Protein 8K41 (pdb70)

Radius of gyration: 23.32 Å; Cα contacts (8 Å, |Δi|>4): 1020; chains: 1; bounding box: 62×61×57 Å

Sequence (447 aa):
KEYDVFIIGSGMAGMTIANKCASKGLTVGITDELPYGGTCALRGCDPKKVIIGATEVRDFAKRLKGSGIDTIPKVNWKDIMAFKQSFVDEMPPKVEKGYKRNGIDTFHSSAKFLSQNTLEIGNEKIKAKKIVIASGSKPRVLEFEGGHFAKTSADFLNLDELPKSLLFIGGGYIAFEFAHIAARCGAEVTIVHRGNNPLENFEQDIVKHLVSATKKLGVKLILNTDVTAIEKADKKFRVKGKSAEKTEYFEAEAVFNSAGRPPAIFDLELEKAGISFTKKGVSVNEHLQNTSNPIVYAAGDAADSEGLPLTPVAVLEGHTVASNIIKGNHKKISYPPMPTVVFTLPTMASVGYTESRARELNYNIQVNYKEVGDWFNAKRLNVAEYAFKTIIDEETQTILGAHLIGPHTEETINLFAMAIKTKMKVNDIRTMIFSYPTLASDIPHML

B-factor: mean 57.6, std 13.14, range [29.52, 125.52]

Nearest PDB structures (foldseek):
  8k40-assembly1_A  TM=9.998E-01  e=9.189E-88  Gelidibacter salicanalis
  8k40-assembly1_B  TM=9.997E-01  e=2.495E-80  Gelidibacter salicanalis
  2eq6-assembly1_A  TM=9.226E-01  e=1.359E-43  Thermus thermophilus HB8
  5x1y-assembly3_F  TM=9.373E-01  e=1.382E-40  Lysinibacillus sphaericus
  5u1o-assembly2_D  TM=9.143E-01  e=1.415E-39  Vibrio parahaemolyticus RIMD 2210633

Secondary structure (DSSP, 8-state):
-EEEEEEE--SHHHHHHHHHHHTTT--EEEE-SSSTTHHHHHHSHHHHHHHHHHHHHHHHHHHTBTTTB---PPP-HHHHHHHHHHHHHTHHHHHHHHHHHHTEEEE-S-EEEEETTEEEETTEEEEEEEEEE---B------SBTGGG-B-HHHHHH-SS--SEEEEES-SHHHHHHHHHHHHTT-EEEEE-SSSSSSTTS-HHHHHHHHHHHHHTT-EEE-S-EEEEEEEETTEEEEEEE-SS-EEEEEESEEEE-S---BS-TTS-GGGGT--EETTEEEB-TTSBBSS-TTEEE-STTEE-SS-SSHHHHHHHHHHHHHHHHH-S----------EEE-SSS-EEEEE--HHHHHHTT--EEEEEEE-TTSHHHHHHT-S--EEEEEEETTTTEEEEEEEESTTHHHHHHHHHHHHHTT-BHHHHHHS---SSSGGGGGGGG-

Structure (mmCIF, N/CA/C/O backbone):
data_8K41
#
_entry.id   8K41
#
_cell.length_a   102.330
_cell.length_b   102.330
_cell.length_c   108.700
_cell.angle_alpha   90.000
_cell.angle_beta   90.000
_cell.angle_gamma   120.000
#
_symmetry.space_group_name_H-M   'P 31 2 1'
#
loop_
_entity.id
_entity.type
_entity.pdbx_description
1 polymer 'NAD(P)/FAD-dependent oxidoreductase'
2 non-polymer 'NADPH DIHYDRO-NICOTINAMIDE-ADENINE-DINUCLEOTIDE PHOSPHATE'
3 non-polymer 'FLAVIN-ADENINE DINUCLEOTIDE'
4 water water
#
loop_
_atom_site.group_PDB
_atom_site.id
_atom_site.type_symbol
_atom_site.label_atom_id
_atom_site.label_alt_id
_atom_site.label_comp_id
_atom_site.label_asym_id
_atom_site.label_entity_id
_atom_site.label_seq_id
_atom_site.pdbx_PDB_ins_code
_atom_site.Cartn_x
_atom_site.Cartn_y
_atom_site.Cartn_z
_atom_site.occupancy
_atom_site.B_iso_or_equiv
_atom_site.auth_seq_id
_atom_site.auth_comp_id
_atom_site.auth_asym_id
_atom_site.auth_atom_id
_atom_site.pdbx_PDB_model_num
ATOM 1 N N . LYS A 1 10 ? -9.514 55.627 33.248 1.000 83.092 2 LYS A N 1
ATOM 2 C CA . LYS A 1 10 ? -8.099 55.133 33.071 1.000 83.968 2 LYS A CA 1
ATOM 3 C C . LYS A 1 10 ? -7.383 55.988 32.023 1.000 74.381 2 LYS A C 1
ATOM 4 O O . LYS A 1 10 ? -7.990 56.257 30.978 1.000 81.995 2 LYS A O 1
ATOM 10 N N . GLU A 1 11 ? -6.133 56.370 32.303 1.000 77.802 3 GLU A N 1
ATOM 11 C CA . GLU A 1 11 ? -5.300 57.304 31.493 1.000 78.562 3 GLU A CA 1
ATOM 12 C C . GLU A 1 11 ? -3.939 56.639 31.248 1.000 76.626 3 GLU A C 1
ATOM 13 O O . GLU A 1 11 ? -3.257 56.342 32.245 1.000 72.301 3 GLU A O 1
ATOM 19 N N . TYR A 1 12 ? -3.559 56.409 29.982 1.000 76.464 4 TYR A N 1
ATOM 20 C CA . TYR A 1 12 ? -2.266 55.777 29.597 1.000 69.859 4 TYR A CA 1
ATOM 21 C C . TYR A 1 12 ? -1.408 56.760 28.812 1.000 62.733 4 TYR A C 1
ATOM 22 O O . TYR A 1 12 ? -1.957 57.694 28.237 1.000 76.063 4 TYR A O 1
ATOM 31 N N . ASP A 1 13 ? -0.100 56.513 28.768 1.000 60.611 5 ASP A N 1
ATOM 32 C CA . ASP A 1 13 ? 0.818 57.187 27.820 1.000 65.107 5 ASP A CA 1
ATOM 33 C C . ASP A 1 13 ? 0.481 56.735 26.394 1.000 65.969 5 ASP A C 1
ATOM 34 O O . ASP A 1 13 ? 0.442 57.600 25.501 1.000 66.427 5 ASP A O 1
ATOM 39 N N . VAL A 1 14 ? 0.204 55.438 26.219 1.000 60.347 6 VAL A N 1
ATOM 40 C CA . VAL A 1 14 ? -0.044 54.768 24.911 1.000 59.763 6 VAL A CA 1
ATOM 41 C C . VAL A 1 14 ? -1.185 53.758 25.055 1.000 55.259 6 VAL A C 1
ATOM 42 O O . VAL A 1 14 ? -1.051 52.829 25.858 1.000 50.614 6 VAL A O 1
ATOM 46 N N . PHE A 1 15 ? -2.240 53.906 24.254 1.000 54.268 7 PHE A N 1
ATOM 47 C CA . PHE A 1 15 ? -3.258 52.855 24.023 1.000 54.306 7 PHE A CA 1
ATOM 48 C C . PHE A 1 15 ? -3.133 52.382 22.571 1.000 62.224 7 PHE A C 1
ATOM 49 O O . PHE A 1 15 ? -3.063 53.220 21.644 1.000 59.009 7 PHE A O 1
ATOM 57 N N . ILE A 1 16 ? -3.101 51.062 22.375 1.000 62.444 8 ILE A N 1
ATOM 58 C CA . ILE A 1 16 ? -2.914 50.414 21.044 1.000 54.740 8 ILE A CA 1
ATOM 59 C C . ILE A 1 16 ? -4.191 49.639 20.681 1.000 58.995 8 ILE A C 1
ATOM 60 O O . ILE A 1 16 ? -4.690 48.869 21.536 1.000 60.868 8 ILE A O 1
ATOM 65 N N . ILE A 1 17 ? -4.708 49.824 19.458 1.000 56.959 9 ILE A N 1
ATOM 66 C CA . ILE A 1 17 ? -5.828 48.997 18.913 1.000 52.789 9 ILE A CA 1
ATOM 67 C C . ILE A 1 17 ? -5.240 47.891 18.031 1.000 48.717 9 ILE A C 1
ATOM 68 O O . ILE A 1 17 ? -4.729 48.235 16.968 1.000 47.016 9 ILE A O 1
ATOM 73 N N . GLY A 1 18 ? -5.372 46.625 18.448 1.000 49.259 10 GLY A N 1
ATOM 74 C CA . GLY A 1 18 ? -4.902 45.428 17.719 1.000 49.547 10 GLY A CA 1
ATOM 75 C C . GLY A 1 18 ? -3.557 44.926 18.231 1.000 52.261 10 GLY A C 1
ATOM 76 O O . GLY A 1 18 ? -2.585 45.724 18.303 1.000 43.074 10 GLY A O 1
ATOM 77 N N . SER A 1 19 ? -3.500 43.645 18.591 1.000 52.136 11 SER A N 1
ATOM 78 C CA . SER A 1 19 ? -2.240 42.934 18.902 1.000 56.694 11 SER A CA 1
ATOM 79 C C . SER A 1 19 ? -1.994 41.905 17.805 1.000 53.959 11 SER A C 1
ATOM 80 O O . SER A 1 19 ? -1.920 40.709 18.115 1.000 53.768 11 SER A O 1
ATOM 83 N N . GLY A 1 20 ? -1.899 42.375 16.563 1.000 53.579 12 GLY A N 1
ATOM 84 C CA . GLY A 1 20 ? -1.102 41.706 15.520 1.000 53.207 12 GLY A CA 1
ATOM 85 C C . GLY A 1 20 ? 0.340 42.177 15.548 1.000 45.342 12 GLY A C 1
ATOM 86 O O . GLY A 1 20 ? 0.770 42.727 16.566 1.000 44.127 12 GLY A O 1
ATOM 87 N N . MET A 1 21 ? 1.059 41.986 14.450 1.000 47.357 13 MET A N 1
ATOM 88 C CA . MET A 1 21 ? 2.517 42.255 14.368 1.000 51.640 13 MET A CA 1
ATOM 89 C C . MET A 1 21 ? 2.835 43.705 14.769 1.000 51.892 13 MET A C 1
ATOM 90 O O . MET A 1 21 ? 3.809 43.897 15.500 1.000 49.203 13 MET A O 1
ATOM 95 N N . ALA A 1 22 ? 2.055 44.678 14.276 1.000 48.784 14 ALA A N 1
ATOM 96 C CA . ALA A 1 22 ? 2.246 46.138 14.462 1.000 49.243 14 ALA A CA 1
ATOM 97 C C . ALA A 1 22 ? 2.033 46.527 15.931 1.000 51.131 14 ALA A C 1
ATOM 98 O O . ALA A 1 22 ? 2.956 47.157 16.550 1.000 41.671 14 ALA A O 1
ATOM 100 N N . GLY A 1 23 ? 0.853 46.173 16.453 1.000 47.825 15 GLY A N 1
ATOM 101 C CA . GLY A 1 23 ? 0.421 46.449 17.834 1.000 50.438 15 GLY A CA 1
ATOM 102 C C . GLY A 1 23 ? 1.344 45.840 18.865 1.000 52.175 15 GLY A C 1
ATOM 103 O O . GLY A 1 23 ? 1.808 46.588 19.730 1.000 64.432 15 GLY A O 1
ATOM 104 N N . MET A 1 24 ? 1.606 44.535 18.777 1.000 53.380 16 MET A N 1
ATOM 105 C CA . MET A 1 24 ? 2.625 43.845 19.610 1.000 51.134 16 MET A CA 1
ATOM 106 C C . MET A 1 24 ? 3.942 44.625 19.595 1.000 44.464 16 MET A C 1
ATOM 107 O O . MET A 1 24 ? 4.434 44.985 20.667 1.000 49.269 16 MET A O 1
ATOM 112 N N . THR A 1 25 ? 4.541 44.785 18.424 1.000 41.117 17 THR A N 1
ATOM 113 C CA . THR A 1 25 ? 5.869 45.421 18.252 1.000 43.043 17 THR A CA 1
ATOM 114 C C . THR A 1 25 ? 5.930 46.704 19.083 1.000 51.264 17 THR A C 1
ATOM 115 O O . THR A 1 25 ? 6.985 46.956 19.711 1.000 53.183 17 THR A O 1
ATOM 119 N N . ILE A 1 26 ? 4.838 47.486 19.081 1.000 58.427 18 ILE A N 1
ATOM 120 C CA . ILE A 1 26 ? 4.804 48.850 19.684 1.000 56.951 18 ILE A CA 1
ATOM 121 C C . ILE A 1 26 ? 4.530 48.711 21.184 1.000 55.547 18 ILE A C 1
ATOM 122 O O . ILE A 1 26 ? 5.181 49.420 21.967 1.000 60.723 18 ILE A O 1
ATOM 127 N N . ALA A 1 27 ? 3.578 47.870 21.5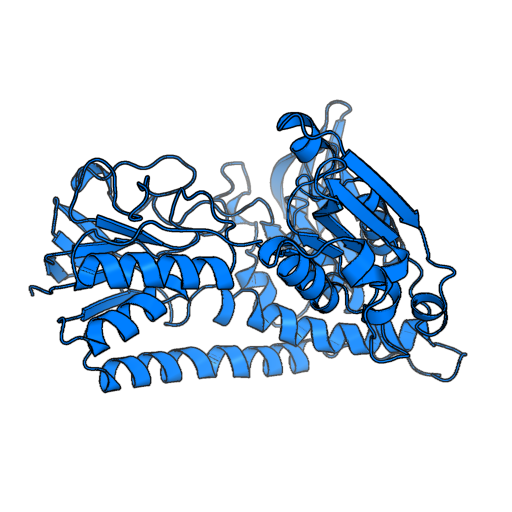82 1.000 48.002 19 ALA A N 1
ATOM 128 C CA . ALA A 1 27 ? 3.353 47.557 23.009 1.000 50.142 19 ALA A CA 1
ATOM 129 C C . ALA A 1 27 ? 4.722 47.251 23.636 1.000 54.444 19 ALA A C 1
ATOM 130 O O . ALA A 1 27 ? 5.221 48.106 24.384 1.000 55.618 19 ALA A O 1
ATOM 132 N N . ASN A 1 28 ? 5.346 46.129 23.255 1.000 50.154 20 ASN A N 1
ATOM 133 C CA . ASN A 1 28 ? 6.601 45.612 23.863 1.000 52.987 20 ASN A CA 1
ATOM 134 C C . ASN A 1 28 ? 7.676 46.696 23.894 1.000 54.701 20 ASN A C 1
ATOM 135 O O . ASN A 1 28 ? 8.287 46.889 24.949 1.000 68.361 20 ASN A O 1
ATOM 140 N N . LYS A 1 29 ? 7.886 47.412 22.807 1.000 60.147 21 LYS A N 1
ATOM 141 C CA . LYS A 1 29 ? 8.965 48.432 22.753 1.000 65.312 21 LYS A CA 1
ATOM 142 C C . LYS A 1 29 ? 8.636 49.569 23.742 1.000 62.557 21 LYS A C 1
ATOM 143 O O . LYS A 1 29 ? 9.511 49.893 24.566 1.000 65.403 21 LYS A O 1
ATOM 149 N N . CYS A 1 30 ? 7.428 50.137 23.690 1.000 58.596 22 CYS A N 1
ATOM 150 C CA . CYS A 1 30 ? 6.991 51.295 24.525 1.000 60.839 22 CYS A CA 1
ATOM 151 C C . CYS A 1 30 ? 7.035 50.955 26.019 1.000 64.951 22 CYS A C 1
ATOM 152 O O . CYS A 1 30 ? 7.533 51.809 26.821 1.000 57.170 22 CYS A O 1
ATOM 155 N N . ALA A 1 31 ? 6.479 49.790 26.375 1.000 62.278 23 ALA A N 1
ATOM 156 C CA . ALA A 1 31 ? 6.504 49.218 27.739 1.000 62.958 23 ALA A CA 1
ATOM 157 C C . ALA A 1 31 ? 7.961 49.202 28.215 1.000 60.118 23 ALA A C 1
ATOM 158 O O . ALA A 1 31 ? 8.222 49.725 29.314 1.000 65.349 23 ALA A O 1
ATOM 160 N N . SER A 1 32 ? 8.871 48.715 27.370 1.000 60.725 24 SER A N 1
ATOM 161 C CA . SER A 1 32 ? 10.318 48.544 27.670 1.000 69.503 24 SER A CA 1
ATOM 162 C C . SER A 1 32 ? 10.992 49.880 28.021 1.000 70.266 24 SER A C 1
ATOM 163 O O . SER A 1 32 ? 12.090 49.807 28.591 1.000 65.967 24 SER A O 1
ATOM 166 N N . LYS A 1 33 ? 10.414 51.037 27.661 1.000 67.801 25 LYS A N 1
ATOM 167 C CA . LYS A 1 33 ? 11.023 52.371 27.937 1.000 71.430 25 LYS A CA 1
ATOM 168 C C . LYS A 1 33 ? 10.212 53.122 28.999 1.000 69.091 25 LYS A C 1
ATOM 169 O O . LYS A 1 33 ? 10.353 54.360 29.092 1.000 69.251 25 LYS A O 1
ATOM 175 N N . GLY A 1 34 ? 9.418 52.398 29.785 1.000 63.911 26 GLY A N 1
ATOM 176 C CA . GLY A 1 34 ? 8.790 52.920 31.010 1.000 66.675 26 GLY A CA 1
ATOM 177 C C . GLY A 1 34 ? 7.528 53.726 30.746 1.000 69.381 26 GLY A C 1
ATOM 178 O O . GLY A 1 34 ? 7.077 54.405 31.689 1.000 66.119 26 GLY A O 1
ATOM 179 N N . LEU A 1 35 ? 6.964 53.672 29.534 1.000 70.940 27 LEU A N 1
ATOM 180 C CA . LEU A 1 35 ? 5.595 54.196 29.268 1.000 64.597 27 LEU A CA 1
ATOM 181 C C . LEU A 1 35 ? 4.571 53.209 29.817 1.000 57.479 27 LEU A C 1
ATOM 182 O O . LEU A 1 35 ? 4.857 51.986 29.834 1.000 54.154 27 LEU A O 1
ATOM 187 N N . THR A 1 36 ? 3.423 53.747 30.215 1.000 56.141 28 THR A N 1
ATOM 188 C CA . THR A 1 36 ? 2.203 52.998 30.602 1.000 66.199 28 THR A CA 1
ATOM 189 C C . THR A 1 36 ? 1.472 52.567 29.328 1.000 62.781 28 THR A C 1
ATOM 190 O O . THR A 1 36 ? 1.090 53.452 28.549 1.000 60.936 28 THR A O 1
ATOM 194 N N . VAL A 1 37 ? 1.300 51.266 29.122 1.000 64.498 29 VAL A N 1
ATOM 195 C CA . VAL A 1 37 ? 0.749 50.699 27.856 1.000 69.711 29 VAL A CA 1
ATOM 196 C C . VAL A 1 37 ? -0.582 49.995 28.139 1.000 66.430 29 VAL A C 1
ATOM 197 O O . VAL A 1 37 ? -0.667 49.213 29.107 1.000 59.482 29 VAL A O 1
ATOM 201 N N . GLY A 1 38 ? -1.567 50.277 27.287 1.000 65.165 30 GLY A N 1
ATOM 202 C CA . GLY A 1 38 ? -2.842 49.547 27.169 1.000 63.382 30 GLY A CA 1
ATOM 203 C C . GLY A 1 38 ? -3.062 49.094 25.735 1.000 65.058 30 GLY A C 1
ATOM 204 O O . GLY A 1 38 ? -2.594 49.800 24.826 1.000 61.293 30 GLY A O 1
ATOM 205 N N . ILE A 1 39 ? -3.751 47.964 25.541 1.000 63.552 31 ILE A N 1
ATOM 206 C CA . ILE A 1 39 ? -3.921 47.299 24.220 1.000 64.055 31 ILE A CA 1
ATOM 207 C C . ILE A 1 39 ? -5.161 46.401 24.254 1.000 60.722 31 ILE A C 1
ATOM 208 O O . ILE A 1 39 ? -5.273 45.587 25.168 1.000 72.157 31 ILE A O 1
ATOM 213 N N . THR A 1 40 ? -6.045 46.547 23.270 1.000 56.627 32 THR A N 1
ATOM 214 C CA . THR A 1 40 ? -7.217 45.662 23.053 1.000 59.021 32 THR A CA 1
ATOM 215 C C . THR A 1 40 ? -7.059 44.972 21.699 1.000 55.708 32 THR A C 1
ATOM 216 O O . THR A 1 40 ? -6.512 45.599 20.777 1.000 53.609 32 THR A O 1
ATOM 220 N N . ASP A 1 41 ? -7.507 43.725 21.622 1.000 52.492 33 ASP A N 1
ATOM 221 C CA . ASP A 1 41 ? -7.800 42.996 20.365 1.000 58.385 33 ASP A CA 1
ATOM 222 C C . ASP A 1 41 ? -9.195 42.406 20.534 1.000 58.266 33 ASP A C 1
ATOM 223 O O . ASP A 1 41 ? -9.445 41.887 21.628 1.000 61.200 33 ASP A O 1
ATOM 228 N N . GLU A 1 42 ? -10.057 42.505 19.518 1.000 56.157 34 GLU A N 1
ATOM 229 C CA . GLU A 1 42 ? -11.454 41.997 19.563 1.000 56.158 34 GLU A CA 1
ATOM 230 C C . GLU A 1 42 ? -11.443 40.478 19.327 1.000 56.787 34 GLU A C 1
ATOM 231 O O . GLU A 1 42 ? -12.523 39.867 19.377 1.000 62.267 34 GLU A O 1
ATOM 237 N N . LEU A 1 43 ? -10.261 39.912 19.064 1.000 55.169 35 LEU A N 1
ATOM 238 C CA . LEU A 1 43 ? -10.000 38.479 18.772 1.000 54.786 35 LEU A CA 1
ATOM 239 C C . LEU A 1 43 ? -8.798 38.072 19.615 1.000 56.101 35 LEU A C 1
ATOM 240 O O . LEU A 1 43 ? -8.110 38.945 20.142 1.000 56.715 35 LEU A O 1
ATOM 245 N N . PRO A 1 44 ? -8.481 36.760 19.749 1.000 55.609 36 PRO A N 1
ATOM 246 C CA . PRO A 1 44 ? -7.263 36.332 20.444 1.000 56.687 36 PRO A CA 1
ATOM 247 C C . PRO A 1 44 ? -5.999 37.069 19.971 1.000 55.246 36 PRO A C 1
ATOM 248 O O . PRO A 1 44 ? -5.869 37.349 18.806 1.000 70.903 36 PRO A O 1
ATOM 252 N N . TYR A 1 45 ? -5.119 37.393 20.910 1.000 58.671 37 TYR A N 1
ATOM 253 C CA . TYR A 1 45 ? -3.871 38.163 20.680 1.000 62.099 37 TYR A CA 1
ATOM 254 C C . TYR A 1 45 ? -2.982 37.380 19.706 1.000 64.095 37 TYR A C 1
ATOM 255 O O . TYR A 1 45 ? -2.893 36.128 19.851 1.000 58.060 37 TYR A O 1
ATOM 264 N N . GLY A 1 46 ? -2.364 38.081 18.747 1.000 58.422 38 GLY A N 1
ATOM 265 C CA . GLY A 1 46 ? -1.359 37.508 17.826 1.000 62.005 38 GLY A CA 1
ATOM 266 C C . GLY A 1 46 ? -1.460 38.056 16.413 1.000 60.326 38 GLY A C 1
ATOM 267 O O . GLY A 1 46 ? -0.432 38.053 15.703 1.000 54.813 38 GLY A O 1
ATOM 268 N N . GLY A 1 47 ? -2.656 38.486 16.002 1.000 61.902 39 GLY A N 1
ATOM 269 C CA . GLY A 1 47 ? -2.878 39.112 14.687 1.000 57.885 39 GLY A CA 1
ATOM 270 C C . GLY A 1 47 ? -3.187 38.089 13.617 1.000 57.464 39 GLY A C 1
ATOM 271 O O . GLY A 1 47 ? -3.296 36.895 13.931 1.000 51.557 39 GLY A O 1
ATOM 272 N N . THR A 1 48 ? -3.326 38.564 12.385 1.000 54.205 40 THR A N 1
ATOM 273 C CA . THR A 1 48 ? -3.784 37.780 11.213 1.000 54.714 40 THR A CA 1
ATOM 274 C C . THR A 1 48 ? -2.707 36.785 10.770 1.000 48.199 40 THR A C 1
ATOM 275 O O . THR A 1 48 ? -3.071 35.650 10.408 1.000 42.600 40 THR A O 1
ATOM 279 N N . CYS A 1 49 ? -1.441 37.207 10.756 1.000 45.712 41 CYS A N 1
ATOM 280 C CA . CYS A 1 49 ? -0.349 36.384 10.194 1.000 48.196 41 CYS A CA 1
ATOM 281 C C . CYS A 1 49 ? -0.286 35.085 11.000 1.000 48.998 41 CYS A C 1
ATOM 282 O O . CYS A 1 49 ? -0.391 34.004 10.373 1.000 43.657 41 CYS A O 1
ATOM 285 N N . ALA A 1 50 ? -0.162 35.221 12.326 1.000 47.591 42 ALA A N 1
ATOM 286 C CA . ALA A 1 50 ? 0.044 34.130 13.302 1.000 46.647 42 ALA A CA 1
ATOM 287 C C . ALA A 1 50 ? -1.202 33.252 13.434 1.000 49.762 42 ALA A C 1
ATOM 288 O O . ALA A 1 50 ? -1.026 32.025 13.554 1.000 46.025 42 ALA A O 1
ATOM 290 N N . LEU A 1 51 ? -2.410 33.828 13.393 1.000 49.228 43 LEU A N 1
ATOM 291 C CA . LEU A 1 51 ? -3.643 33.095 13.797 1.000 54.094 43 LEU A CA 1
ATOM 292 C C . LEU A 1 51 ? -4.459 32.608 12.592 1.000 57.629 43 LEU A C 1
ATOM 293 O O . LEU A 1 51 ? -5.118 31.553 12.738 1.000 61.108 43 LEU A O 1
ATOM 298 N N . ARG A 1 52 ? -4.396 33.302 11.447 1.000 60.794 44 ARG A N 1
ATOM 299 C CA . ARG A 1 52 ? -5.337 33.097 10.316 1.000 55.084 44 ARG A CA 1
ATOM 300 C C . ARG A 1 52 ? -4.726 33.556 8.985 1.000 60.090 44 ARG A C 1
ATOM 301 O O . ARG A 1 52 ? -5.511 33.952 8.101 1.000 57.989 44 ARG A O 1
ATOM 309 N N . GLY A 1 53 ? -3.396 33.454 8.830 1.000 54.687 45 GLY A N 1
ATOM 310 C CA . GLY A 1 53 ? -2.649 33.935 7.651 1.000 47.200 45 GLY A CA 1
ATOM 311 C C . GLY A 1 53 ? -1.353 33.168 7.411 1.000 47.295 45 GLY A C 1
ATOM 312 O O . GLY A 1 53 ? -1.432 31.913 7.235 1.000 40.103 45 GLY A O 1
ATOM 313 N N . CYS A 1 54 ? -0.209 33.873 7.349 1.000 39.512 46 CYS A N 1
ATOM 314 C CA . CYS A 1 54 ? 1.077 33.334 6.790 1.000 41.750 46 CYS A CA 1
ATOM 315 C C . CYS A 1 54 ? 1.444 31.988 7.431 1.000 37.435 46 CYS A C 1
ATOM 316 O O . CYS A 1 54 ? 1.738 31.052 6.683 1.000 39.999 46 CYS A O 1
ATOM 319 N N . ASP A 1 55 ? 1.419 31.934 8.769 1.000 38.664 47 ASP A N 1
ATOM 320 C CA . ASP A 1 55 ? 1.910 30.821 9.621 1.000 42.609 47 ASP A CA 1
ATOM 321 C C . ASP A 1 55 ? 0.991 29.599 9.464 1.000 42.317 47 ASP A C 1
ATOM 322 O O . ASP A 1 55 ? 1.461 28.549 9.042 1.000 40.060 47 ASP A O 1
ATOM 327 N N . PRO A 1 56 ? -0.330 29.664 9.729 1.000 43.364 48 PRO A N 1
ATOM 328 C CA . PRO A 1 56 ? -1.189 28.483 9.572 1.000 42.102 48 PRO A CA 1
ATOM 329 C C . PRO A 1 56 ? -1.168 27.940 8.128 1.000 46.773 48 PRO A C 1
ATOM 330 O O . PRO A 1 56 ? -1.118 26.725 7.929 1.000 52.757 48 PRO A O 1
ATOM 334 N N . LYS A 1 57 ? -1.163 28.840 7.144 1.000 47.879 49 LYS A N 1
ATOM 335 C CA . LYS A 1 57 ? -1.029 28.536 5.693 1.000 47.130 49 LYS A CA 1
ATOM 336 C C . LYS A 1 57 ? 0.263 27.732 5.430 1.000 51.297 49 LYS A C 1
ATOM 337 O O . LYS A 1 57 ? 0.155 26.597 4.921 1.000 49.172 49 LYS A O 1
ATOM 343 N N . LYS A 1 58 ? 1.437 28.279 5.789 1.000 48.662 50 LYS A N 1
ATOM 344 C CA . LYS A 1 58 ? 2.769 27.685 5.483 1.000 48.499 50 LYS A CA 1
ATOM 345 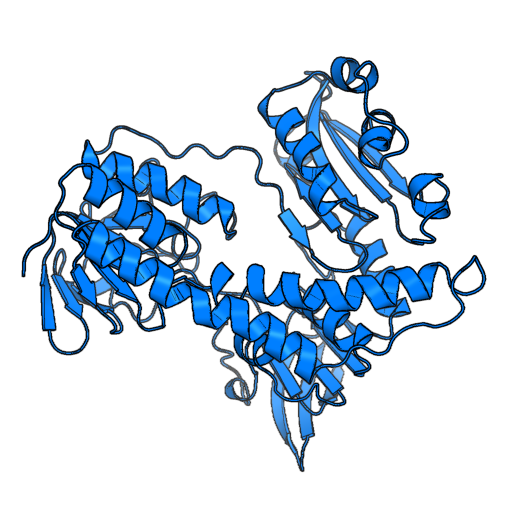C C . LYS A 1 58 ? 2.902 26.271 6.084 1.000 46.856 50 LYS A C 1
ATOM 346 O O . LYS A 1 58 ? 3.520 25.408 5.455 1.000 46.658 50 LYS A O 1
ATOM 352 N N . VAL A 1 59 ? 2.364 26.056 7.282 1.000 49.470 51 VAL A N 1
ATOM 353 C CA . VAL A 1 59 ? 2.349 24.745 7.981 1.000 49.285 51 VAL A CA 1
ATOM 354 C C . VAL A 1 59 ? 1.672 23.733 7.062 1.000 51.189 51 VAL A C 1
ATOM 355 O O . VAL A 1 59 ? 2.277 22.694 6.771 1.000 56.185 51 VAL A O 1
ATOM 359 N N . ILE A 1 60 ? 0.458 24.076 6.631 1.000 50.530 52 ILE A N 1
ATOM 360 C CA . ILE A 1 60 ? -0.402 23.263 5.728 1.000 50.010 52 ILE A CA 1
ATOM 361 C C . ILE A 1 60 ? 0.319 23.042 4.396 1.000 47.113 52 ILE A C 1
ATOM 362 O O . ILE A 1 60 ? 0.306 21.898 3.886 1.000 44.943 52 ILE A O 1
ATOM 367 N N . ILE A 1 61 ? 0.870 24.106 3.811 1.000 44.385 53 ILE A N 1
ATOM 368 C CA . ILE A 1 61 ? 1.569 24.020 2.490 1.000 47.850 53 ILE A CA 1
ATOM 369 C C . ILE A 1 61 ? 2.648 22.934 2.604 1.000 42.845 53 ILE A C 1
ATOM 370 O O . ILE A 1 61 ? 2.912 22.234 1.601 1.000 42.891 53 ILE A O 1
ATOM 375 N N . GLY A 1 62 ? 3.264 22.830 3.779 1.000 41.013 54 GLY A N 1
ATOM 376 C CA . GLY A 1 62 ? 4.332 21.851 4.053 1.000 47.280 54 GLY A CA 1
ATOM 377 C C . GLY A 1 62 ? 3.935 20.460 3.606 1.000 45.825 54 GLY A C 1
ATOM 378 O O . GLY A 1 62 ? 4.745 19.833 2.956 1.000 50.381 54 GLY A O 1
ATOM 379 N N . ALA A 1 63 ? 2.733 19.984 3.958 1.000 53.818 55 ALA A N 1
ATOM 380 C CA . ALA A 1 63 ? 2.295 18.592 3.671 1.000 54.729 55 ALA A CA 1
ATOM 381 C C . ALA A 1 63 ? 2.068 18.428 2.173 1.000 50.932 55 ALA A C 1
ATOM 382 O O . ALA A 1 63 ? 2.183 17.301 1.681 1.000 46.375 55 ALA A O 1
ATOM 384 N N . THR A 1 64 ? 1.727 19.520 1.489 1.000 51.884 56 THR A N 1
ATOM 385 C CA . THR A 1 64 ? 1.528 19.536 0.019 1.000 46.700 56 THR A CA 1
ATOM 386 C C . THR A 1 64 ? 2.910 19.420 -0.622 1.000 46.202 56 THR A C 1
ATOM 387 O O . THR A 1 64 ? 3.045 18.635 -1.585 1.000 43.507 56 THR A O 1
ATOM 391 N N . GLU A 1 65 ? 3.903 20.163 -0.107 1.000 50.245 57 GLU A N 1
ATOM 392 C CA . GLU A 1 65 ? 5.306 20.102 -0.614 1.000 50.761 57 GLU A CA 1
ATOM 393 C C . GLU A 1 65 ? 5.722 18.626 -0.706 1.000 46.914 57 GLU A C 1
ATOM 394 O O . GLU A 1 65 ? 6.355 18.244 -1.684 1.000 49.062 57 GLU A O 1
ATOM 400 N N . VAL A 1 66 ? 5.275 17.801 0.228 1.000 50.439 58 VAL A N 1
ATOM 401 C CA . VAL A 1 66 ? 5.640 16.355 0.297 1.000 53.174 58 VAL A CA 1
ATOM 402 C C . VAL A 1 66 ? 5.050 15.615 -0.906 1.000 52.113 58 VAL A C 1
ATOM 403 O O . VAL A 1 66 ? 5.812 14.886 -1.569 1.000 50.045 58 VAL A O 1
ATOM 407 N N . ARG A 1 67 ? 3.754 15.814 -1.182 1.000 53.329 59 ARG A N 1
ATOM 408 C CA . ARG A 1 67 ? 3.031 15.169 -2.308 1.000 52.225 59 ARG A CA 1
ATOM 409 C C . ARG A 1 67 ? 3.679 15.627 -3.627 1.000 52.376 59 ARG A C 1
ATOM 410 O O . ARG A 1 67 ? 4.167 14.766 -4.389 1.000 47.912 59 ARG A O 1
ATOM 418 N N . ASP A 1 68 ? 3.722 16.942 -3.856 1.000 55.577 60 ASP A N 1
ATOM 419 C CA . ASP A 1 68 ? 4.289 17.585 -5.073 1.000 57.343 60 ASP A CA 1
ATOM 420 C C . ASP A 1 68 ? 5.702 17.058 -5.366 1.000 53.648 60 ASP A C 1
ATOM 421 O O . ASP A 1 68 ? 5.980 16.748 -6.538 1.000 56.582 60 ASP A O 1
ATOM 426 N N . PHE A 1 69 ? 6.580 16.979 -4.361 1.000 53.547 61 PHE A N 1
ATOM 427 C CA . PHE A 1 69 ? 8.012 16.589 -4.545 1.000 51.674 61 PHE A CA 1
ATOM 428 C C . PHE A 1 69 ? 8.047 15.108 -4.955 1.000 48.366 61 PHE A C 1
ATOM 429 O O . PHE A 1 69 ? 8.727 14.804 -5.922 1.000 53.560 61 PHE A O 1
ATOM 437 N N . ALA A 1 70 ? 7.254 14.244 -4.312 1.000 52.878 62 ALA A N 1
ATOM 438 C CA . ALA A 1 70 ? 7.071 12.813 -4.673 1.000 54.825 62 ALA A CA 1
ATOM 439 C C . ALA A 1 70 ? 6.473 12.668 -6.075 1.000 57.293 62 ALA A C 1
ATOM 440 O O . ALA A 1 70 ? 6.995 11.836 -6.837 1.000 65.152 62 ALA A O 1
ATOM 442 N N . LYS A 1 71 ? 5.407 13.416 -6.385 1.000 61.146 63 LYS A N 1
ATOM 443 C CA . LYS A 1 71 ? 4.723 13.415 -7.712 1.000 59.798 63 LYS A CA 1
ATOM 444 C C . LYS A 1 71 ? 5.769 13.710 -8.786 1.000 57.870 63 LYS A C 1
ATOM 445 O O . LYS A 1 71 ? 5.791 13.004 -9.817 1.000 60.884 63 LYS A O 1
ATOM 451 N N . ARG A 1 72 ? 6.654 14.665 -8.495 1.000 56.468 64 ARG A N 1
ATOM 452 C CA . ARG A 1 72 ? 7.701 15.172 -9.418 1.000 54.330 64 ARG A CA 1
ATOM 453 C C . ARG A 1 72 ? 8.787 14.127 -9.698 1.000 47.968 64 ARG A C 1
ATOM 454 O O . ARG A 1 72 ? 9.295 14.119 -10.815 1.000 56.772 64 ARG A O 1
ATOM 462 N N . LEU A 1 73 ? 9.182 13.302 -8.747 1.000 51.407 65 LEU A N 1
ATOM 463 C CA . LEU A 1 73 ? 10.245 12.288 -8.989 1.000 51.799 65 LEU A CA 1
ATOM 464 C C . LEU A 1 73 ? 9.617 10.895 -9.154 1.000 59.025 65 LEU A C 1
ATOM 465 O O . LEU A 1 73 ? 10.353 9.915 -8.977 1.000 63.415 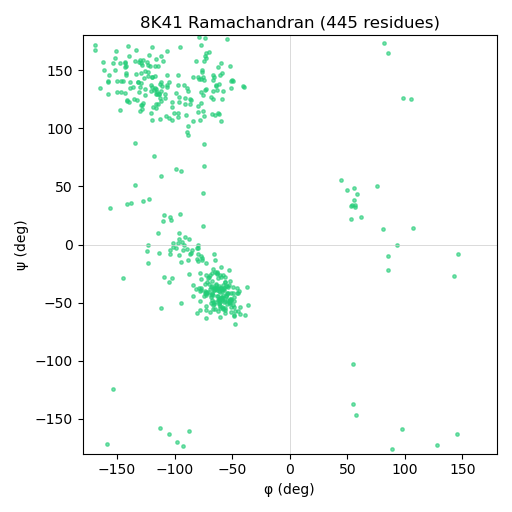65 LEU A O 1
ATOM 470 N N . LYS A 1 74 ? 8.323 10.802 -9.488 1.000 58.788 66 LYS A N 1
ATOM 471 C CA . LYS A 1 74 ? 7.633 9.495 -9.633 1.000 61.706 66 LYS A CA 1
ATOM 472 C C . LYS A 1 74 ? 8.358 8.683 -10.710 1.000 55.720 66 LYS A C 1
ATOM 473 O O . LYS A 1 74 ? 8.512 9.203 -11.814 1.000 58.649 66 LYS A O 1
ATOM 479 N N . GLY A 1 75 ? 8.797 7.463 -10.396 1.000 59.650 67 GLY A N 1
ATOM 480 C CA . GLY A 1 75 ? 9.461 6.571 -11.369 1.000 64.343 67 GLY A CA 1
ATOM 481 C C . GLY A 1 75 ? 10.956 6.845 -11.481 1.000 65.820 67 GLY A C 1
ATOM 482 O O . GLY A 1 75 ? 11.682 5.932 -11.920 1.000 77.897 67 GLY A O 1
ATOM 483 N N . SER A 1 76 ? 11.405 8.047 -11.098 1.000 61.406 68 SER A N 1
ATOM 484 C CA . SER A 1 76 ? 12.835 8.464 -11.054 1.000 64.476 68 SER A CA 1
ATOM 485 C C . SER A 1 76 ? 13.483 8.096 -9.716 1.000 65.762 68 SER A C 1
ATOM 486 O O . SER A 1 76 ? 14.629 8.501 -9.512 1.000 79.345 68 SER A O 1
ATOM 489 N N . GLY A 1 77 ? 12.781 7.394 -8.825 1.000 63.241 69 GLY A N 1
ATOM 490 C CA . GLY A 1 77 ? 13.351 6.999 -7.524 1.000 61.605 69 GLY A CA 1
ATOM 491 C C . GLY A 1 77 ? 12.322 6.968 -6.417 1.000 57.441 69 GLY A C 1
ATOM 492 O O . GLY A 1 77 ? 12.679 6.531 -5.307 1.000 61.419 69 GLY A O 1
ATOM 493 N N . ILE A 1 78 ? 11.111 7.452 -6.695 1.000 56.937 70 ILE A N 1
ATOM 494 C CA . ILE A 1 78 ? 9.938 7.432 -5.771 1.000 59.461 70 ILE A CA 1
ATOM 495 C C . ILE A 1 78 ? 8.849 6.631 -6.482 1.000 60.337 70 ILE A C 1
ATOM 496 O O . ILE A 1 78 ? 8.708 6.794 -7.722 1.000 64.317 70 ILE A O 1
ATOM 501 N N . ASP A 1 79 ? 8.158 5.760 -5.747 1.000 62.478 71 ASP A N 1
ATOM 502 C CA . ASP A 1 79 ? 7.201 4.775 -6.318 1.000 66.993 71 ASP A CA 1
ATOM 503 C C . ASP A 1 79 ? 5.805 4.952 -5.687 1.000 69.752 71 ASP A C 1
ATOM 504 O O . ASP A 1 79 ? 4.871 4.224 -6.103 1.000 69.476 71 ASP A O 1
ATOM 509 N N . THR A 1 80 ? 5.637 5.907 -4.763 1.000 64.680 72 THR A N 1
ATOM 510 C CA . THR A 1 80 ? 4.356 6.190 -4.059 1.000 64.895 72 THR A CA 1
ATOM 511 C C . THR A 1 80 ? 4.219 7.710 -3.840 1.000 69.297 72 THR A C 1
ATOM 512 O O . THR A 1 80 ? 5.191 8.342 -3.360 1.000 63.916 72 THR A O 1
ATOM 516 N N . ILE A 1 81 ? 3.059 8.271 -4.199 1.000 64.751 73 ILE A N 1
ATOM 517 C CA . ILE A 1 81 ? 2.679 9.702 -4.005 1.000 63.246 73 ILE A CA 1
ATOM 518 C C . ILE A 1 81 ? 1.681 9.759 -2.847 1.000 67.416 73 ILE A C 1
ATOM 519 O O . ILE A 1 81 ? 0.522 9.368 -3.002 1.000 70.027 73 ILE A O 1
ATOM 524 N N . PRO A 1 82 ? 2.063 10.295 -1.665 1.000 64.789 74 PRO A N 1
ATOM 525 C CA . PRO A 1 82 ? 1.157 10.323 -0.522 1.000 67.342 74 PRO A CA 1
ATOM 526 C C . PRO A 1 82 ? -0.081 11.201 -0.770 1.000 71.676 74 PRO A C 1
ATOM 527 O O . PRO A 1 82 ? 0.077 12.269 -1.346 1.000 70.640 74 PRO A O 1
ATOM 531 N N . LYS A 1 83 ? -1.261 10.698 -0.381 1.000 74.475 75 LYS A N 1
ATOM 532 C CA . LYS A 1 83 ? -2.487 11.500 -0.132 1.000 78.161 75 LYS A CA 1
ATOM 533 C C . LYS A 1 83 ? -2.171 12.349 1.097 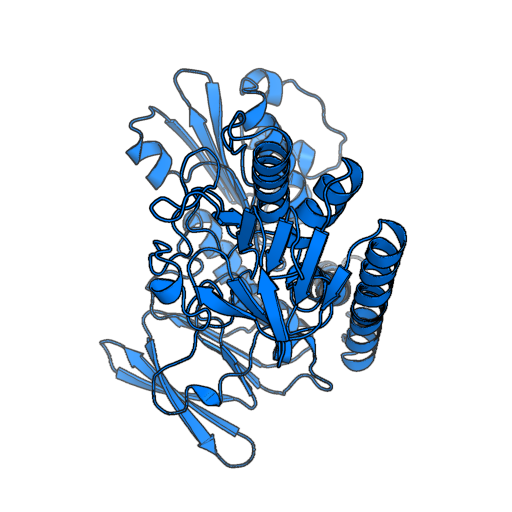1.000 73.331 75 LYS A C 1
ATOM 534 O O . LYS A 1 83 ? -1.402 11.862 1.950 1.000 72.026 75 LYS A O 1
ATOM 540 N N . VAL A 1 84 ? -2.698 13.573 1.165 1.000 68.223 76 VAL A N 1
ATOM 541 C CA . VAL A 1 84 ? -2.583 14.436 2.375 1.000 60.069 76 VAL A CA 1
ATOM 542 C C . VAL A 1 84 ? -3.768 14.109 3.279 1.000 53.262 76 VAL A C 1
ATOM 543 O O . VAL A 1 84 ? -4.884 14.020 2.763 1.000 65.680 76 VAL A O 1
ATOM 547 N N . ASN A 1 85 ? -3.492 13.899 4.565 1.000 58.633 77 ASN A N 1
ATOM 548 C CA . ASN A 1 85 ? -4.476 13.587 5.630 1.000 58.595 77 ASN A CA 1
ATOM 549 C C . ASN A 1 85 ? -4.970 14.916 6.196 1.000 64.611 77 ASN A C 1
ATOM 550 O O . ASN A 1 85 ? -4.293 15.479 7.089 1.000 66.136 77 ASN A O 1
ATOM 555 N N . TRP A 1 86 ? -6.088 15.408 5.668 1.000 64.348 78 TRP A N 1
ATOM 556 C CA . TRP A 1 86 ? -6.604 16.761 5.981 1.000 61.476 78 TRP A CA 1
ATOM 557 C C . TRP A 1 86 ? -6.664 16.950 7.500 1.000 61.643 78 TRP A C 1
ATOM 558 O O . TRP A 1 86 ? -6.033 17.905 8.021 1.000 62.357 78 TRP A O 1
ATOM 569 N N . LYS A 1 87 ? -7.396 16.085 8.198 1.000 63.643 79 LYS A N 1
ATOM 570 C CA . LYS A 1 87 ? -7.580 16.209 9.669 1.000 65.383 79 LYS A CA 1
ATOM 571 C C . LYS A 1 87 ? -6.208 16.443 10.313 1.000 54.271 79 LYS A C 1
ATOM 572 O O . LYS A 1 87 ? -6.053 17.483 10.985 1.000 50.576 79 LYS A O 1
ATOM 578 N N . ASP A 1 88 ? -5.264 15.519 10.081 1.000 46.331 80 ASP A N 1
ATOM 579 C CA . ASP A 1 88 ? -3.945 15.458 10.761 1.000 48.332 80 ASP A CA 1
ATOM 580 C C . ASP A 1 88 ? -3.209 16.790 10.563 1.000 43.918 80 ASP A C 1
ATOM 581 O O . ASP A 1 88 ? -2.729 17.362 11.574 1.000 44.673 80 ASP A O 1
ATOM 586 N N . ILE A 1 89 ? -3.145 17.296 9.333 1.000 44.377 81 ILE A N 1
ATOM 587 C CA . ILE A 1 89 ? -2.422 18.571 9.066 1.000 52.776 81 ILE A CA 1
ATOM 588 C C . ILE A 1 89 ? -3.180 19.761 9.644 1.000 50.807 81 ILE A C 1
ATOM 589 O O . ILE A 1 89 ? -2.468 20.631 10.223 1.000 47.565 81 ILE A O 1
ATOM 594 N N . MET A 1 90 ? -4.518 19.796 9.531 1.000 49.910 82 MET A N 1
ATOM 595 C CA . MET A 1 90 ? -5.358 20.815 10.236 1.000 58.888 82 MET A CA 1
ATOM 596 C C . MET A 1 90 ? -4.994 20.814 11.721 1.000 56.389 82 MET A C 1
ATOM 597 O O . MET A 1 90 ? -4.777 21.917 12.297 1.000 58.402 82 MET A O 1
ATOM 602 N N . ALA A 1 91 ? -4.964 19.627 12.325 1.000 56.947 83 ALA A N 1
ATOM 603 C CA . ALA A 1 91 ? -4.739 19.454 13.780 1.000 57.997 83 ALA A CA 1
ATOM 604 C C . ALA A 1 91 ? -3.348 20.001 14.107 1.000 52.342 83 ALA A C 1
ATOM 605 O O . ALA A 1 91 ? -3.227 20.756 15.079 1.000 61.420 83 ALA A O 1
ATOM 607 N N . PHE A 1 92 ? -2.363 19.663 13.274 1.000 49.934 84 PHE A N 1
ATOM 608 C CA . PHE A 1 92 ? -0.952 20.122 13.382 1.000 49.072 84 PHE A CA 1
ATOM 609 C C . PHE A 1 92 ? -0.915 21.646 13.252 1.000 43.259 84 PHE A C 1
ATOM 610 O O . PHE A 1 92 ? -0.336 22.322 14.084 1.000 45.167 84 PHE A O 1
ATOM 618 N N . LYS A 1 93 ? -1.535 22.177 12.208 1.000 49.724 85 LYS A N 1
ATOM 619 C CA . LYS A 1 93 ? -1.716 23.643 12.048 1.000 53.482 85 LYS A CA 1
ATOM 620 C C . LYS A 1 93 ? -2.274 24.213 13.351 1.000 49.384 85 LYS A C 1
ATOM 621 O O . LYS A 1 93 ? -1.661 25.153 13.905 1.000 57.334 85 LYS A O 1
ATOM 627 N N . GLN A 1 94 ? -3.359 23.623 13.840 1.000 48.187 86 GLN A N 1
ATOM 628 C CA . GLN A 1 94 ? -4.171 24.158 14.973 1.000 49.167 86 GLN A CA 1
ATOM 629 C C . GLN A 1 94 ? -3.294 24.317 16.219 1.000 43.619 86 GLN A C 1
ATOM 630 O O . GLN A 1 94 ? -3.546 25.259 16.985 1.000 44.828 86 GLN A O 1
ATOM 636 N N . SER A 1 95 ? -2.321 23.430 16.432 1.000 45.228 87 SER A N 1
ATOM 637 C CA . SER A 1 95 ? -1.384 23.489 17.588 1.000 50.216 87 SER A CA 1
ATOM 638 C C . SER A 1 95 ? -0.576 24.795 17.562 1.000 48.412 87 SER A C 1
ATOM 639 O O . SER A 1 95 ? -0.433 25.405 18.610 1.000 58.524 87 SER A O 1
ATOM 642 N N . PHE A 1 96 ? -0.031 25.206 16.419 1.000 53.197 88 PHE A N 1
ATOM 643 C CA . PHE A 1 96 ? 0.781 26.453 16.327 1.000 53.225 88 PHE A CA 1
ATOM 644 C C . PHE A 1 96 ? -0.144 27.624 16.658 1.000 53.002 88 PHE A C 1
ATOM 645 O O . PHE A 1 96 ? 0.280 28.564 17.361 1.000 50.228 88 PHE A O 1
ATOM 653 N N . VAL A 1 97 ? -1.390 27.532 16.184 1.000 50.590 89 VAL A N 1
ATOM 654 C CA . VAL A 1 97 ? -2.415 28.611 16.322 1.000 54.440 89 VAL A CA 1
ATOM 655 C C . VAL A 1 97 ? -2.764 28.817 17.802 1.000 52.478 89 VAL A C 1
ATOM 656 O O . VAL A 1 97 ? -2.581 29.961 18.272 1.000 50.638 89 VAL A O 1
ATOM 660 N N . ASP A 1 98 ? -3.175 27.742 18.492 1.000 51.895 90 ASP A N 1
ATOM 661 C CA . ASP A 1 98 ? -3.625 27.711 19.915 1.000 50.694 90 ASP A CA 1
ATOM 662 C C . ASP A 1 98 ? -2.512 28.160 20.868 1.000 51.309 90 ASP A C 1
ATOM 663 O O . ASP A 1 98 ? -2.840 28.780 21.881 1.000 61.204 90 ASP A O 1
ATOM 668 N N . GLU A 1 99 ? -1.247 27.833 20.591 1.000 58.556 91 GLU A N 1
ATOM 669 C CA . GLU A 1 99 ? -0.107 28.152 21.501 1.000 60.408 91 GLU A CA 1
ATOM 670 C C . GLU A 1 99 ? 0.283 29.639 21.429 1.000 60.037 91 GLU A C 1
ATOM 671 O O . GLU A 1 99 ? 1.067 30.060 22.288 1.000 70.139 91 GLU A O 1
ATOM 677 N N . MET A 1 100 ? -0.223 30.412 20.462 1.000 55.424 92 MET A N 1
ATOM 678 C CA . MET A 1 100 ? 0.268 31.787 20.183 1.000 57.795 92 MET A CA 1
ATOM 679 C C . MET A 1 100 ? -0.299 32.765 21.219 1.000 54.314 92 MET A C 1
ATOM 680 O O . MET A 1 100 ? 0.476 33.423 21.909 1.000 61.840 92 MET A O 1
ATOM 685 N N . PRO A 1 101 ? -1.633 32.892 21.417 1.000 52.863 93 PRO A N 1
ATOM 686 C CA . PRO A 1 101 ? -2.161 33.913 22.326 1.000 55.200 93 PRO A CA 1
ATOM 687 C C . PRO A 1 101 ? -1.623 33.824 23.761 1.000 49.733 93 PRO A C 1
ATOM 688 O O . PRO A 1 101 ? -1.203 34.841 24.322 1.000 50.773 93 PRO A O 1
ATOM 692 N N . PRO A 1 102 ? -1.637 32.646 24.432 1.000 48.019 94 PRO A N 1
ATOM 693 C CA . PRO A 1 102 ? -1.080 32.546 25.780 1.000 52.602 94 PRO A CA 1
ATOM 694 C C . PRO A 1 102 ? 0.335 33.126 25.827 1.000 55.493 94 PRO A C 1
ATOM 695 O O . PRO A 1 102 ? 0.645 33.813 26.773 1.000 61.981 94 PRO A O 1
ATOM 699 N N . LYS A 1 103 ? 1.138 32.832 24.804 1.000 58.224 95 LYS A N 1
ATOM 700 C CA . LYS A 1 103 ? 2.557 33.253 24.715 1.000 63.451 95 LYS A CA 1
ATOM 701 C C . LYS A 1 103 ? 2.612 34.784 24.795 1.000 63.325 95 LYS A C 1
ATOM 702 O O . LYS A 1 103 ? 3.429 35.316 25.574 1.000 68.406 95 LYS A O 1
ATOM 708 N N . VAL A 1 104 ? 1.734 35.452 24.043 1.000 61.745 96 VAL A N 1
ATOM 709 C CA . VAL A 1 104 ? 1.735 36.926 23.821 1.000 61.372 96 VAL A CA 1
ATOM 710 C C . VAL A 1 104 ? 1.266 37.593 25.108 1.000 61.258 96 VAL A C 1
ATOM 711 O O . VAL A 1 104 ? 1.987 38.492 25.584 1.000 66.091 96 VAL A O 1
ATOM 715 N N . GLU A 1 105 ? 0.100 37.164 25.611 1.000 62.056 97 GLU A N 1
ATOM 716 C CA . GLU A 1 105 ? -0.539 37.631 26.878 1.000 64.920 97 GLU A CA 1
ATOM 717 C C . GLU A 1 105 ? 0.475 37.558 28.019 1.000 60.047 97 GLU A C 1
ATOM 718 O O . GLU A 1 105 ? 0.677 38.571 28.718 1.000 67.299 97 GLU A O 1
ATOM 724 N N . LYS A 1 106 ? 1.069 36.382 28.190 1.000 65.233 98 LYS A N 1
ATOM 725 C CA . LYS A 1 106 ? 2.103 36.088 29.217 1.000 70.765 98 LYS A CA 1
ATOM 726 C C . LYS A 1 106 ? 3.262 37.086 29.055 1.000 59.662 98 LYS A C 1
ATOM 727 O O . LYS A 1 106 ? 3.828 37.486 30.069 1.000 54.284 98 LYS A O 1
ATOM 733 N N . GLY A 1 107 ? 3.585 37.473 27.822 1.000 62.155 99 GLY A N 1
ATOM 734 C CA . GLY A 1 107 ? 4.607 38.491 27.514 1.000 69.801 99 GLY A CA 1
ATOM 735 C C . GLY A 1 107 ? 4.170 39.871 27.971 1.000 69.174 99 GLY A C 1
ATOM 736 O O . GLY A 1 107 ? 5.021 40.640 28.425 1.000 60.372 99 GLY A O 1
ATOM 737 N N . TYR A 1 108 ? 2.871 40.159 27.874 1.000 79.132 100 TYR A N 1
ATOM 738 C CA . TYR A 1 108 ? 2.248 41.455 28.255 1.000 83.199 100 TYR A CA 1
ATOM 739 C C . TYR A 1 108 ? 2.217 41.595 29.782 1.000 88.582 100 TYR A C 1
ATOM 740 O O . TYR A 1 108 ? 2.878 42.527 30.303 1.000 85.865 100 TYR A O 1
ATOM 749 N N . LYS A 1 109 ? 1.495 40.707 30.477 1.000 86.719 101 LYS A N 1
ATOM 750 C CA . LYS A 1 109 ? 1.496 40.650 31.965 1.000 85.728 101 LYS A CA 1
ATOM 751 C C . LYS A 1 109 ? 2.948 40.776 32.442 1.000 78.457 101 LYS A C 1
ATOM 752 O O . LYS A 1 109 ? 3.186 41.522 33.393 1.000 80.924 101 LYS A O 1
ATOM 758 N N . ARG A 1 110 ? 3.891 40.136 31.754 1.000 75.398 102 ARG A N 1
ATOM 759 C CA . ARG A 1 110 ? 5.328 40.119 32.139 1.000 78.046 102 ARG A CA 1
ATOM 760 C C . ARG A 1 110 ? 6.009 41.474 31.878 1.000 82.300 102 ARG A C 1
ATOM 761 O O . ARG A 1 110 ? 7.016 41.760 32.559 1.000 78.147 102 ARG A O 1
ATOM 769 N N . ASN A 1 111 ? 5.518 42.278 30.929 1.000 86.619 103 ASN A N 1
ATOM 770 C CA . ASN A 1 111 ? 6.145 43.578 30.555 1.000 84.160 103 ASN A CA 1
ATOM 771 C C . ASN A 1 111 ? 5.408 44.728 31.250 1.000 78.095 103 ASN A C 1
ATOM 772 O O . ASN A 1 111 ? 5.854 45.879 31.109 1.000 76.681 103 ASN A O 1
ATOM 777 N N . GLY A 1 112 ? 4.335 44.434 31.986 1.000 73.683 104 GLY A N 1
ATOM 778 C CA . GLY A 1 112 ? 3.530 45.463 32.668 1.000 72.403 104 GLY A CA 1
ATOM 779 C C . GLY A 1 112 ? 2.667 46.197 31.667 1.000 72.812 104 GLY A C 1
ATOM 780 O O . GLY A 1 112 ? 2.697 47.456 31.652 1.000 68.323 104 GLY A O 1
ATOM 781 N N . ILE A 1 113 ? 1.947 45.421 30.849 1.000 64.849 105 ILE A N 1
ATOM 782 C CA . ILE A 1 113 ? 1.036 45.922 29.786 1.000 63.424 105 ILE A CA 1
ATOM 783 C C . ILE A 1 113 ? -0.399 45.544 30.152 1.000 60.102 105 ILE A C 1
ATOM 784 O O . ILE A 1 113 ? -0.686 44.335 30.267 1.000 68.452 105 ILE A O 1
ATOM 789 N N . ASP A 1 114 ? -1.255 46.554 30.289 1.000 57.184 106 ASP A N 1
ATOM 790 C CA . ASP A 1 114 ? -2.718 46.418 30.511 1.000 62.257 106 ASP A CA 1
ATOM 791 C C . ASP A 1 114 ? -3.390 45.856 29.258 1.000 58.519 106 ASP A C 1
ATOM 792 O O . ASP A 1 114 ? -3.230 46.458 28.198 1.000 68.099 106 ASP A O 1
ATOM 797 N N . THR A 1 115 ? -4.165 44.785 29.407 1.000 53.857 107 THR A N 1
ATOM 798 C CA . THR A 1 115 ? -4.650 43.926 28.303 1.000 58.936 107 THR A CA 1
ATOM 799 C C . THR A 1 115 ? -6.179 43.938 28.310 1.000 63.546 107 THR A C 1
ATOM 800 O O . THR A 1 115 ? -6.748 43.722 29.378 1.000 62.718 107 THR A O 1
ATOM 804 N N . PHE A 1 116 ? -6.802 44.155 27.150 1.000 61.129 108 PHE A N 1
ATOM 805 C CA . PHE A 1 116 ? -8.272 44.213 26.953 1.000 60.835 108 PHE A CA 1
ATOM 806 C C . PHE A 1 116 ? -8.654 43.295 25.787 1.000 60.976 108 PHE A C 1
ATOM 807 O O . PHE A 1 116 ? -7.777 42.972 24.974 1.000 66.000 108 PHE A O 1
ATOM 815 N N . HIS A 1 117 ? -9.918 42.867 25.722 1.000 65.283 109 HIS A N 1
ATOM 816 C CA . HIS A 1 117 ? -10.391 41.810 24.788 1.000 63.074 109 HIS A CA 1
ATOM 817 C C . HIS A 1 117 ? -11.743 42.185 24.168 1.000 61.965 109 HIS A C 1
ATOM 818 O O . HIS A 1 117 ? -12.523 41.254 23.894 1.000 64.438 109 HIS A O 1
ATOM 825 N N . SER A 1 118 ? -11.969 43.478 23.884 1.000 59.715 110 SER A N 1
ATOM 826 C CA . SER A 1 118 ? -13.195 44.011 23.224 1.000 62.239 110 SER A CA 1
ATOM 827 C C . SER A 1 118 ? -12.867 44.820 21.955 1.000 64.543 110 SER A C 1
ATOM 828 O O . SER A 1 118 ? -11.740 45.386 21.853 1.000 59.476 110 SER A O 1
ATOM 831 N N . SER A 1 119 ? -13.860 44.929 21.059 1.000 54.746 111 SER A N 1
ATOM 832 C CA . SER A 1 119 ? -13.870 45.862 19.906 1.000 60.378 111 SER A CA 1
ATOM 833 C C . SER A 1 119 ? -13.779 47.298 20.423 1.000 59.920 111 SER A C 1
ATOM 834 O O . SER A 1 119 ? -14.316 47.564 21.495 1.000 66.658 111 SER A O 1
ATOM 837 N N . ALA A 1 120 ? -13.102 48.173 19.684 1.000 59.553 112 ALA A N 1
ATOM 838 C CA . ALA A 1 120 ? -12.814 49.566 20.081 1.000 59.526 112 ALA A CA 1
ATOM 839 C C . ALA A 1 120 ? -13.461 50.539 19.094 1.000 58.439 112 ALA A C 1
ATOM 840 O O . ALA A 1 120 ? -13.317 50.329 17.885 1.000 57.310 112 ALA A O 1
ATOM 842 N N . LYS A 1 121 ? -14.149 51.550 19.630 1.000 62.160 113 LYS A N 1
ATOM 843 C CA . LYS A 1 121 ? -14.678 52.749 18.926 1.000 69.282 113 LYS A CA 1
ATOM 844 C C . LYS A 1 121 ? -14.108 53.999 19.614 1.000 65.793 113 LYS A C 1
ATOM 845 O O . LYS A 1 121 ? -13.897 53.954 20.832 1.000 77.315 113 LYS A O 1
ATOM 851 N N . PHE A 1 122 ? -13.884 55.086 18.880 1.000 67.247 114 PHE A N 1
ATOM 852 C CA . PHE A 1 122 ? -13.571 56.415 19.463 1.000 70.750 114 PHE A CA 1
ATOM 853 C C . PHE A 1 122 ? -14.875 57.036 19.983 1.000 73.334 114 PHE A C 1
ATOM 854 O O . PHE A 1 122 ? -15.954 56.849 19.364 1.000 77.282 114 PHE A O 1
ATOM 862 N N . LEU A 1 123 ? -14.784 57.730 21.117 1.000 78.271 115 LEU A N 1
ATOM 863 C CA . LEU A 1 123 ? -15.872 58.588 21.651 1.000 75.215 115 LEU A CA 1
ATOM 864 C C . LEU A 1 123 ? -15.484 60.049 21.408 1.000 74.761 115 LEU A C 1
ATOM 865 O O . LEU A 1 123 ? -16.401 60.849 21.146 1.000 90.383 115 LEU A O 1
ATOM 870 N N . SER A 1 124 ? -14.183 60.370 21.438 1.000 68.490 116 SER A N 1
ATOM 871 C CA . SER A 1 124 ? -13.642 61.719 21.114 1.000 69.590 116 SER A CA 1
ATOM 872 C C . SER A 1 124 ? -12.158 61.649 20.721 1.000 67.792 116 SER A C 1
ATOM 873 O O . SER A 1 124 ? -11.611 60.535 20.617 1.000 61.474 116 SER A O 1
ATOM 876 N N . GLN A 1 125 ? -11.547 62.832 20.578 1.000 65.820 117 GLN A N 1
ATOM 877 C CA . GLN A 1 125 ? -10.160 63.112 20.116 1.000 59.751 117 GLN A CA 1
ATOM 878 C C . GLN A 1 125 ? -9.124 62.191 20.781 1.000 58.242 117 GLN A C 1
ATOM 879 O O . GLN A 1 125 ? -8.141 61.824 20.106 1.000 54.168 117 GLN A O 1
ATOM 885 N N . ASN A 1 126 ? -9.304 61.869 22.064 1.000 59.720 118 ASN A N 1
ATOM 886 C CA . ASN A 1 126 ? -8.273 61.236 22.927 1.000 58.244 118 ASN A CA 1
ATOM 887 C C . ASN A 1 126 ? -8.917 60.196 23.856 1.000 55.719 118 ASN A C 1
ATOM 888 O O . ASN A 1 126 ? -8.427 60.045 24.984 1.000 61.280 118 ASN A O 1
ATOM 893 N N . THR A 1 127 ? -9.949 59.485 23.395 1.000 61.112 119 THR A N 1
ATOM 894 C CA . THR A 1 127 ? -10.893 58.741 24.268 1.000 61.538 119 THR A CA 1
ATOM 895 C C . THR A 1 127 ? -11.598 57.626 23.476 1.000 61.655 119 THR A C 1
ATOM 896 O O . THR A 1 127 ? -12.004 57.873 22.327 1.000 61.025 119 THR A O 1
ATOM 900 N N . LEU A 1 128 ? -11.769 56.456 24.106 1.000 67.993 120 LEU A N 1
ATOM 901 C CA . LEU A 1 128 ? -12.129 55.158 23.468 1.000 70.130 120 LEU A CA 1
ATOM 902 C C . LEU A 1 128 ? -13.163 54.406 24.310 1.000 70.377 120 LEU A C 1
ATOM 903 O O . LEU A 1 128 ? -12.957 54.288 25.520 1.000 77.492 120 LEU A O 1
ATOM 908 N N . GLU A 1 129 ? -14.201 53.868 23.672 1.000 73.889 121 GLU A N 1
ATOM 909 C CA . GLU A 1 129 ? -15.145 52.896 24.281 1.000 74.263 121 GLU A CA 1
ATOM 910 C C . GLU A 1 129 ? -14.565 51.495 24.065 1.000 69.973 121 GLU A C 1
ATOM 911 O O . GLU A 1 129 ? -14.686 51.003 22.933 1.000 69.667 121 GLU A O 1
ATOM 917 N N . ILE A 1 130 ? -13.951 50.893 25.091 1.000 66.980 122 ILE A N 1
ATOM 918 C CA . ILE A 1 130 ? -13.461 49.478 25.058 1.000 76.733 122 ILE A CA 1
ATOM 919 C C . ILE A 1 130 ? -14.521 48.583 25.718 1.000 72.624 122 ILE A C 1
ATOM 920 O O . ILE A 1 130 ? -14.687 48.685 26.941 1.000 76.267 122 ILE A O 1
ATOM 925 N N . GLY A 1 131 ? -15.206 47.749 24.929 1.000 77.827 123 GLY A N 1
ATOM 926 C CA . GLY A 1 131 ? -16.358 46.938 25.372 1.000 85.053 123 GLY A CA 1
ATOM 927 C C . GLY A 1 131 ? -17.431 47.815 26.007 1.000 94.447 123 GLY A C 1
ATOM 928 O O . GLY A 1 131 ? -18.151 48.511 25.253 1.000 94.649 123 GLY A O 1
ATOM 929 N N . ASN A 1 132 ? -17.515 47.804 27.344 1.000 91.493 124 ASN A N 1
ATOM 930 C CA . ASN A 1 132 ? -18.459 48.628 28.149 1.000 90.855 124 ASN A CA 1
ATOM 931 C C . ASN A 1 132 ? -17.643 49.481 29.133 1.000 83.605 124 ASN A C 1
ATOM 932 O O . ASN A 1 132 ? -18.080 49.641 30.273 1.000 80.211 124 ASN A O 1
ATOM 937 N N . GLU A 1 133 ? -16.492 50.007 28.701 1.000 91.644 125 GLU A N 1
ATOM 938 C CA . GLU A 1 133 ? -15.630 50.935 29.486 1.000 90.581 125 GLU A CA 1
ATOM 939 C C . GLU A 1 133 ? -15.318 52.189 28.669 1.000 87.945 125 GLU A C 1
ATOM 940 O O . GLU A 1 133 ? -15.378 52.116 27.438 1.000 98.541 125 GLU A O 1
ATOM 946 N N . LYS A 1 134 ? -14.942 53.267 29.354 1.000 85.609 126 LYS A N 1
ATOM 947 C CA . LYS A 1 134 ? -14.379 54.519 28.783 1.000 82.044 126 LYS A CA 1
ATOM 948 C C . LYS A 1 134 ? -12.877 54.543 29.106 1.000 75.737 126 LYS A C 1
ATOM 949 O O . LYS A 1 134 ? -12.540 54.200 30.245 1.000 71.847 126 LYS A O 1
ATOM 955 N N . ILE A 1 135 ? -12.003 54.901 28.154 1.000 77.811 127 ILE A N 1
ATOM 956 C CA . ILE A 1 135 ? -10.512 54.939 28.342 1.000 75.022 127 ILE A CA 1
ATOM 957 C C . ILE A 1 135 ? -9.911 56.139 27.603 1.000 71.207 127 ILE A C 1
ATOM 958 O O . ILE A 1 135 ? -10.398 56.449 26.513 1.000 80.096 127 ILE A O 1
ATOM 963 N N . LYS A 1 136 ? -8.857 56.740 28.164 1.000 73.029 128 LYS A N 1
ATOM 964 C CA . LYS A 1 136 ? -8.171 57.946 27.622 1.000 75.719 128 LYS A CA 1
ATOM 965 C C . LYS A 1 136 ? -6.671 57.661 27.536 1.000 66.545 128 LYS A C 1
ATOM 966 O O . LYS A 1 136 ? -6.209 56.821 28.306 1.000 65.760 128 LYS A O 1
ATOM 972 N N . ALA A 1 137 ? -5.960 58.348 26.636 1.000 63.813 129 ALA A N 1
ATOM 973 C CA . ALA A 1 137 ? -4.505 58.194 26.419 1.000 65.391 129 ALA A CA 1
ATOM 974 C C . ALA A 1 137 ? -3.900 59.495 25.888 1.000 58.301 129 ALA A C 1
ATOM 975 O O . ALA A 1 137 ? -4.657 60.317 25.355 1.000 67.202 129 ALA A O 1
ATOM 977 N N . LYS A 1 138 ? -2.580 59.640 26.024 1.000 60.542 130 LYS A N 1
ATOM 978 C CA . LYS A 1 138 ? -1.767 60.783 25.517 1.000 65.816 130 LYS A CA 1
ATOM 979 C C . LYS A 1 138 ? -1.402 60.569 24.043 1.000 67.357 130 LYS A C 1
ATOM 980 O O . LYS A 1 138 ? -1.269 61.565 23.309 1.000 73.483 130 LYS A O 1
ATOM 986 N N . LYS A 1 139 ? -1.168 59.316 23.649 1.000 71.819 131 LYS A N 1
ATOM 987 C CA . LYS A 1 139 ? -0.913 58.893 22.243 1.000 65.800 131 LYS A CA 1
ATOM 988 C C . LYS A 1 139 ? -1.721 57.617 21.992 1.000 63.235 131 LYS A C 1
ATOM 989 O O . LYS A 1 139 ? -1.771 56.753 22.881 1.000 67.373 131 LYS A O 1
ATOM 995 N N . ILE A 1 140 ? -2.385 57.535 20.847 1.000 63.872 132 ILE A N 1
ATOM 996 C CA . ILE A 1 140 ? -3.197 56.353 20.437 1.000 63.335 132 ILE A CA 1
ATOM 997 C C . ILE A 1 140 ? -2.600 55.814 19.131 1.000 62.531 132 ILE A C 1
ATOM 998 O O . ILE A 1 140 ? -2.110 56.637 18.314 1.000 56.652 132 ILE A O 1
ATOM 1003 N N . VAL A 1 141 ? -2.604 54.484 18.966 1.000 58.721 133 VAL A N 1
ATOM 1004 C CA . VAL A 1 141 ? -2.047 53.770 17.779 1.000 54.498 133 VAL A CA 1
ATOM 1005 C C . VAL A 1 141 ? -3.150 52.878 17.213 1.000 50.030 133 VAL A C 1
ATOM 1006 O O . VAL A 1 141 ? -3.765 52.139 18.004 1.000 50.114 133 VAL A O 1
ATOM 1010 N N . ILE A 1 142 ? -3.404 52.983 15.902 1.000 55.650 134 ILE A N 1
ATOM 1011 C CA . ILE A 1 142 ? -4.342 52.101 15.140 1.000 51.489 134 ILE A CA 1
ATOM 1012 C C . ILE A 1 142 ? -3.489 51.092 14.381 1.000 48.944 134 ILE A C 1
ATOM 1013 O O . ILE A 1 142 ? -2.828 51.495 13.403 1.000 52.892 134 ILE A O 1
ATOM 1018 N N . ALA A 1 143 ? -3.509 49.846 14.838 1.000 45.137 135 ALA A N 1
ATOM 1019 C CA . ALA A 1 143 ? -2.780 48.702 14.257 1.000 41.932 135 ALA A CA 1
ATOM 1020 C C . ALA A 1 143 ? -3.752 47.526 14.178 1.000 42.835 135 ALA A C 1
ATOM 1021 O O . ALA A 1 143 ? -3.383 46.439 14.617 1.000 44.935 135 ALA A O 1
ATOM 1023 N N . SER A 1 144 ? -4.929 47.773 13.593 1.000 46.694 136 SER A N 1
ATOM 1024 C CA . SER A 1 144 ? -6.102 46.861 13.513 1.000 48.712 136 SER A CA 1
ATOM 1025 C C . SER A 1 144 ? -6.042 46.010 12.238 1.000 49.399 136 SER A C 1
ATOM 1026 O O . SER A 1 144 ? -7.000 45.280 11.964 1.000 52.014 136 SER A O 1
ATOM 1029 N N . GLY A 1 145 ? -4.946 46.105 11.492 1.000 49.273 137 GLY A N 1
ATOM 1030 C CA . GLY A 1 145 ? -4.748 45.393 10.222 1.000 44.823 137 GLY A CA 1
ATOM 1031 C C . GLY A 1 145 ? -5.856 45.661 9.225 1.000 44.679 137 GLY A C 1
ATOM 1032 O O . GLY A 1 145 ? -6.277 46.824 9.086 1.000 46.549 137 GLY A O 1
ATOM 1033 N N . SER A 1 146 ? -6.296 44.589 8.564 1.000 42.460 138 SER A N 1
ATOM 1034 C CA . SER A 1 146 ? -7.229 44.560 7.421 1.000 45.127 138 SER A CA 1
ATOM 1035 C C . SER A 1 146 ? -8.180 43.360 7.603 1.000 47.709 138 SER A C 1
ATOM 1036 O O . SER A 1 146 ? -7.946 42.577 8.525 1.000 40.124 138 SER A O 1
ATOM 1039 N N . LYS A 1 147 ? -9.232 43.229 6.785 1.000 48.705 139 LYS A N 1
ATOM 1040 C CA . LYS A 1 147 ? -10.334 42.250 7.018 1.000 47.554 139 LYS A CA 1
ATOM 1041 C C . LYS A 1 147 ? -10.935 41.863 5.679 1.000 47.887 139 LYS A C 1
ATOM 1042 O O . LYS A 1 147 ? -10.907 42.676 4.760 1.000 54.658 139 LYS A O 1
ATOM 1048 N N . PRO A 1 148 ? -11.488 40.635 5.511 1.000 51.136 140 PRO A N 1
ATOM 1049 C CA . PRO A 1 148 ? -12.093 40.249 4.238 1.000 52.828 140 PRO A CA 1
ATOM 1050 C C . PRO A 1 148 ? -13.070 41.346 3.782 1.000 55.060 140 PRO A C 1
ATOM 1051 O O . PRO A 1 148 ? -13.694 41.920 4.640 1.000 46.697 140 PRO A O 1
ATOM 1055 N N . ARG A 1 149 ? -13.127 41.637 2.472 1.000 66.092 141 ARG A N 1
ATOM 1056 C CA . ARG A 1 149 ? -14.033 42.659 1.886 1.000 65.685 141 ARG A CA 1
ATOM 1057 C C . ARG A 1 149 ? -15.470 42.207 2.129 1.000 67.955 141 ARG A C 1
ATOM 1058 O O . ARG A 1 149 ? -15.757 41.015 1.889 1.000 64.919 141 ARG A O 1
ATOM 1066 N N . VAL A 1 150 ? -16.331 43.104 2.609 1.000 70.878 142 VAL A N 1
ATOM 1067 C CA . VAL A 1 150 ? -17.783 42.799 2.760 1.000 72.473 142 VAL A CA 1
ATOM 1068 C C . VAL A 1 150 ? -18.378 42.831 1.356 1.000 69.391 142 VAL A C 1
ATOM 1069 O O . VAL A 1 150 ? -18.397 43.922 0.738 1.000 68.039 142 VAL A O 1
ATOM 1073 N N . LEU A 1 151 ? -18.764 41.654 0.865 1.000 62.119 143 LEU A N 1
ATOM 1074 C CA . LEU A 1 151 ? -19.272 41.466 -0.512 1.000 59.818 143 LEU A CA 1
ATOM 1075 C C . LEU A 1 151 ? -20.726 41.953 -0.568 1.000 61.266 143 LEU A C 1
ATOM 1076 O O . LEU A 1 151 ? -21.600 41.246 -0.062 1.000 62.444 143 LEU A O 1
ATOM 1081 N N . GLU A 1 152 ? -20.940 43.109 -1.201 1.000 68.334 144 GLU A N 1
ATOM 1082 C CA . GLU A 1 152 ? -22.141 43.982 -1.069 1.000 75.419 144 GLU A CA 1
ATOM 1083 C C . GLU A 1 152 ? -23.353 43.333 -1.749 1.000 73.680 144 GLU A C 1
ATOM 1084 O O . GLU A 1 152 ? -24.479 43.549 -1.271 1.000 81.764 144 GLU A O 1
ATOM 1090 N N . PHE A 1 153 ? -23.119 42.582 -2.827 1.000 67.383 145 PHE A N 1
ATOM 1091 C CA . PHE A 1 153 ? -24.150 42.049 -3.752 1.000 61.770 145 PHE A CA 1
ATOM 1092 C C . PHE A 1 153 ? -24.920 40.890 -3.108 1.000 66.775 145 PHE A C 1
ATOM 1093 O O . PHE A 1 153 ? -24.622 40.487 -1.955 1.000 71.650 145 PHE A O 1
ATOM 1101 N N . GLU A 1 154 ? -25.899 40.377 -3.859 1.000 70.095 146 GLU A N 1
ATOM 1102 C CA . GLU A 1 154 ? -26.860 3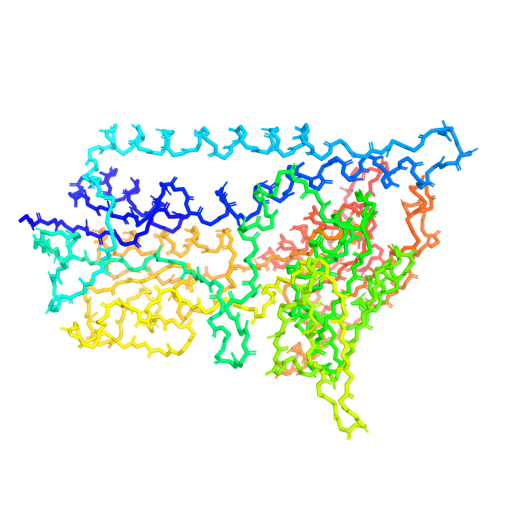9.316 -3.447 1.000 73.608 146 GLU A CA 1
ATOM 1103 C C . GLU A 1 154 ? -26.117 37.986 -3.230 1.000 69.142 146 GLU A C 1
ATOM 1104 O O . GLU A 1 154 ? -25.415 37.528 -4.144 1.000 66.463 146 GLU A O 1
ATOM 1110 N N . GLY A 1 155 ? -26.277 37.386 -2.052 1.000 67.250 147 GLY A N 1
ATOM 1111 C CA . GLY A 1 155 ? -25.559 36.166 -1.644 1.000 67.548 147 GLY A CA 1
ATOM 1112 C C . GLY A 1 155 ? -24.193 36.467 -1.038 1.000 66.314 147 GLY A C 1
ATOM 1113 O O . GLY A 1 155 ? -23.613 35.536 -0.456 1.000 65.326 147 GLY A O 1
ATOM 1114 N N . GLY A 1 156 ? -23.714 37.716 -1.121 1.000 65.644 148 GLY A N 1
ATOM 1115 C CA . GLY A 1 156 ? -22.367 38.129 -0.670 1.000 72.493 148 GLY A CA 1
ATOM 1116 C C . GLY A 1 156 ? -21.928 37.419 0.602 1.000 68.154 148 GLY A C 1
ATOM 1117 O O . GLY A 1 156 ? -20.734 37.074 0.731 1.000 64.108 148 GLY A O 1
ATOM 1118 N N . HIS A 1 157 ? -22.874 37.192 1.507 1.000 61.150 149 HIS A N 1
ATOM 1119 C CA . HIS A 1 157 ? -22.620 36.737 2.894 1.000 63.733 149 HIS A CA 1
ATOM 1120 C C . HIS A 1 157 ? -22.371 35.221 2.920 1.000 59.724 149 HIS A C 1
ATOM 1121 O O . HIS A 1 157 ? -21.914 34.768 3.970 1.000 56.393 149 HIS A O 1
ATOM 1128 N N . PHE A 1 158 ? -22.651 34.475 1.838 1.000 56.490 150 PHE A N 1
ATOM 1129 C CA . PHE A 1 158 ? -22.345 33.018 1.732 1.000 60.150 150 PHE A CA 1
ATOM 1130 C C . PHE A 1 158 ? -20.867 32.787 1.385 1.000 60.611 150 PHE A C 1
ATOM 1131 O O . PHE A 1 158 ? -20.410 31.607 1.396 1.000 55.486 150 PHE A O 1
ATOM 1139 N N . ALA A 1 159 ? -20.139 33.861 1.075 1.000 60.551 151 ALA A N 1
ATOM 1140 C CA . ALA A 1 159 ? -18.675 33.832 0.871 1.000 60.265 151 ALA A CA 1
ATOM 1141 C C . ALA A 1 159 ? -17.996 33.538 2.204 1.000 55.239 151 ALA A C 1
ATOM 1142 O O . ALA A 1 159 ? -18.058 34.402 3.089 1.000 59.489 151 ALA A O 1
ATOM 1144 N N . LYS A 1 160 ? -17.373 32.367 2.330 1.000 51.170 152 LYS A N 1
ATOM 1145 C CA . LYS A 1 160 ? -16.513 32.030 3.500 1.000 54.018 152 LYS A CA 1
ATOM 1146 C C . LYS A 1 160 ? -15.189 32.812 3.379 1.000 50.440 152 LYS A C 1
ATOM 1147 O O . LYS A 1 160 ? -14.865 33.306 2.289 1.000 50.138 152 LYS A O 1
ATOM 1153 N N . THR A 1 161 ? -14.444 32.934 4.467 1.000 46.280 153 THR A N 1
ATOM 1154 C CA . THR A 1 161 ? -13.241 33.799 4.537 1.000 49.218 153 THR A CA 1
ATOM 1155 C C . THR A 1 161 ? -11.998 32.956 4.243 1.000 51.622 153 THR A C 1
ATOM 1156 O O . THR A 1 161 ? -12.123 31.696 4.176 1.000 48.287 153 THR A O 1
ATOM 1160 N N . SER A 1 162 ? -10.855 33.628 4.065 1.000 50.150 154 SER A N 1
ATOM 1161 C CA . SER A 1 162 ? -9.501 33.027 4.174 1.000 50.930 154 SER A CA 1
ATOM 1162 C C . SER A 1 162 ? -9.405 32.273 5.506 1.000 49.651 154 SER A C 1
ATOM 1163 O O . SER A 1 162 ? -8.980 31.112 5.497 1.000 52.362 154 SER A O 1
ATOM 1166 N N . ALA A 1 163 ? -9.832 32.907 6.600 1.000 44.785 155 ALA A N 1
ATOM 1167 C CA . ALA A 1 163 ? -9.802 32.360 7.976 1.000 44.196 155 ALA A CA 1
ATOM 1168 C C . ALA A 1 163 ? -10.656 31.084 8.057 1.000 47.997 155 ALA A C 1
ATOM 1169 O O . ALA A 1 163 ? -10.139 30.074 8.570 1.000 48.212 155 ALA A O 1
ATOM 1171 N N . ASP A 1 164 ? -11.901 31.102 7.567 1.000 52.351 156 ASP A N 1
ATOM 1172 C CA . ASP A 1 164 ? -12.759 29.885 7.524 1.000 51.857 156 ASP A CA 1
ATOM 1173 C C . ASP A 1 164 ? -11.979 28.781 6.830 1.000 53.880 156 ASP A C 1
ATOM 1174 O O . ASP A 1 164 ? -11.967 27.672 7.371 1.000 62.725 156 ASP A O 1
ATOM 1179 N N . PHE A 1 165 ? -11.383 29.087 5.669 1.000 56.050 157 PHE A N 1
ATOM 1180 C CA . PHE A 1 165 ? -10.626 28.107 4.846 1.000 51.738 157 PHE A CA 1
ATOM 1181 C C . PHE A 1 165 ? -9.588 27.430 5.743 1.000 54.223 157 PHE A C 1
ATOM 1182 O O . PHE A 1 165 ? -9.534 26.175 5.819 1.000 50.828 157 PHE A O 1
ATOM 1190 N N . LEU A 1 166 ? -8.814 28.246 6.459 1.000 53.501 158 LEU A N 1
ATOM 1191 C CA . LEU A 1 166 ? -7.701 27.755 7.305 1.000 52.642 158 LEU A CA 1
ATOM 1192 C C . LEU A 1 166 ? -8.218 26.907 8.494 1.000 53.289 158 LEU A C 1
ATOM 1193 O O . LEU A 1 166 ? -7.371 26.254 9.135 1.000 47.783 158 LEU A O 1
ATOM 1198 N N . ASN A 1 167 ? -9.541 26.839 8.741 1.000 52.568 159 ASN A N 1
ATOM 1199 C CA . ASN A 1 167 ? -10.144 26.186 9.944 1.000 53.555 159 ASN A CA 1
ATOM 1200 C C . ASN A 1 167 ? -10.965 24.927 9.597 1.000 47.123 159 ASN A C 1
ATOM 1201 O O . ASN A 1 167 ? -11.355 24.239 10.536 1.000 60.940 159 ASN A O 1
ATOM 1206 N N . LEU A 1 168 ? -11.188 24.614 8.324 1.000 48.503 160 LEU A N 1
ATOM 1207 C CA . LEU A 1 168 ? -12.064 23.504 7.836 1.000 54.068 160 LEU A CA 1
ATOM 1208 C C . LEU A 1 168 ? -11.742 22.162 8.512 1.000 62.536 160 LEU A C 1
ATOM 1209 O O . LEU A 1 168 ? -10.544 21.809 8.572 1.000 64.279 160 LEU A O 1
ATOM 1214 N N . ASP A 1 169 ? -12.772 21.419 8.943 1.000 64.905 161 ASP A N 1
ATOM 1215 C CA . ASP A 1 169 ? -12.648 20.047 9.520 1.000 73.763 161 ASP A CA 1
ATOM 1216 C C . ASP A 1 169 ? -12.442 19.031 8.401 1.000 68.763 161 ASP A C 1
ATOM 1217 O O . ASP A 1 169 ? -11.715 18.034 8.602 1.000 67.027 161 ASP A O 1
ATOM 1222 N N . GLU A 1 170 ? -13.168 19.245 7.310 1.000 72.881 162 GLU A N 1
ATOM 1223 C CA . GLU A 1 170 ? -13.089 18.449 6.066 1.000 71.993 162 GLU A CA 1
ATOM 1224 C C . GLU A 1 170 ? -12.843 19.405 4.903 1.000 63.653 162 GLU A C 1
ATOM 1225 O O . GLU A 1 170 ? -13.409 20.520 4.893 1.000 54.755 162 GLU A O 1
ATOM 1231 N N . LEU A 1 171 ? -12.042 18.955 3.948 1.000 65.475 163 LEU A N 1
ATOM 1232 C CA . LEU A 1 171 ? -11.884 19.631 2.643 1.000 64.673 163 LEU A CA 1
ATOM 1233 C C . LEU A 1 171 ? -13.101 19.301 1.797 1.000 62.578 163 LEU A C 1
ATOM 1234 O O . LEU A 1 171 ? -13.360 18.126 1.543 1.000 53.237 163 LEU A O 1
ATOM 1239 N N . PRO A 1 172 ? -13.867 20.319 1.332 1.000 65.796 164 PRO A N 1
ATOM 1240 C CA . PRO A 1 172 ? -15.017 20.062 0.464 1.000 63.005 164 PRO A CA 1
ATOM 1241 C C . PRO A 1 172 ? -14.594 19.245 -0.767 1.000 66.126 164 PRO A C 1
ATOM 1242 O O . PRO A 1 172 ? -13.425 18.952 -0.914 1.000 73.560 164 PRO A O 1
ATOM 1246 N N . LYS A 1 173 ? -15.558 18.879 -1.603 1.000 69.442 165 LYS A N 1
ATOM 1247 C CA . LYS A 1 173 ? -15.354 18.146 -2.878 1.000 74.384 165 LYS A CA 1
ATOM 1248 C C . LYS A 1 173 ? -15.085 19.151 -4.006 1.000 69.419 165 LYS A C 1
ATOM 1249 O O . LYS A 1 173 ? -14.461 18.748 -4.992 1.000 72.074 165 LYS A O 1
ATOM 1255 N N . SER A 1 174 ? -15.556 20.399 -3.864 1.000 66.113 166 SER A N 1
ATOM 1256 C CA . SER A 1 174 ? -15.478 21.481 -4.886 1.000 63.782 166 SER A CA 1
ATOM 1257 C C . SER A 1 174 ? -15.409 22.848 -4.198 1.000 57.217 166 SER A C 1
ATOM 1258 O O . SER A 1 174 ? -16.217 23.097 -3.298 1.000 63.455 166 SER A O 1
ATOM 1261 N N . LEU A 1 175 ? -14.463 23.695 -4.609 1.000 58.308 167 LEU A N 1
ATOM 1262 C CA . LEU A 1 175 ? -14.251 25.055 -4.042 1.000 54.743 167 LEU A CA 1
ATOM 1263 C C . LEU A 1 175 ? -14.342 26.058 -5.180 1.000 51.340 167 LEU A C 1
ATOM 1264 O O . LEU A 1 175 ? -14.051 25.679 -6.314 1.000 56.522 167 LEU A O 1
ATOM 1269 N N . LEU A 1 176 ? -14.704 27.292 -4.870 1.000 48.166 168 LEU A N 1
ATOM 1270 C CA . LEU A 1 176 ? -14.650 28.402 -5.846 1.000 49.898 168 LEU A CA 1
ATOM 1271 C C . LEU A 1 176 ? -14.172 29.651 -5.123 1.000 43.522 168 LEU A C 1
ATOM 1272 O O . LEU A 1 176 ? -14.812 30.021 -4.143 1.000 48.412 168 LEU A O 1
ATOM 1277 N N . PHE A 1 177 ? -13.096 30.265 -5.604 1.000 42.502 169 PHE A N 1
ATOM 1278 C CA . PHE A 1 177 ? -12.530 31.516 -5.038 1.000 42.414 169 PHE A CA 1
ATOM 1279 C C . PHE A 1 177 ? -13.006 32.706 -5.867 1.000 37.980 169 PHE A C 1
ATOM 1280 O O . PHE A 1 177 ? -12.902 32.635 -7.075 1.000 47.804 169 PHE A O 1
ATOM 1288 N N . ILE A 1 178 ? -13.517 33.747 -5.228 1.000 39.929 170 ILE A N 1
ATOM 1289 C CA . ILE A 1 178 ? -13.824 35.069 -5.860 1.000 43.145 170 ILE A CA 1
ATOM 1290 C C . ILE A 1 178 ? -12.595 35.961 -5.742 1.000 43.202 170 ILE A C 1
ATOM 1291 O O . ILE A 1 178 ? -12.350 36.446 -4.616 1.000 45.602 170 ILE A O 1
ATOM 1296 N N . GLY A 1 179 ? -11.946 36.250 -6.866 1.000 45.320 171 GLY A N 1
ATOM 1297 C CA . GLY A 1 179 ? -10.825 37.204 -6.957 1.000 52.103 171 GLY A CA 1
ATOM 1298 C C . GLY A 1 179 ? -9.517 36.456 -7.104 1.000 55.473 171 GLY A C 1
ATOM 1299 O O . GLY A 1 179 ? -9.266 35.571 -6.270 1.000 66.710 171 GLY A O 1
ATOM 1300 N N . GLY A 1 180 ? -8.751 36.764 -8.152 1.000 59.495 172 GLY A N 1
ATOM 1301 C CA . GLY A 1 180 ? -7.509 36.058 -8.533 1.000 56.384 172 GLY A CA 1
ATOM 1302 C C . GLY A 1 180 ? -6.273 36.800 -8.047 1.000 51.025 172 GLY A C 1
ATOM 1303 O O . GLY A 1 180 ? -5.508 37.286 -8.895 1.000 55.617 172 GLY A O 1
ATOM 1304 N N . GLY A 1 181 ? -6.090 36.908 -6.729 1.000 46.060 173 GLY A N 1
ATOM 1305 C CA . GLY A 1 181 ? -4.845 37.413 -6.117 1.000 44.891 173 GLY A CA 1
ATOM 1306 C C . GLY A 1 181 ? -4.085 36.336 -5.353 1.000 47.406 173 GLY A C 1
ATOM 1307 O O . GLY A 1 181 ? -4.255 35.095 -5.635 1.000 38.335 173 GLY A O 1
ATOM 1308 N N . TYR A 1 182 ? -3.241 36.771 -4.423 1.000 50.106 174 TYR A N 1
ATOM 1309 C CA . TYR A 1 182 ? -2.377 35.870 -3.624 1.000 56.473 174 TYR A CA 1
ATOM 1310 C C . TYR A 1 182 ? -3.218 34.681 -3.143 1.000 53.743 174 TYR A C 1
ATOM 1311 O O . TYR A 1 182 ? -2.860 33.516 -3.403 1.000 58.676 174 TYR A O 1
ATOM 1320 N N . ILE A 1 183 ? -4.302 34.984 -2.426 1.000 52.589 175 ILE A N 1
ATOM 1321 C CA . ILE A 1 183 ? -5.010 34.013 -1.543 1.000 50.786 175 ILE A CA 1
ATOM 1322 C C . ILE A 1 183 ? -5.638 32.941 -2.426 1.000 50.302 175 ILE A C 1
ATOM 1323 O O . ILE A 1 183 ? -5.397 31.771 -2.167 1.000 50.299 175 ILE A O 1
ATOM 1328 N N . ALA A 1 184 ? -6.399 33.359 -3.437 1.000 53.655 176 ALA A N 1
ATOM 1329 C CA . ALA A 1 184 ? -7.068 32.477 -4.418 1.000 48.743 176 ALA A CA 1
ATOM 1330 C C . ALA A 1 184 ? -6.067 31.451 -4.942 1.000 46.543 176 ALA A C 1
ATOM 1331 O O . ALA A 1 184 ? -6.418 30.236 -5.053 1.000 42.101 176 ALA A O 1
ATOM 1333 N N . PHE A 1 185 ? -4.861 31.905 -5.274 1.000 44.730 177 PHE A N 1
ATOM 1334 C CA . PHE A 1 185 ? -3.875 31.033 -5.969 1.000 47.446 177 PHE A CA 1
ATOM 1335 C C . PHE A 1 185 ? -3.234 30.082 -4.958 1.000 41.555 177 PHE A C 1
ATOM 1336 O O . PHE A 1 185 ? -3.231 28.868 -5.220 1.000 46.152 177 PHE A O 1
ATOM 1344 N N . GLU A 1 186 ? -2.772 30.597 -3.824 1.000 46.119 178 GLU A N 1
ATOM 1345 C CA . GLU A 1 186 ? -2.151 29.783 -2.736 1.000 49.321 178 GLU A CA 1
ATOM 1346 C C . GLU A 1 186 ? -3.143 28.742 -2.220 1.000 50.551 178 GLU A C 1
ATOM 1347 O O . GLU A 1 186 ? -2.748 27.565 -2.039 1.000 55.045 178 GLU A O 1
ATOM 1353 N N . PHE A 1 187 ? -4.382 29.164 -1.980 1.000 46.360 179 PHE A N 1
ATOM 1354 C CA . PHE A 1 187 ? -5.433 28.283 -1.413 1.000 48.248 179 PHE A CA 1
ATOM 1355 C C . PHE A 1 187 ? -5.899 27.296 -2.482 1.000 44.394 179 PHE A C 1
ATOM 1356 O O . PHE A 1 187 ? -6.186 26.152 -2.123 1.000 42.662 179 PHE A O 1
ATOM 1364 N N . ALA A 1 188 ? -5.926 27.702 -3.755 1.000 45.461 180 ALA A N 1
ATOM 1365 C CA . ALA A 1 188 ? -6.283 26.790 -4.860 1.000 46.289 180 ALA A CA 1
ATOM 1366 C C . ALA A 1 188 ? -5.264 25.636 -4.929 1.000 50.891 180 ALA A C 1
ATOM 1367 O O . ALA A 1 188 ? -5.694 24.459 -5.004 1.000 53.349 180 ALA A O 1
ATOM 1369 N N . HIS A 1 189 ? -3.968 25.945 -4.862 1.000 50.104 181 HIS A N 1
ATOM 1370 C CA . HIS A 1 189 ? -2.861 24.945 -4.877 1.000 47.305 181 HIS A CA 1
ATOM 1371 C C . HIS A 1 189 ? -3.068 23.951 -3.740 1.000 46.671 181 HIS A C 1
ATOM 1372 O O . HIS A 1 189 ? -3.202 22.735 -4.019 1.000 50.727 181 HIS A O 1
ATOM 1379 N N . ILE A 1 190 ? -3.160 24.462 -2.515 1.000 47.823 182 ILE A N 1
ATOM 1380 C CA . ILE A 1 190 ? -3.447 23.633 -1.307 1.000 50.091 182 ILE A CA 1
ATOM 1381 C C . ILE A 1 190 ? -4.650 22.720 -1.592 1.000 51.029 182 ILE A C 1
ATOM 1382 O O . ILE A 1 190 ? -4.482 21.470 -1.562 1.000 51.135 182 ILE A O 1
ATOM 1387 N N . ALA A 1 191 ? -5.808 23.319 -1.888 1.000 48.823 183 ALA A N 1
ATOM 1388 C CA . ALA A 1 191 ? -7.088 22.603 -2.091 1.000 52.503 183 ALA A CA 1
ATOM 1389 C C . ALA A 1 191 ? -6.909 21.517 -3.165 1.000 57.063 183 ALA A C 1
ATOM 1390 O O . ALA A 1 191 ? -7.307 20.351 -2.935 1.000 55.556 183 ALA A O 1
ATOM 1392 N N . ALA A 1 192 ? -6.295 21.861 -4.293 1.000 59.480 184 ALA A N 1
ATOM 1393 C CA . ALA A 1 192 ? -6.163 20.943 -5.446 1.000 59.098 184 ALA A CA 1
ATOM 1394 C C . ALA A 1 192 ? -5.251 19.781 -5.051 1.000 59.854 184 ALA A C 1
ATOM 1395 O O . ALA A 1 192 ? -5.605 18.629 -5.357 1.000 56.981 184 ALA A O 1
ATOM 1397 N N . ARG A 1 193 ? -4.138 20.069 -4.370 1.000 55.907 185 ARG A N 1
ATOM 1398 C CA . ARG A 1 193 ? -3.126 19.034 -4.011 1.000 53.975 185 ARG A CA 1
ATOM 1399 C C . ARG A 1 193 ? -3.733 18.056 -3.002 1.000 54.619 185 ARG A C 1
ATOM 1400 O O . ARG A 1 193 ? -3.226 16.941 -2.918 1.000 50.896 185 ARG A O 1
ATOM 1408 N N . CYS A 1 194 ? -4.792 18.451 -2.293 1.000 58.688 186 CYS A N 1
ATOM 1409 C CA . CYS A 1 194 ? -5.469 17.620 -1.258 1.000 56.643 186 CYS A CA 1
ATOM 1410 C C . CYS A 1 194 ? -6.705 16.899 -1.827 1.000 57.942 186 CYS A C 1
ATOM 1411 O O . CYS A 1 194 ? -7.363 16.168 -1.054 1.000 55.167 186 CYS A O 1
ATOM 1414 N N . GLY A 1 195 ? -6.981 17.073 -3.127 1.000 57.658 187 GLY A N 1
ATOM 1415 C CA . GLY A 1 195 ? -7.843 16.186 -3.929 1.000 58.072 187 GLY A CA 1
ATOM 1416 C C . GLY A 1 195 ? -9.203 16.782 -4.275 1.000 63.850 187 GLY A C 1
ATOM 1417 O O . GLY A 1 195 ? -10.053 15.994 -4.725 1.000 62.930 187 GLY A O 1
ATOM 1418 N N . ALA A 1 196 ? -9.406 18.101 -4.108 1.000 64.256 188 ALA A N 1
ATOM 1419 C CA . ALA A 1 196 ? -10.668 18.820 -4.431 1.000 63.134 188 ALA A CA 1
ATOM 1420 C C . ALA A 1 196 ? -10.591 19.482 -5.815 1.000 66.843 188 ALA A C 1
ATOM 1421 O O . ALA A 1 196 ? -9.493 19.914 -6.196 1.000 67.451 188 ALA A O 1
ATOM 1423 N N . GLU A 1 197 ? -11.716 19.536 -6.543 1.000 61.529 189 GLU A N 1
ATOM 1424 C CA . GLU A 1 197 ? -11.919 20.411 -7.731 1.000 61.279 189 GLU A CA 1
ATOM 1425 C C . GLU A 1 197 ? -11.885 21.863 -7.235 1.000 51.948 189 GLU A C 1
ATOM 1426 O O . GLU A 1 197 ? -12.322 22.104 -6.122 1.000 50.979 189 GLU A O 1
ATOM 1432 N N . VAL A 1 198 ? -11.332 22.787 -8.010 1.000 48.508 190 VAL A N 1
ATOM 1433 C CA . VAL A 1 198 ? -11.202 24.218 -7.609 1.000 46.642 190 VAL A CA 1
ATOM 1434 C C . VAL A 1 198 ? -11.378 25.115 -8.836 1.000 45.071 190 VAL A C 1
ATOM 1435 O O . VAL A 1 198 ? -10.844 24.808 -9.913 1.000 43.521 190 VAL A O 1
ATOM 1439 N N . THR A 1 199 ? -12.061 26.229 -8.637 1.000 44.444 191 THR A N 1
ATOM 1440 C CA . THR A 1 199 ? -12.269 27.272 -9.661 1.000 43.569 191 THR A CA 1
ATOM 1441 C C . THR A 1 199 ? -11.869 28.604 -9.033 1.000 40.952 191 THR A C 1
ATOM 1442 O O . THR A 1 199 ? -12.148 28.789 -7.821 1.000 41.504 191 THR A O 1
ATOM 1446 N N . ILE A 1 200 ? -11.191 29.453 -9.803 1.000 41.696 192 ILE A N 1
ATOM 1447 C CA . ILE A 1 200 ? -10.901 30.873 -9.452 1.000 42.058 192 ILE A CA 1
ATOM 1448 C C . ILE A 1 200 ? -11.630 31.745 -10.472 1.000 42.795 192 ILE A C 1
ATOM 1449 O O . ILE A 1 200 ? -11.447 31.523 -11.691 1.000 50.460 192 ILE A O 1
ATOM 1454 N N . VAL A 1 201 ? -12.386 32.724 -10.001 1.000 40.515 193 VAL A N 1
ATOM 1455 C CA . VAL A 1 201 ? -13.148 33.654 -10.871 1.000 41.516 193 VAL A CA 1
ATOM 1456 C C . VAL A 1 201 ? -12.626 35.065 -10.614 1.000 39.903 193 VAL A C 1
ATOM 1457 O O . VAL A 1 201 ? -12.742 35.536 -9.483 1.000 34.687 193 VAL A O 1
ATOM 1461 N N . HIS A 1 202 ? -12.075 35.698 -11.643 1.000 41.358 194 HIS A N 1
ATOM 1462 C CA . HIS A 1 202 ? -11.328 36.974 -11.517 1.000 46.378 194 HIS A CA 1
ATOM 1463 C C . HIS A 1 202 ? -11.857 37.935 -12.565 1.000 43.359 194 HIS A C 1
ATOM 1464 O O . HIS A 1 202 ? -11.938 37.492 -13.707 1.000 45.717 194 HIS A O 1
ATOM 1471 N N . ARG A 1 203 ? -12.186 39.171 -12.184 1.000 48.296 195 ARG A N 1
ATOM 1472 C CA . ARG A 1 203 ? -12.891 40.153 -13.067 1.000 52.605 195 ARG A CA 1
ATOM 1473 C C . ARG A 1 203 ? -11.896 40.776 -14.066 1.000 56.738 195 ARG A C 1
ATOM 1474 O O . ARG A 1 203 ? -12.328 41.270 -15.130 1.000 56.064 195 ARG A O 1
ATOM 1482 N N . GLY A 1 204 ? -10.605 40.797 -13.724 1.000 59.451 196 GLY A N 1
ATOM 1483 C CA . GLY A 1 204 ? -9.541 41.361 -14.574 1.000 57.347 196 GLY A CA 1
ATOM 1484 C C . GLY A 1 204 ? -9.222 40.482 -15.775 1.000 61.747 196 GLY A C 1
ATOM 1485 O O . GLY A 1 204 ? -9.635 39.254 -15.801 1.000 51.877 196 GLY A O 1
ATOM 1486 N N . ASN A 1 205 ? -8.513 41.065 -16.750 1.000 54.767 197 ASN A N 1
ATOM 1487 C CA . ASN A 1 205 ? -8.021 40.301 -17.923 1.000 61.717 197 ASN A CA 1
ATOM 1488 C C . ASN A 1 205 ? -6.802 39.485 -17.476 1.000 55.987 197 ASN A C 1
ATOM 1489 O O . ASN A 1 205 ? -6.619 38.377 -18.015 1.000 47.329 197 ASN A O 1
ATOM 1494 N N . ASN A 1 206 ? -6.049 39.987 -16.486 1.000 59.350 198 ASN A N 1
ATOM 1495 C CA . ASN A 1 206 ? -4.860 39.296 -15.908 1.000 59.123 198 ASN A CA 1
ATOM 1496 C C . ASN A 1 206 ? -5.127 38.881 -14.462 1.000 53.979 198 ASN A C 1
ATOM 1497 O O . ASN A 1 206 ? -5.635 39.675 -13.661 1.000 46.939 198 ASN A O 1
ATOM 1502 N N . PRO A 1 207 ? -4.701 37.659 -14.060 1.000 46.992 199 PRO A N 1
ATOM 1503 C CA . PRO A 1 207 ? -4.593 37.313 -12.642 1.000 47.571 199 PRO A CA 1
ATOM 1504 C C . PRO A 1 207 ? -3.434 38.077 -11.976 1.000 45.029 199 PRO A C 1
ATOM 1505 O O . PRO A 1 207 ? -2.621 38.585 -12.699 1.000 46.084 199 PRO A O 1
ATOM 1509 N N . LEU A 1 208 ? -3.367 38.105 -10.640 1.000 44.141 200 LEU A N 1
ATOM 1510 C CA . LEU A 1 208 ? -2.140 38.481 -9.880 1.000 51.367 200 LEU A CA 1
ATOM 1511 C C . LEU A 1 208 ? -1.553 39.726 -10.544 1.000 53.345 200 LEU A C 1
ATOM 1512 O O . LEU A 1 208 ? -0.368 39.719 -10.949 1.000 56.203 200 LEU A O 1
ATOM 1517 N N . GLU A 1 209 ? -2.397 40.748 -10.653 1.000 52.665 201 GLU A N 1
ATOM 1518 C CA . GLU A 1 209 ? -2.261 41.885 -11.599 1.000 55.198 201 GLU A CA 1
ATOM 1519 C C . GLU A 1 209 ? -0.987 42.700 -11.335 1.000 53.006 201 GLU A C 1
ATOM 1520 O O . GLU A 1 209 ? -0.485 43.276 -12.296 1.000 63.009 201 GLU A O 1
ATOM 1526 N N . ASN A 1 210 ? -0.483 42.764 -10.104 1.000 54.549 202 ASN A N 1
ATOM 1527 C CA . ASN A 1 210 ? 0.706 43.596 -9.760 1.000 56.458 202 ASN A CA 1
ATOM 1528 C C . ASN A 1 210 ? 2.015 42.838 -9.991 1.000 54.790 202 ASN A C 1
ATOM 1529 O O . ASN A 1 210 ? 3.086 43.479 -9.920 1.000 51.010 202 ASN A O 1
ATOM 1534 N N . PHE A 1 211 ? 1.948 41.541 -10.284 1.000 50.028 203 PHE A N 1
ATOM 1535 C CA . PHE A 1 211 ? 3.139 40.769 -10.696 1.000 53.063 203 PHE A CA 1
ATOM 1536 C C . PHE A 1 211 ? 3.426 40.981 -12.186 1.000 55.563 203 PHE A C 1
ATOM 1537 O O . PHE A 1 211 ? 2.528 41.395 -12.965 1.000 52.551 203 PHE A O 1
ATOM 1545 N N . GLU A 1 212 ? 4.687 40.723 -12.542 1.000 55.873 204 GLU A N 1
ATOM 1546 C CA . GLU A 1 212 ? 5.228 40.691 -13.926 1.000 51.475 204 GLU A CA 1
ATOM 1547 C C . GLU A 1 212 ? 4.491 39.580 -14.675 1.000 51.289 204 GLU A C 1
ATOM 1548 O O . GLU A 1 212 ? 4.668 38.384 -14.284 1.000 47.139 204 GLU A O 1
ATOM 1554 N N . GLN A 1 213 ? 3.675 39.932 -15.682 1.000 48.397 205 GLN A N 1
ATOM 1555 C CA . GLN A 1 213 ? 2.808 38.931 -16.361 1.000 47.283 205 GLN A CA 1
ATOM 1556 C C . GLN A 1 213 ? 3.684 37.940 -17.141 1.000 47.503 205 GLN A C 1
ATOM 1557 O O . GLN A 1 213 ? 3.252 36.762 -17.284 1.000 47.886 205 GLN A O 1
ATOM 1563 N N . ASP A 1 214 ? 4.901 38.335 -17.531 1.000 43.197 206 ASP A N 1
ATOM 1564 C CA . ASP A 1 214 ? 5.845 37.428 -18.248 1.000 49.748 206 ASP A CA 1
ATOM 1565 C C . ASP A 1 214 ? 6.208 36.244 -17.338 1.000 47.166 206 ASP A C 1
ATOM 1566 O O . ASP A 1 214 ? 6.579 35.179 -17.868 1.000 47.172 206 ASP A O 1
ATOM 1571 N N . ILE A 1 215 ? 6.069 36.437 -16.018 1.000 53.730 207 ILE A N 1
ATOM 1572 C CA . ILE A 1 215 ? 6.283 35.422 -14.943 1.000 46.515 207 ILE A CA 1
ATOM 1573 C C . ILE A 1 215 ? 4.951 34.760 -14.571 1.000 46.879 207 ILE A C 1
ATOM 1574 O O . ILE A 1 215 ? 4.895 33.503 -14.507 1.000 39.115 207 ILE A O 1
ATOM 1579 N N . VAL A 1 216 ? 3.927 35.580 -14.305 1.000 41.915 208 VAL A N 1
ATOM 1580 C CA . VAL A 1 216 ? 2.582 35.100 -13.869 1.000 40.976 208 VAL A CA 1
ATOM 1581 C C . VAL A 1 216 ? 2.132 33.920 -14.737 1.000 41.479 208 VAL A C 1
ATOM 1582 O O . VAL A 1 216 ? 1.540 32.998 -14.185 1.000 40.037 208 VAL A O 1
ATOM 1586 N N . LYS A 1 217 ? 2.363 33.995 -16.055 1.000 46.087 209 LYS A N 1
ATOM 1587 C CA . LYS A 1 217 ? 1.777 33.087 -17.066 1.000 48.151 209 LYS A CA 1
ATOM 1588 C C . LYS A 1 217 ? 2.269 31.657 -16.811 1.000 50.770 209 LYS A C 1
ATOM 1589 O O . LYS A 1 217 ? 1.596 30.721 -17.241 1.000 54.038 209 LYS A O 1
ATOM 1595 N N . HIS A 1 218 ? 3.428 31.501 -16.179 1.000 50.976 210 HIS A N 1
ATOM 1596 C CA . HIS A 1 218 ? 4.074 30.183 -15.951 1.000 52.538 210 HIS A CA 1
ATOM 1597 C C . HIS A 1 218 ? 3.345 29.500 -14.787 1.000 50.495 210 HIS A C 1
ATOM 1598 O O . HIS A 1 218 ? 3.180 28.248 -14.844 1.000 44.182 210 HIS A O 1
ATOM 1605 N N . LEU A 1 219 ? 2.978 30.302 -13.775 1.000 41.220 211 LEU A N 1
ATOM 1606 C CA . LEU A 1 219 ? 2.184 29.901 -12.585 1.000 49.985 211 LEU A CA 1
ATOM 1607 C C . LEU A 1 219 ? 0.763 29.554 -13.048 1.000 56.473 211 LEU A C 1
ATOM 1608 O O . LEU A 1 219 ? 0.217 28.505 -12.573 1.000 52.617 211 LEU A O 1
ATOM 1613 N N . VAL A 1 220 ? 0.206 30.371 -13.958 1.000 52.320 212 VAL A N 1
ATOM 1614 C CA . VAL A 1 220 ? -1.133 30.125 -14.567 1.000 56.095 212 VAL A CA 1
ATOM 1615 C C . VAL A 1 220 ? -1.051 28.758 -15.250 1.000 53.323 212 VAL A C 1
ATOM 1616 O O . VAL A 1 220 ? -1.949 27.915 -15.027 1.000 50.139 212 VAL A O 1
ATOM 1620 N N . SER A 1 221 ? 0.029 28.533 -15.996 1.000 51.778 213 SER A N 1
ATOM 1621 C CA . SER A 1 221 ? 0.348 27.233 -16.648 1.000 58.719 213 SER A CA 1
ATOM 1622 C C . SER A 1 221 ? 0.425 26.124 -15.585 1.000 53.394 213 SER A C 1
ATOM 1623 O O . SER A 1 221 ? -0.287 25.114 -15.723 1.000 55.560 213 SER A O 1
ATOM 1626 N N . ALA A 1 222 ? 1.250 26.318 -14.554 1.000 55.178 214 ALA A N 1
ATOM 1627 C CA . ALA A 1 222 ? 1.460 25.373 -13.427 1.000 52.556 214 ALA A CA 1
ATOM 1628 C C . ALA A 1 222 ? 0.128 25.036 -12.757 1.000 50.602 214 ALA A C 1
ATOM 1629 O O . ALA A 1 222 ? -0.102 23.843 -12.466 1.000 51.328 214 ALA A O 1
ATOM 1631 N N . THR A 1 223 ? -0.699 26.061 -12.531 1.000 52.239 215 THR A N 1
ATOM 1632 C CA . THR A 1 223 ? -2.023 25.996 -11.848 1.000 52.127 215 THR A CA 1
ATOM 1633 C C . THR A 1 223 ? -3.031 25.120 -12.613 1.000 56.125 215 THR A C 1
ATOM 1634 O O . THR A 1 223 ? -3.774 24.328 -11.937 1.000 48.208 215 THR A O 1
ATOM 1638 N N . LYS A 1 224 ? -3.093 25.292 -13.944 1.000 56.310 216 LYS A N 1
ATOM 1639 C CA . LYS A 1 224 ? -4.035 24.590 -14.856 1.000 55.897 216 LYS A CA 1
ATOM 1640 C C . LYS A 1 224 ? -3.610 23.115 -15.013 1.000 63.443 216 LYS A C 1
ATOM 1641 O O . LYS A 1 224 ? -4.502 22.224 -15.021 1.000 61.562 216 LYS A O 1
ATOM 1647 N N . LYS A 1 225 ? -2.308 22.840 -15.125 1.000 58.778 217 LYS A N 1
ATOM 1648 C CA . LYS A 1 225 ? -1.772 21.452 -15.125 1.000 62.749 217 LYS A CA 1
ATOM 1649 C C . LYS A 1 225 ? -2.189 20.750 -13.826 1.000 59.313 217 LYS A C 1
ATOM 1650 O O . LYS A 1 225 ? -2.268 19.511 -13.812 1.000 60.250 217 LYS A O 1
ATOM 1656 N N . LEU A 1 226 ? -2.429 21.515 -12.767 1.000 50.633 218 LEU A N 1
ATOM 1657 C CA . LEU A 1 226 ? -2.892 20.974 -11.465 1.000 49.845 218 LEU A CA 1
ATOM 1658 C C . LEU A 1 226 ? -4.422 20.711 -11.471 1.000 49.269 218 LEU A C 1
ATOM 1659 O O . LEU A 1 226 ? -4.937 20.216 -10.462 1.000 47.476 218 LEU A O 1
ATOM 1664 N N . GLY A 1 227 ? -5.152 21.032 -12.546 1.000 52.921 219 GLY A N 1
ATOM 1665 C CA . GLY A 1 227 ? -6.594 20.719 -12.679 1.000 55.907 219 GLY A CA 1
ATOM 1666 C C . GLY A 1 227 ? -7.506 21.856 -12.225 1.000 56.831 219 GLY A C 1
ATOM 1667 O O . GLY A 1 227 ? -8.738 21.709 -12.355 1.000 56.133 219 GLY A O 1
ATOM 1668 N N . VAL A 1 228 ? -6.923 22.966 -11.759 1.000 53.892 220 VAL A N 1
ATOM 1669 C CA . VAL A 1 228 ? -7.635 24.190 -11.278 1.000 53.871 220 VAL A CA 1
ATOM 1670 C C . VAL A 1 228 ? -8.229 24.939 -12.476 1.000 51.566 220 VAL A C 1
ATOM 1671 O O . VAL A 1 228 ? -7.503 25.161 -13.467 1.000 49.182 220 VAL A O 1
ATOM 1675 N N . LYS A 1 229 ? -9.487 25.367 -12.372 1.000 52.066 221 LYS A N 1
ATOM 1676 C CA . LYS A 1 229 ? -10.169 26.159 -13.434 1.000 50.383 221 LYS A CA 1
ATOM 1677 C C . LYS A 1 229 ? -9.943 27.649 -13.152 1.000 43.938 221 LYS A C 1
ATOM 1678 O O . LYS A 1 229 ? -10.199 28.070 -12.035 1.000 48.030 221 LYS A O 1
ATOM 1684 N N . LEU A 1 230 ? -9.425 28.408 -14.113 1.000 47.088 222 LEU A N 1
ATOM 1685 C CA . LEU A 1 230 ? -9.248 29.883 -14.003 1.000 47.902 222 LEU A CA 1
ATOM 1686 C C . LEU A 1 230 ? -10.133 30.545 -15.058 1.000 47.087 222 LEU A C 1
ATOM 1687 O O . LEU A 1 230 ? -9.977 30.247 -16.276 1.000 42.720 222 LEU A O 1
ATOM 1692 N N . ILE A 1 231 ? -11.050 31.384 -14.579 1.000 50.807 223 ILE A N 1
ATOM 1693 C CA . ILE A 1 231 ? -12.029 32.164 -15.389 1.000 49.668 223 ILE A CA 1
ATOM 1694 C C . ILE A 1 231 ? -11.629 33.629 -15.263 1.000 42.202 223 ILE A C 1
ATOM 1695 O O . ILE A 1 231 ? -11.566 34.113 -14.128 1.000 42.786 223 ILE A O 1
ATOM 1700 N N . LEU A 1 232 ? -11.380 34.294 -16.382 1.000 46.981 224 LEU A N 1
ATOM 1701 C CA . LEU A 1 232 ? -10.959 35.718 -16.422 1.000 49.652 224 LEU A CA 1
ATOM 1702 C C . LEU A 1 232 ? -12.128 36.569 -16.909 1.000 51.459 224 LEU A C 1
ATOM 1703 O O . LEU A 1 232 ? -13.129 35.990 -17.374 1.000 58.657 224 LEU A O 1
ATOM 1708 N N . ASN A 1 233 ? -12.035 37.888 -16.752 1.000 58.431 225 ASN A N 1
ATOM 1709 C CA . ASN A 1 233 ? -12.937 38.854 -17.435 1.000 59.722 225 ASN A CA 1
ATOM 1710 C C . ASN A 1 233 ? -14.385 38.631 -16.991 1.000 62.117 225 ASN A C 1
ATOM 1711 O O . ASN A 1 233 ? -15.288 39.027 -17.741 1.000 69.398 225 ASN A O 1
ATOM 1716 N N . THR A 1 234 ? -14.574 38.039 -15.806 1.000 65.322 226 THR A N 1
ATOM 1717 C CA . THR A 1 234 ? -15.878 37.618 -15.225 1.000 55.996 226 THR A CA 1
ATOM 1718 C C . THR A 1 234 ? -15.985 38.194 -13.810 1.000 55.717 226 THR A C 1
ATOM 1719 O O . THR A 1 234 ? -15.132 37.855 -12.961 1.000 54.195 226 THR A O 1
ATOM 1723 N N . ASP A 1 235 ? -16.962 39.074 -13.585 1.000 55.046 227 ASP A N 1
ATOM 1724 C CA . ASP A 1 235 ? -17.265 39.684 -12.264 1.000 49.834 227 ASP A CA 1
ATOM 1725 C C . ASP A 1 235 ? -18.268 38.758 -11.560 1.000 50.787 227 ASP A C 1
ATOM 1726 O O . ASP A 1 235 ? -19.241 38.315 -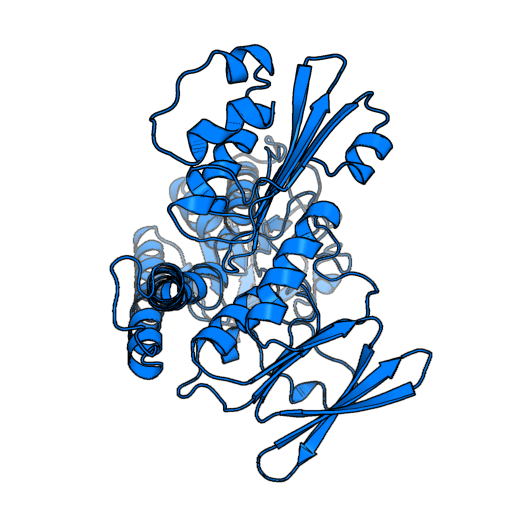12.206 1.000 53.021 227 ASP A O 1
ATOM 1731 N N . VAL A 1 236 ? -18.056 38.460 -10.284 1.000 50.102 228 VAL A N 1
ATOM 1732 C CA . VAL A 1 236 ? -19.050 37.687 -9.489 1.000 52.232 228 VAL A CA 1
ATOM 1733 C C . VAL A 1 236 ? -20.065 38.672 -8.894 1.000 56.178 228 VAL A C 1
ATOM 1734 O O . VAL A 1 236 ? -19.642 39.660 -8.253 1.000 55.299 228 VAL A O 1
ATOM 1738 N N . THR A 1 237 ? -21.354 38.424 -9.168 1.000 59.596 229 THR A N 1
ATOM 1739 C CA . THR A 1 237 ? -22.486 39.370 -8.958 1.000 61.262 229 THR A CA 1
ATOM 1740 C C . THR A 1 237 ? -23.571 38.770 -8.039 1.000 64.523 229 THR A C 1
ATOM 1741 O O . THR A 1 237 ? -24.400 39.561 -7.526 1.000 71.777 229 THR A O 1
ATOM 1745 N N . ALA A 1 238 ? -23.575 37.450 -7.806 1.000 64.314 230 ALA A N 1
ATOM 1746 C CA . ALA A 1 238 ? -24.526 36.787 -6.875 1.000 70.153 230 ALA A CA 1
ATOM 1747 C C . ALA A 1 238 ? -24.045 35.385 -6.474 1.000 68.570 230 ALA A C 1
ATOM 1748 O O . ALA A 1 238 ? -23.256 34.769 -7.234 1.000 66.500 230 ALA A O 1
ATOM 1750 N N . ILE A 1 239 ? -24.543 34.904 -5.324 1.000 65.055 231 ILE A N 1
ATOM 1751 C CA . ILE A 1 239 ? -24.446 33.489 -4.853 1.000 60.536 231 ILE A CA 1
ATOM 1752 C C . ILE A 1 239 ? -25.837 33.037 -4.392 1.000 60.934 231 ILE A C 1
ATOM 1753 O O . ILE A 1 239 ? -26.507 33.830 -3.736 1.000 61.152 231 ILE A O 1
ATOM 1758 N N . GLU A 1 240 ? -26.224 31.794 -4.698 1.000 70.475 232 GLU A N 1
ATOM 1759 C CA . GLU A 1 240 ? -27.523 31.175 -4.304 1.000 76.886 232 GLU A CA 1
ATOM 1760 C C . GLU A 1 240 ? -27.240 29.786 -3.726 1.000 78.769 232 GLU A C 1
ATOM 1761 O O . GLU A 1 240 ? -26.609 28.983 -4.438 1.000 79.086 232 GLU A O 1
ATOM 1767 N N . LYS A 1 241 ? -27.690 29.514 -2.495 1.000 84.935 233 LYS A N 1
ATOM 1768 C CA . LYS A 1 241 ? -27.509 28.201 -1.816 1.000 90.884 233 LYS A CA 1
ATOM 1769 C C . LYS A 1 241 ? -28.560 27.229 -2.354 1.000 88.690 233 LYS A C 1
ATOM 1770 O O . LYS A 1 241 ? -29.753 27.487 -2.134 1.000 84.353 233 LYS A O 1
ATOM 1776 N N . ALA A 1 242 ? -28.122 26.184 -3.061 1.000 92.550 234 ALA A N 1
ATOM 1777 C CA . ALA A 1 242 ? -28.962 25.051 -3.515 1.000 91.475 234 ALA A CA 1
ATOM 1778 C C . ALA A 1 242 ? -28.896 23.939 -2.459 1.000 84.804 234 ALA A C 1
ATOM 1779 O O . ALA A 1 242 ? -28.331 24.186 -1.375 1.000 74.935 234 ALA A O 1
ATOM 1781 N N . ASP A 1 243 ? -29.480 22.775 -2.756 1.000 97.276 235 ASP A N 1
ATOM 1782 C CA . ASP A 1 243 ? -29.384 21.539 -1.930 1.000 102.625 235 ASP A CA 1
ATOM 1783 C C . ASP A 1 243 ? -27.910 21.125 -1.821 1.000 103.453 235 ASP A C 1
ATOM 1784 O O . ASP A 1 243 ? -27.362 20.637 -2.838 1.000 86.655 235 ASP A O 1
ATOM 1789 N N . LYS A 1 244 ? -27.307 21.348 -0.643 1.000 111.300 236 LYS A N 1
ATOM 1790 C CA . LYS A 1 244 ? -25.920 20.946 -0.260 1.000 113.422 236 LYS A CA 1
ATOM 1791 C C . LYS A 1 244 ? -24.918 21.486 -1.293 1.000 112.689 236 LYS A C 1
ATOM 1792 O O . LYS A 1 244 ? -23.885 20.826 -1.535 1.000 114.349 236 LYS A O 1
ATOM 1798 N N . LYS A 1 245 ? -25.207 22.662 -1.856 1.000 103.736 237 LYS A N 1
ATOM 1799 C CA . LYS A 1 245 ? -24.458 23.259 -2.991 1.000 98.940 237 LYS A CA 1
ATOM 1800 C C . LYS A 1 245 ? -24.546 24.783 -2.884 1.000 90.858 237 LYS A C 1
ATOM 1801 O O . LYS A 1 245 ? -25.363 25.280 -2.081 1.000 89.996 237 LYS A O 1
ATOM 1807 N N . PHE A 1 246 ? -23.705 25.484 -3.645 1.000 74.624 238 PHE A N 1
ATOM 1808 C CA . PHE A 1 246 ? -23.843 26.925 -3.963 1.000 72.798 238 PHE A CA 1
ATOM 1809 C C . PHE A 1 246 ? -23.726 27.096 -5.478 1.000 75.098 238 PHE A C 1
ATOM 1810 O O . PHE A 1 246 ? -22.992 26.329 -6.117 1.000 75.186 238 PHE A O 1
ATOM 1818 N N . ARG A 1 247 ? -24.443 28.084 -6.014 1.000 75.274 239 ARG A N 1
ATOM 1819 C CA . ARG A 1 247 ? -24.541 28.395 -7.461 1.000 77.704 239 ARG A CA 1
ATOM 1820 C C . ARG A 1 247 ? -24.214 29.890 -7.625 1.000 73.840 239 ARG A C 1
ATOM 1821 O O . ARG A 1 247 ? -24.922 30.726 -7.024 1.000 78.234 239 ARG A O 1
ATOM 1829 N N . VAL A 1 248 ? -23.162 30.207 -8.390 1.000 69.824 240 VAL A N 1
ATOM 1830 C CA . VAL A 1 248 ? -22.501 31.551 -8.440 1.000 63.356 240 VAL A CA 1
ATOM 1831 C C . VAL A 1 248 ? -22.726 32.178 -9.822 1.000 63.183 240 VAL A C 1
ATOM 1832 O O . VAL A 1 248 ? -22.427 31.509 -10.825 1.000 64.115 240 VAL A O 1
ATOM 1836 N N . LYS A 1 249 ? -23.201 33.429 -9.862 1.000 62.644 241 LYS A N 1
ATOM 1837 C CA . LYS A 1 249 ? -23.400 34.206 -11.113 1.000 63.777 241 LYS A CA 1
ATOM 1838 C C . LYS A 1 249 ? -22.083 34.906 -11.494 1.000 60.097 241 LYS A C 1
ATOM 1839 O O . LYS A 1 249 ? -21.533 35.637 -10.653 1.000 63.740 241 LYS A O 1
ATOM 1845 N N . GLY A 1 250 ? -21.601 34.664 -12.720 1.000 63.506 242 GLY A N 1
ATOM 1846 C CA . GLY A 1 250 ? -20.436 35.323 -13.348 1.000 62.677 242 GLY A CA 1
ATOM 1847 C C . GLY A 1 250 ? -20.829 36.123 -14.586 1.000 58.105 242 GLY A C 1
ATOM 1848 O O . GLY A 1 250 ? -21.298 35.503 -15.553 1.000 51.503 242 GLY A O 1
ATOM 1849 N N . LYS A 1 251 ? -20.630 37.448 -14.559 1.000 57.296 243 LYS A N 1
ATOM 1850 C CA . LYS A 1 251 ? -20.993 38.397 -15.647 1.000 60.125 243 LYS A CA 1
ATOM 1851 C C . LYS A 1 251 ? -19.734 38.775 -16.429 1.000 54.852 243 LYS A C 1
ATOM 1852 O O . LYS A 1 251 ? -18.795 39.292 -15.808 1.000 61.004 243 LYS A O 1
ATOM 1858 N N . SER A 1 252 ? -19.743 38.536 -17.741 1.000 55.763 244 SER A N 1
ATOM 1859 C CA . SER A 1 252 ? -18.782 39.062 -18.744 1.000 53.414 244 SER A CA 1
ATOM 1860 C C . SER A 1 252 ? -19.549 39.894 -19.781 1.000 58.109 244 SER A C 1
ATOM 1861 O O . SER A 1 252 ? -20.816 39.836 -19.777 1.000 61.443 244 SER A O 1
ATOM 1864 N N . ALA A 1 253 ? -18.811 40.611 -20.641 1.000 58.599 245 ALA A N 1
ATOM 1865 C CA . ALA A 1 253 ? -19.287 41.242 -21.898 1.000 60.319 245 ALA A CA 1
ATOM 1866 C C . ALA A 1 253 ? -20.068 40.230 -22.739 1.000 58.793 245 ALA A C 1
ATOM 1867 O O . ALA A 1 253 ? -21.086 40.605 -23.316 1.000 67.375 245 ALA A O 1
ATOM 1869 N N . GLU A 1 254 ? -19.585 38.994 -22.815 1.000 64.439 246 GLU A N 1
ATOM 1870 C CA . GLU A 1 254 ? -20.091 37.966 -23.763 1.000 67.939 246 GLU A CA 1
ATOM 1871 C C . GLU A 1 254 ? -21.396 37.352 -23.225 1.000 63.243 246 GLU A C 1
ATOM 1872 O O . GLU A 1 254 ? -22.321 37.068 -24.025 1.000 51.214 246 GLU A O 1
ATOM 1878 N N . LYS A 1 255 ? -21.477 37.153 -21.911 1.000 60.641 247 LYS A N 1
ATOM 1879 C CA . LYS A 1 255 ? -22.528 36.315 -21.295 1.000 57.399 247 LYS A CA 1
ATOM 1880 C C . LYS A 1 255 ? -22.530 36.489 -19.777 1.000 54.658 247 LYS A C 1
ATOM 1881 O O . LYS A 1 255 ? -21.667 37.209 -19.239 1.000 50.106 247 LYS A O 1
ATOM 1887 N N . THR A 1 256 ? -23.561 35.907 -19.173 1.000 55.314 248 THR A N 1
ATOM 1888 C CA . THR A 1 256 ? -23.680 35.501 -17.758 1.000 55.266 248 THR A CA 1
ATOM 1889 C C . THR A 1 256 ? -23.628 33.963 -17.725 1.000 60.950 248 THR A C 1
ATOM 1890 O O . THR A 1 256 ? -24.409 33.335 -18.486 1.000 55.052 248 THR A O 1
ATOM 1894 N N . GLU A 1 257 ? -22.725 33.373 -16.927 1.000 55.658 249 GLU A N 1
ATOM 1895 C CA . GLU A 1 257 ? -22.646 31.906 -16.697 1.000 58.625 249 GLU A CA 1
ATOM 1896 C C . GLU A 1 257 ? -22.782 31.659 -15.192 1.000 60.601 249 GLU A C 1
ATOM 1897 O O . GLU A 1 257 ? -22.670 32.625 -14.419 1.000 59.375 249 GLU A O 1
ATOM 1903 N N . TYR A 1 258 ? -23.081 30.417 -14.803 1.000 64.712 250 TYR A N 1
ATOM 1904 C CA . TYR A 1 258 ? -23.378 30.003 -13.406 1.000 60.706 250 TYR A CA 1
ATOM 1905 C C . TYR A 1 258 ? -22.446 28.855 -13.028 1.000 56.918 250 TYR A C 1
ATOM 1906 O O . TYR A 1 258 ? -22.329 27.923 -13.825 1.000 54.124 250 TYR A O 1
ATOM 1915 N N . PHE A 1 259 ? -21.827 28.916 -11.843 1.000 62.076 251 PHE A N 1
ATOM 1916 C CA . PHE A 1 259 ? -20.877 27.886 -11.336 1.000 64.266 251 PHE A CA 1
ATOM 1917 C C . PHE A 1 259 ? -21.422 27.238 -10.060 1.000 63.679 251 PHE A C 1
ATOM 1918 O O . PHE A 1 259 ? -21.880 27.987 -9.154 1.000 55.159 251 PHE A O 1
ATOM 1926 N N . GLU A 1 260 ? -21.337 25.902 -9.984 1.000 63.184 252 GLU A N 1
ATOM 1927 C CA . GLU A 1 260 ? -21.764 25.098 -8.809 1.000 64.725 252 GLU A CA 1
ATOM 1928 C C . GLU A 1 260 ? -20.517 24.593 -8.074 1.000 68.066 252 GLU A C 1
ATOM 1929 O O . GLU A 1 260 ? -19.567 24.164 -8.745 1.000 60.126 252 GLU A O 1
ATOM 1935 N N . ALA A 1 261 ? -20.524 24.663 -6.738 1.000 75.468 253 ALA A N 1
ATOM 1936 C CA . ALA A 1 261 ? -19.448 24.176 -5.842 1.000 73.146 253 ALA A CA 1
ATOM 1937 C C . ALA A 1 261 ? -20.013 24.004 -4.428 1.000 70.622 253 ALA A C 1
ATOM 1938 O O . ALA A 1 261 ? -20.945 24.757 -4.082 1.000 76.359 253 ALA A O 1
ATOM 1940 N N . GLU A 1 262 ? -19.469 23.063 -3.644 1.000 63.871 254 GLU A N 1
ATOM 1941 C CA . GLU A 1 262 ? -19.859 22.860 -2.223 1.000 62.790 254 GLU A CA 1
ATOM 1942 C C . GLU A 1 262 ? -19.658 24.158 -1.449 1.000 61.518 254 GLU A C 1
ATOM 1943 O O . GLU A 1 262 ? -20.444 24.423 -0.546 1.000 59.016 254 GLU A O 1
ATOM 1949 N N . ALA A 1 263 ? -18.597 24.899 -1.757 1.000 61.318 255 ALA A N 1
ATOM 1950 C CA . ALA A 1 263 ? -18.021 25.920 -0.855 1.000 62.692 255 ALA A CA 1
ATOM 1951 C C . ALA A 1 263 ? -17.454 27.060 -1.689 1.000 59.229 255 ALA A C 1
ATOM 1952 O O . ALA A 1 263 ? -16.712 26.774 -2.641 1.000 63.223 255 ALA A O 1
ATOM 1954 N N . VAL A 1 264 ? -17.797 28.289 -1.328 1.000 54.613 256 VAL A N 1
ATOM 1955 C CA . VAL A 1 264 ? -17.408 29.514 -2.073 1.000 57.920 256 VAL A CA 1
ATOM 1956 C C . VAL A 1 264 ? -16.597 30.373 -1.113 1.000 53.484 256 VAL A C 1
ATOM 1957 O O . VAL A 1 264 ? -17.053 30.515 0.034 1.000 67.073 256 VAL A O 1
ATOM 1961 N N . PHE A 1 265 ? -15.477 30.946 -1.555 1.000 47.581 257 PHE A N 1
ATOM 1962 C CA . PHE A 1 265 ? -14.569 31.720 -0.661 1.000 48.724 257 PHE A CA 1
ATOM 1963 C C . PHE A 1 265 ? -14.361 33.138 -1.181 1.000 45.822 257 PHE A C 1
ATOM 1964 O O . PHE A 1 265 ? -14.252 33.374 -2.389 1.000 53.112 257 PHE A O 1
ATOM 1972 N N . ASN A 1 266 ? -14.230 34.063 -0.249 1.000 51.943 258 ASN A N 1
ATOM 1973 C CA . ASN A 1 266 ? -14.014 35.504 -0.523 1.000 49.182 258 ASN A CA 1
ATOM 1974 C C . ASN A 1 266 ? -12.504 35.773 -0.632 1.000 48.316 258 ASN A C 1
ATOM 1975 O O . ASN A 1 266 ? -11.913 35.969 0.430 1.000 48.376 258 ASN A O 1
ATOM 1980 N N . SER A 1 267 ? -11.932 35.817 -1.856 1.000 48.946 259 SER A N 1
ATOM 1981 C CA . SER A 1 267 ? -10.500 36.135 -2.168 1.000 49.689 259 SER A CA 1
ATOM 1982 C C . SER A 1 267 ? -10.353 37.548 -2.729 1.000 49.165 259 SER A C 1
ATOM 1983 O O . SER A 1 267 ? -9.380 37.755 -3.476 1.000 51.388 259 SER A O 1
ATOM 1986 N N . ALA A 1 268 ? -11.287 38.454 -2.441 1.000 47.452 260 ALA A N 1
ATOM 1987 C CA . ALA A 1 268 ? -11.534 39.670 -3.248 1.000 45.939 260 ALA A CA 1
ATOM 1988 C C . ALA A 1 268 ? -10.780 40.878 -2.683 1.000 51.404 260 ALA A C 1
ATOM 1989 O O . ALA A 1 268 ? -11.239 42.021 -2.900 1.000 53.402 260 ALA A O 1
ATOM 1991 N N . GLY A 1 269 ? -9.671 40.661 -1.987 1.000 51.971 261 GLY A N 1
ATOM 1992 C CA . GLY A 1 269 ? -8.917 41.771 -1.377 1.000 55.241 261 GLY A CA 1
ATOM 1993 C C . GLY A 1 269 ? -9.446 42.172 -0.006 1.000 56.710 261 GLY A C 1
ATOM 1994 O O . GLY A 1 269 ? -10.579 41.791 0.374 1.000 57.723 261 GLY A O 1
ATOM 1995 N N . ARG A 1 270 ? -8.627 42.937 0.711 1.000 56.198 262 ARG A N 1
ATOM 1996 C CA . ARG A 1 270 ? -8.664 43.062 2.182 1.000 53.718 262 ARG A CA 1
ATOM 1997 C C . ARG A 1 270 ? -8.571 44.530 2.551 1.000 49.638 262 ARG A C 1
ATOM 1998 O O . ARG A 1 270 ? -7.483 45.052 2.759 1.000 50.210 262 ARG A O 1
ATOM 2006 N N . PRO A 1 271 ? -9.714 45.236 2.622 1.000 51.646 263 PRO A N 1
ATOM 2007 C CA . PRO A 1 271 ? -9.714 46.618 3.086 1.000 51.298 263 PRO A CA 1
ATOM 2008 C C . PRO A 1 271 ? -9.181 46.740 4.515 1.000 50.295 263 PRO A C 1
ATOM 2009 O O . PRO A 1 271 ? -9.203 45.790 5.302 1.000 48.676 263 PRO A O 1
ATOM 2013 N N . PRO A 1 272 ? -8.672 47.929 4.896 1.000 46.329 264 PRO A N 1
ATOM 2014 C CA . PRO A 1 272 ? -8.206 48.154 6.255 1.000 46.849 264 PRO A CA 1
ATOM 2015 C C . PRO A 1 272 ? -9.389 47.984 7.211 1.000 51.001 264 PRO A C 1
ATOM 2016 O O . PRO A 1 272 ? -10.514 48.225 6.797 1.000 54.316 264 PRO A O 1
ATOM 2020 N N . ALA A 1 273 ? -9.110 47.600 8.456 1.000 48.796 265 ALA A N 1
ATOM 2021 C CA . ALA A 1 273 ? -10.145 47.351 9.477 1.000 49.817 265 ALA A CA 1
ATOM 2022 C C . ALA A 1 273 ? -10.322 48.638 10.284 1.000 46.087 265 ALA A C 1
ATOM 2023 O O . ALA A 1 273 ? -10.079 48.611 11.499 1.000 46.118 265 ALA A O 1
ATOM 2025 N N . ILE A 1 274 ? -10.775 49.707 9.615 1.000 49.650 266 ILE A N 1
ATOM 2026 C CA . ILE A 1 274 ? -10.884 51.085 10.190 1.000 56.964 266 ILE A CA 1
ATOM 2027 C C . ILE A 1 274 ? -12.317 51.649 10.093 1.000 57.079 266 ILE A C 1
ATOM 2028 O O . ILE A 1 274 ? -12.533 52.728 10.682 1.000 59.303 266 ILE A O 1
ATOM 2033 N N . PHE A 1 275 ? -13.270 50.971 9.439 1.000 56.286 267 PHE A N 1
ATOM 2034 C CA . PHE A 1 275 ? -14.546 51.598 8.967 1.000 62.692 267 PHE A CA 1
ATOM 2035 C C . PHE A 1 275 ? -15.635 51.532 10.054 1.000 63.005 267 PHE A C 1
ATOM 2036 O O . PHE A 1 275 ? -16.639 52.264 9.939 1.000 65.145 267 PHE A O 1
ATOM 2044 N N . ASP A 1 276 ? -15.412 50.728 11.098 1.000 61.029 268 ASP A N 1
ATOM 2045 C CA . ASP A 1 276 ? -16.313 50.582 12.268 1.000 64.534 268 ASP A CA 1
ATOM 2046 C C . ASP A 1 276 ? -15.661 51.218 13.496 1.000 61.617 268 ASP A C 1
ATOM 2047 O O . ASP A 1 276 ? -16.029 50.822 14.592 1.000 63.024 268 ASP A O 1
ATOM 2052 N N . LEU A 1 277 ? -14.767 52.198 13.318 1.000 69.144 269 LEU A N 1
ATOM 2053 C CA . LEU A 1 277 ? -13.958 52.792 14.419 1.000 67.448 269 LEU A CA 1
ATOM 2054 C C . LEU A 1 277 ? -14.484 54.173 14.826 1.000 66.185 269 LEU A C 1
ATOM 2055 O O . LEU A 1 277 ? -13.970 54.689 15.836 1.000 66.803 269 LEU A O 1
ATOM 2060 N N . GLU A 1 278 ? -15.441 54.758 14.096 1.000 68.243 270 GLU A N 1
ATOM 2061 C CA . GLU A 1 278 ? -15.981 56.114 14.400 1.000 66.237 270 GLU A CA 1
ATOM 2062 C C . GLU A 1 278 ? -14.819 57.115 14.437 1.000 62.313 270 GLU A C 1
ATOM 2063 O O . GLU A 1 278 ? -14.707 57.852 15.429 1.000 57.299 270 GLU A O 1
ATOM 2069 N N . LEU A 1 279 ? -13.951 57.087 13.421 1.000 65.224 271 LEU A N 1
ATOM 2070 C CA . LEU A 1 279 ? -12.717 57.920 13.316 1.000 59.130 271 LEU A CA 1
ATOM 2071 C C . LEU A 1 279 ? -13.112 59.398 13.236 1.000 64.018 271 LEU A C 1
ATOM 2072 O O . LEU A 1 279 ? -12.341 60.260 13.721 1.000 68.755 271 LEU A O 1
ATOM 2077 N N . GLU A 1 280 ? -14.250 59.670 12.596 1.000 64.491 272 GLU A N 1
ATOM 2078 C CA . GLU A 1 280 ? -14.831 61.026 12.437 1.000 66.357 272 GLU A CA 1
ATOM 2079 C C . GLU A 1 280 ? -14.943 61.668 13.827 1.000 67.671 272 GLU A C 1
ATOM 2080 O O . GLU A 1 280 ? -14.549 62.859 13.976 1.000 69.865 272 GLU A O 1
ATOM 2086 N N . LYS A 1 281 ? -15.372 60.889 14.825 1.000 62.487 273 LYS A N 1
ATOM 2087 C CA . LYS A 1 281 ? -15.595 61.381 16.211 1.000 68.259 273 LYS A CA 1
ATOM 2088 C C . LYS A 1 281 ? -14.279 61.835 16.860 1.000 67.404 273 LYS A C 1
ATOM 2089 O O . LYS A 1 281 ? -14.359 62.492 17.906 1.000 63.651 273 LYS A O 1
ATOM 2095 N N . ALA A 1 282 ? -13.118 61.499 16.280 1.000 70.900 274 ALA A N 1
ATOM 2096 C CA . ALA A 1 282 ? -11.776 61.869 16.794 1.000 68.315 274 ALA A CA 1
ATOM 2097 C C . ALA A 1 282 ? -11.049 62.828 15.838 1.000 73.951 274 ALA A C 1
ATOM 2098 O O . ALA A 1 282 ? -9.839 63.068 16.066 1.000 73.063 274 ALA A O 1
ATOM 2100 N N . GLY A 1 283 ? -11.738 63.354 14.816 1.000 68.027 275 GLY A N 1
ATOM 2101 C CA . GLY A 1 283 ? -11.125 64.190 13.768 1.000 67.819 275 GLY A CA 1
ATOM 2102 C C . GLY A 1 283 ? -9.877 63.540 13.190 1.000 68.983 275 GLY A C 1
ATOM 2103 O O . GLY A 1 283 ? -8.851 64.262 13.050 1.000 60.924 275 GLY A O 1
ATOM 2104 N N . ILE A 1 284 ? -9.980 62.241 12.852 1.000 68.437 276 ILE A N 1
ATOM 2105 C CA . ILE A 1 284 ? -8.899 61.383 12.270 1.000 70.881 276 ILE A CA 1
ATOM 2106 C C . ILE A 1 284 ? -9.126 61.222 10.759 1.000 68.799 276 ILE A C 1
ATOM 2107 O O . ILE A 1 284 ? -10.147 60.621 10.376 1.000 76.284 276 ILE A O 1
ATOM 2112 N N . SER A 1 285 ? -8.177 61.694 9.943 1.000 64.230 277 SER A N 1
ATOM 2113 C CA . SER A 1 285 ? -8.211 61.645 8.455 1.000 63.284 277 SER A CA 1
ATOM 2114 C C . SER A 1 285 ? -7.915 60.222 7.955 1.000 64.371 277 SER A C 1
ATOM 2115 O O . SER A 1 285 ? -6.878 59.638 8.364 1.000 61.221 277 SER A O 1
ATOM 2118 N N . PHE A 1 286 ? -8.780 59.691 7.086 1.000 59.388 278 PHE A N 1
ATOM 2119 C CA . PHE A 1 286 ? -8.647 58.338 6.484 1.000 61.811 278 PHE A CA 1
ATOM 2120 C C . PHE A 1 286 ? -9.193 58.328 5.055 1.000 58.446 278 PHE A C 1
ATOM 2121 O O . PHE A 1 286 ? -10.223 58.943 4.799 1.000 71.889 278 PHE A O 1
ATOM 2129 N N . THR A 1 287 ? -8.507 57.618 4.164 1.000 60.571 279 THR A N 1
ATOM 2130 C CA . THR A 1 287 ? -8.967 57.222 2.807 1.000 57.411 279 THR A CA 1
ATOM 2131 C C . THR A 1 287 ? -9.494 55.784 2.874 1.000 57.880 279 THR A C 1
ATOM 2132 O O . THR A 1 287 ? -9.600 55.242 4.001 1.000 60.898 279 THR A O 1
ATOM 2136 N N . LYS A 1 288 ? -9.764 55.156 1.728 1.000 59.156 280 LYS A N 1
ATOM 2137 C CA . LYS A 1 288 ? -10.307 53.767 1.680 1.000 65.715 280 LYS A CA 1
ATOM 2138 C C . LYS A 1 288 ? -9.137 52.772 1.751 1.000 55.376 280 LYS A C 1
ATOM 2139 O O . LYS A 1 288 ? -9.388 51.559 1.885 1.000 53.853 280 LYS A O 1
ATOM 2145 N N . LYS A 1 289 ? -7.904 53.279 1.696 1.000 52.824 281 LYS A N 1
ATOM 2146 C CA . LYS A 1 289 ? -6.656 52.480 1.815 1.000 58.983 281 LYS A CA 1
ATOM 2147 C C . LYS A 1 289 ? -6.161 52.425 3.269 1.000 57.518 281 LYS A C 1
ATOM 2148 O O . LYS A 1 289 ? -5.196 51.663 3.525 1.000 54.300 281 LYS A O 1
ATOM 2154 N N . GLY A 1 290 ? -6.815 53.149 4.188 1.000 52.726 282 GLY A N 1
ATOM 2155 C CA . GLY A 1 290 ? -6.539 53.114 5.636 1.000 52.221 282 GLY A CA 1
ATOM 2156 C C . GLY A 1 290 ? -6.320 54.508 6.205 1.000 58.448 282 GLY A C 1
ATOM 2157 O O . GLY A 1 290 ? -6.510 55.504 5.471 1.000 53.485 282 GLY A O 1
ATOM 2158 N N . VAL A 1 291 ? -5.908 54.574 7.470 1.000 55.701 283 VAL A N 1
ATOM 2159 C CA . VAL A 1 291 ? -5.591 55.841 8.192 1.000 58.778 283 VAL A CA 1
ATOM 2160 C C . VAL A 1 291 ? -4.494 56.592 7.441 1.000 52.358 283 VAL A C 1
ATOM 2161 O O . VAL A 1 291 ? -3.475 55.978 7.139 1.000 52.813 283 VAL A O 1
ATOM 2165 N N . SER A 1 292 ? -4.696 57.888 7.220 1.000 57.940 284 SER A N 1
ATOM 2166 C CA . SER A 1 292 ? -3.747 58.800 6.533 1.000 59.555 284 SER A CA 1
ATOM 2167 C C . SER A 1 292 ? -2.619 59.170 7.492 1.000 53.775 284 SER A C 1
ATOM 2168 O O . SER A 1 292 ? -2.912 59.592 8.613 1.000 57.912 284 SER A O 1
ATOM 2171 N N . VAL A 1 293 ? -1.374 59.060 7.036 1.000 55.345 285 VAL A N 1
ATOM 2172 C CA . VAL A 1 293 ? -0.153 59.196 7.876 1.000 55.619 285 VAL A CA 1
ATOM 2173 C C . VAL A 1 293 ? 0.847 60.087 7.147 1.000 53.385 285 VAL A C 1
ATOM 2174 O O . VAL A 1 293 ? 0.762 60.122 5.928 1.000 48.152 285 VAL A O 1
ATOM 2178 N N . ASN A 1 294 ? 1.788 60.700 7.882 1.000 52.825 286 ASN A N 1
ATOM 2179 C CA . ASN A 1 294 ? 2.901 61.530 7.347 1.000 54.393 286 ASN A CA 1
ATOM 2180 C C . ASN A 1 294 ? 4.197 60.696 7.437 1.000 53.739 286 ASN A C 1
ATOM 2181 O O . ASN A 1 294 ? 4.083 59.466 7.604 1.000 60.297 286 ASN A O 1
ATOM 2186 N N . GLU A 1 295 ? 5.376 61.325 7.345 1.000 53.906 287 GLU A N 1
ATOM 2187 C CA . GLU A 1 295 ? 6.711 60.652 7.334 1.000 60.006 287 GLU A CA 1
ATOM 2188 C C . GLU A 1 295 ? 6.949 59.954 8.678 1.000 56.480 287 GLU A C 1
ATOM 2189 O O . GLU A 1 295 ? 7.797 59.040 8.736 1.000 54.947 287 GLU A O 1
ATOM 2195 N N . HIS A 1 296 ? 6.263 60.427 9.722 1.000 49.566 288 HIS A N 1
ATOM 2196 C CA . HIS A 1 296 ? 6.408 59.991 11.131 1.000 47.088 288 HIS A CA 1
ATOM 2197 C C . HIS A 1 296 ? 5.348 58.945 11.467 1.000 41.364 288 HIS A C 1
ATOM 2198 O O . HIS A 1 296 ? 5.275 58.567 12.647 1.000 41.125 288 HIS A O 1
ATOM 2205 N N . LEU A 1 297 ? 4.557 58.529 10.474 1.000 40.337 289 LEU A N 1
ATOM 2206 C CA . LEU A 1 297 ? 3.391 57.610 10.624 1.000 43.778 289 LEU A CA 1
ATOM 2207 C C . LEU A 1 297 ? 2.380 58.182 11.631 1.000 42.658 289 LEU A C 1
ATOM 2208 O O . LEU A 1 297 ? 1.685 57.404 12.273 1.000 45.020 289 LEU A O 1
ATOM 2213 N N . GLN A 1 298 ? 2.277 59.507 11.701 1.000 50.098 290 GLN A N 1
ATOM 2214 C CA . GLN A 1 298 ? 1.283 60.261 12.517 1.000 51.248 290 GLN A CA 1
ATOM 2215 C C . GLN A 1 298 ? 0.109 60.659 11.615 1.000 46.539 290 GLN A C 1
ATOM 2216 O O . GLN A 1 298 ? 0.368 61.082 10.489 1.000 49.128 290 GLN A O 1
ATOM 2222 N N . ASN A 1 299 ? -1.122 60.528 12.098 1.000 52.345 291 ASN A N 1
ATOM 2223 C CA . ASN A 1 299 ? -2.354 61.045 11.434 1.000 55.058 291 ASN A CA 1
ATOM 2224 C C . ASN A 1 299 ? -2.171 62.533 11.100 1.000 54.240 291 ASN A C 1
ATOM 2225 O O . ASN A 1 299 ? -1.409 63.195 11.798 1.000 50.953 291 ASN A O 1
ATOM 2230 N N . THR A 1 300 ? -2.873 63.028 10.078 1.000 59.639 292 THR A N 1
ATOM 2231 C CA . THR A 1 300 ? -2.666 64.367 9.465 1.000 62.128 292 THR A CA 1
ATOM 2232 C C . THR A 1 300 ? -3.596 65.435 10.054 1.000 58.619 292 THR A C 1
ATOM 2233 O O . THR A 1 300 ? -3.315 66.605 9.796 1.000 63.792 292 THR A O 1
ATOM 2237 N N . SER A 1 301 ? -4.661 65.077 10.774 1.000 59.311 293 SER A N 1
ATOM 2238 C CA . SER A 1 301 ? -5.544 66.065 11.457 1.000 62.937 293 SER A CA 1
ATOM 2239 C C . SER A 1 301 ? -5.394 65.946 12.980 1.000 63.029 293 SER A C 1
ATOM 2240 O O . SER A 1 301 ? -5.066 66.979 13.601 1.000 61.444 293 SER A O 1
ATOM 2243 N N . ASN A 1 302 ? -5.592 64.739 13.537 1.000 59.128 294 ASN A N 1
ATOM 2244 C CA . ASN A 1 302 ? -5.428 64.409 14.983 1.000 58.419 294 ASN A CA 1
ATOM 2245 C C . ASN A 1 302 ? -3.958 64.101 15.281 1.000 63.183 294 ASN A C 1
ATOM 2246 O O . ASN A 1 302 ? -3.489 62.999 15.002 1.000 66.035 294 ASN A O 1
ATOM 2251 N N . PRO A 1 303 ? -3.208 65.004 15.954 1.000 61.657 295 PRO A N 1
ATOM 2252 C CA . PRO A 1 303 ? -1.749 64.889 16.034 1.000 60.783 295 PRO A CA 1
ATOM 2253 C C . PRO A 1 303 ? -1.271 63.874 17.085 1.000 61.724 295 PRO A C 1
ATOM 2254 O O . PRO A 1 303 ? -0.069 63.705 17.242 1.000 59.734 295 PRO A O 1
ATOM 2258 N N . ILE A 1 304 ? -2.223 63.253 17.787 1.000 59.977 296 ILE A N 1
ATOM 2259 C CA . ILE A 1 304 ? -1.998 62.348 18.955 1.000 63.273 296 ILE A CA 1
ATOM 2260 C C . ILE A 1 304 ? -2.129 60.903 18.462 1.000 66.456 296 ILE A C 1
ATOM 2261 O O . ILE A 1 304 ? -1.893 59.978 19.252 1.000 74.221 296 ILE A O 1
ATOM 2266 N N . VAL A 1 305 ? -2.438 60.720 17.177 1.000 64.448 297 VAL A N 1
ATOM 2267 C CA . VAL A 1 305 ? -2.745 59.386 16.594 1.000 57.527 297 VAL A CA 1
ATOM 2268 C C . VAL A 1 305 ? -1.623 58.992 15.630 1.000 52.069 297 VAL A C 1
ATOM 2269 O O . VAL A 1 305 ? -1.095 59.856 14.901 1.000 41.858 297 VAL A O 1
ATOM 2273 N N . TYR A 1 306 ? -1.261 57.714 15.680 1.000 52.232 298 TYR A N 1
ATOM 2274 C CA . TYR A 1 306 ? -0.289 57.043 14.785 1.000 51.575 298 TYR A CA 1
ATOM 2275 C C . TYR A 1 306 ? -0.957 55.774 14.257 1.000 47.220 298 TYR A C 1
ATOM 2276 O O . TYR A 1 306 ? -1.901 55.272 14.897 1.000 44.443 298 TYR A O 1
ATOM 2285 N N . ALA A 1 307 ? -0.502 55.274 13.112 1.000 47.322 299 ALA A N 1
ATOM 2286 C CA . ALA A 1 307 ? -0.953 53.967 12.586 1.000 49.632 299 ALA A CA 1
ATOM 2287 C C . ALA A 1 307 ? 0.236 53.206 11.989 1.000 50.131 299 ALA A C 1
ATOM 2288 O O . ALA A 1 307 ? 1.283 53.850 11.694 1.000 48.004 299 ALA A O 1
ATOM 2290 N N . ALA A 1 308 ? 0.065 51.891 11.815 1.000 46.074 300 ALA A N 1
ATOM 2291 C CA . ALA A 1 308 ? 1.119 50.941 11.395 1.000 48.378 300 ALA A CA 1
ATOM 2292 C C . ALA A 1 308 ? 0.476 49.626 10.947 1.000 48.771 300 ALA A C 1
ATOM 2293 O O . ALA A 1 308 ? -0.476 49.168 11.612 1.000 53.337 300 ALA A O 1
ATOM 2295 N N . GLY A 1 309 ? 0.939 49.091 9.811 1.000 50.358 301 GLY A N 1
ATOM 2296 C CA . GLY A 1 309 ? 0.487 47.808 9.240 1.000 44.268 301 GLY A CA 1
ATOM 2297 C C . GLY A 1 309 ? -0.558 48.019 8.166 1.000 42.553 301 GLY A C 1
ATOM 2298 O O . GLY A 1 309 ? -0.621 49.144 7.645 1.000 37.255 301 GLY A O 1
ATOM 2299 N N . ASP A 1 310 ? -1.358 46.976 7.893 1.000 40.441 302 ASP A N 1
ATOM 2300 C CA . ASP A 1 310 ? -2.473 46.963 6.914 1.000 41.755 302 ASP A CA 1
ATOM 2301 C C . ASP A 1 310 ? -3.489 48.083 7.214 1.000 43.586 302 ASP A C 1
ATOM 2302 O O . ASP A 1 310 ? -4.170 48.531 6.270 1.000 42.591 302 ASP A O 1
ATOM 2307 N N . ALA A 1 311 ? -3.643 48.532 8.458 1.000 42.812 303 ALA A N 1
ATOM 2308 C CA . ALA A 1 311 ? -4.604 49.624 8.771 1.000 45.916 303 ALA A CA 1
ATOM 2309 C C . ALA A 1 311 ? -4.078 50.974 8.256 1.000 51.033 303 ALA A C 1
ATOM 2310 O O . ALA A 1 311 ? -4.885 51.901 8.142 1.000 51.664 303 ALA A O 1
ATOM 2312 N N . ALA A 1 312 ? -2.783 51.085 7.929 1.000 52.771 304 ALA A N 1
ATOM 2313 C CA . ALA A 1 312 ? -2.136 52.365 7.569 1.000 51.185 304 ALA A CA 1
ATOM 2314 C C . ALA A 1 312 ? -2.083 52.555 6.043 1.000 58.393 304 ALA A C 1
ATOM 2315 O O . ALA A 1 312 ? -1.557 51.648 5.313 1.000 51.162 304 ALA A O 1
ATOM 2317 N N . ASP A 1 313 ? -2.595 53.714 5.589 1.000 59.607 305 ASP A N 1
ATOM 2318 C CA . ASP A 1 313 ? -2.534 54.208 4.184 1.000 55.702 305 ASP A CA 1
ATOM 2319 C C . ASP A 1 313 ? -1.104 54.689 3.917 1.000 54.561 305 ASP A C 1
ATOM 2320 O O . ASP A 1 313 ? -0.909 55.903 3.733 1.000 54.216 305 ASP A O 1
ATOM 2325 N N . SER A 1 314 ? -0.159 53.744 3.899 1.000 53.235 306 SER A N 1
ATOM 2326 C CA . SER A 1 314 ? 1.310 53.953 3.912 1.000 58.391 306 SER A CA 1
ATOM 2327 C C . SER A 1 314 ? 1.895 53.517 2.569 1.000 59.032 306 SER A C 1
ATOM 2328 O O . SER A 1 314 ? 1.237 52.705 1.904 1.000 57.583 306 SER A O 1
ATOM 2331 N N . GLU A 1 315 ? 3.117 53.965 2.256 1.000 57.640 307 GLU A N 1
ATOM 2332 C CA . GLU A 1 315 ? 3.888 53.572 1.042 1.000 63.497 307 GLU A CA 1
ATOM 2333 C C . GLU A 1 315 ? 4.461 52.155 1.197 1.000 58.174 307 GLU A C 1
ATOM 2334 O O . GLU A 1 315 ? 5.354 51.785 0.417 1.000 58.700 307 GLU A O 1
ATOM 2340 N N . GLY A 1 316 ? 3.973 51.375 2.154 1.000 51.882 308 GLY A N 1
ATOM 2341 C CA . GLY A 1 316 ? 4.492 50.022 2.407 1.000 53.420 308 GLY A CA 1
ATOM 2342 C C . GLY A 1 316 ? 3.446 48.978 2.096 1.000 48.520 308 GLY A C 1
ATOM 2343 O O . GLY A 1 316 ? 2.245 49.300 2.188 1.000 41.087 308 GLY A O 1
ATOM 2344 N N . LEU A 1 317 ? 3.906 47.776 1.750 1.000 49.219 309 LEU A N 1
ATOM 2345 C CA . LEU A 1 317 ? 3.063 46.658 1.261 1.000 48.768 309 LEU A CA 1
ATOM 2346 C C . LEU A 1 317 ? 2.416 45.996 2.466 1.000 45.363 309 LEU A C 1
ATOM 2347 O O . LEU A 1 317 ? 3.022 45.906 3.528 1.000 39.051 309 LEU A O 1
ATOM 2352 N N . PRO A 1 318 ? 1.158 45.530 2.345 1.000 49.038 310 PRO A N 1
ATOM 2353 C CA . PRO A 1 318 ? 0.462 44.925 3.477 1.000 47.604 310 PRO A CA 1
ATOM 2354 C C . PRO A 1 318 ? 1.035 43.521 3.722 1.000 44.276 310 PRO A C 1
ATOM 2355 O O . PRO A 1 318 ? 0.479 42.597 3.203 1.000 52.247 310 PRO A O 1
ATOM 2359 N N . LEU A 1 319 ? 2.117 43.429 4.504 1.000 50.837 311 LEU A N 1
ATOM 2360 C CA . LEU A 1 319 ? 2.921 42.194 4.774 1.000 51.542 311 LEU A CA 1
ATOM 2361 C C . LEU A 1 319 ? 3.409 42.184 6.229 1.000 51.080 311 LEU A C 1
ATOM 2362 O O . LEU A 1 319 ? 3.592 43.264 6.845 1.000 42.897 311 LEU A O 1
ATOM 2367 N N . THR A 1 320 ? 3.691 40.996 6.749 1.000 49.787 312 THR A N 1
ATOM 2368 C CA . THR A 1 320 ? 4.080 40.799 8.161 1.000 50.379 312 THR A CA 1
ATOM 2369 C C . THR A 1 320 ? 5.335 41.631 8.442 1.000 50.327 312 THR A C 1
ATOM 2370 O O . THR A 1 320 ? 5.335 42.491 9.314 1.000 52.150 312 THR A O 1
ATOM 2374 N N . PRO A 1 321 ? 6.443 41.476 7.693 1.000 45.231 313 PRO A N 1
ATOM 2375 C CA . PRO A 1 321 ? 7.657 42.227 8.001 1.000 46.601 313 PRO A CA 1
ATOM 2376 C C . PRO A 1 321 ? 7.470 43.747 7.925 1.000 44.357 313 PRO A C 1
ATOM 2377 O O . PRO A 1 321 ? 8.218 44.419 8.595 1.000 38.523 313 PRO A O 1
ATOM 2381 N N . VAL A 1 322 ? 6.511 44.235 7.122 1.000 45.194 314 VAL A N 1
ATOM 2382 C CA . VAL A 1 322 ? 6.246 45.699 6.934 1.000 44.816 314 VAL A CA 1
ATOM 2383 C C . VAL A 1 322 ? 5.556 46.273 8.171 1.000 45.833 314 VAL A C 1
ATOM 2384 O O . VAL A 1 322 ? 5.911 47.409 8.566 1.000 51.467 314 VAL A O 1
ATOM 2388 N N . ALA A 1 323 ? 4.615 45.523 8.760 1.000 50.268 315 ALA A N 1
ATOM 2389 C CA . ALA A 1 323 ? 3.862 45.903 9.982 1.000 44.843 315 ALA A CA 1
ATOM 2390 C C . ALA A 1 323 ? 4.861 46.112 11.117 1.000 46.401 315 ALA A C 1
ATOM 2391 O O . ALA A 1 323 ? 4.672 47.058 11.932 1.000 53.311 315 ALA A O 1
ATOM 2393 N N . VAL A 1 324 ? 5.905 45.279 11.153 1.000 45.404 316 VAL A N 1
ATOM 2394 C CA . VAL A 1 324 ? 6.967 45.364 12.192 1.000 43.172 316 VAL A CA 1
ATOM 2395 C C . VAL A 1 324 ? 7.759 46.661 11.973 1.000 44.425 316 VAL A C 1
ATOM 2396 O O . VAL A 1 324 ? 7.979 47.347 12.963 1.000 34.952 316 VAL A O 1
ATOM 2400 N N . LEU A 1 325 ? 8.236 46.942 10.758 1.000 45.103 317 LEU A N 1
ATOM 2401 C CA . LEU A 1 325 ? 9.171 48.078 10.516 1.000 45.609 317 LEU A CA 1
ATOM 2402 C C . LEU A 1 325 ? 8.421 49.385 10.788 1.000 49.703 317 LEU A C 1
ATOM 2403 O O . LEU A 1 325 ? 9.036 50.302 11.376 1.000 49.092 317 LEU A O 1
ATOM 2408 N N . GLU A 1 326 ? 7.132 49.431 10.408 1.000 50.098 318 GLU A N 1
ATOM 2409 C CA . GLU A 1 326 ? 6.200 50.566 10.665 1.000 52.232 318 GLU A CA 1
ATOM 2410 C C . GLU A 1 326 ? 5.964 50.679 12.179 1.000 54.295 318 GLU A C 1
ATOM 2411 O O . GLU A 1 326 ? 5.933 51.816 12.697 1.000 55.775 318 GLU A O 1
ATOM 2417 N N . GLY A 1 327 ? 5.839 49.545 12.876 1.000 50.865 319 GLY A N 1
ATOM 2418 C CA . GLY A 1 327 ? 5.780 49.511 14.352 1.000 52.978 319 GLY A CA 1
ATOM 2419 C C . GLY A 1 327 ? 6.889 50.335 14.995 1.000 50.623 319 GLY A C 1
ATOM 2420 O O . GLY A 1 327 ? 6.559 51.204 15.800 1.000 51.683 319 GLY A O 1
ATOM 2421 N N . HIS A 1 328 ? 8.151 50.080 14.626 1.000 48.578 320 HIS A N 1
ATOM 2422 C CA . HIS A 1 328 ? 9.385 50.620 15.260 1.000 50.923 320 HIS A CA 1
ATOM 2423 C C . HIS A 1 328 ? 9.483 52.150 15.117 1.000 46.098 320 HIS A C 1
ATOM 2424 O O . HIS A 1 328 ? 9.949 52.786 16.063 1.000 54.000 320 HIS A O 1
ATOM 2431 N N . THR A 1 329 ? 9.069 52.710 13.988 1.000 41.715 321 THR A N 1
ATOM 2432 C CA . THR A 1 329 ? 9.026 54.170 13.753 1.000 49.165 321 THR A CA 1
ATOM 2433 C C . THR A 1 329 ? 7.963 54.797 14.670 1.000 51.049 321 THR A C 1
ATOM 2434 O O . THR A 1 329 ? 8.284 55.800 15.325 1.000 50.130 321 THR A O 1
ATOM 2438 N N . VAL A 1 330 ? 6.759 54.221 14.723 1.000 48.232 322 VAL A N 1
ATOM 2439 C CA . VAL A 1 330 ? 5.644 54.709 15.583 1.000 46.595 322 VAL A CA 1
ATOM 2440 C C . VAL A 1 330 ? 6.105 54.641 17.041 1.000 47.908 322 VAL A C 1
ATOM 2441 O O . VAL A 1 330 ? 6.187 55.703 17.685 1.000 52.225 322 VAL A O 1
ATOM 2445 N N . ALA A 1 331 ? 6.409 53.439 17.540 1.000 51.554 323 ALA A N 1
ATOM 2446 C CA . ALA A 1 331 ? 6.990 53.218 18.886 1.000 52.210 323 ALA A CA 1
ATOM 2447 C C . ALA A 1 331 ? 8.014 54.325 19.176 1.000 57.272 323 ALA A C 1
ATOM 2448 O O . ALA A 1 331 ? 7.795 55.095 20.105 1.000 62.241 323 ALA A O 1
ATOM 2450 N N . SER A 1 332 ? 9.062 54.434 18.361 1.000 54.869 324 SER A N 1
ATOM 2451 C CA . SER A 1 332 ? 10.180 55.386 18.573 1.000 56.609 324 SER A CA 1
ATOM 2452 C C . SER A 1 332 ? 9.648 56.829 18.612 1.000 53.994 324 SER A C 1
ATOM 2453 O O . SER A 1 332 ? 10.001 57.550 19.543 1.000 60.233 324 SER A O 1
ATOM 2456 N N . ASN A 1 333 ? 8.772 57.236 17.699 1.000 54.412 325 ASN A N 1
ATOM 2457 C CA . ASN A 1 333 ? 8.262 58.639 17.665 1.000 54.301 325 ASN A CA 1
ATOM 2458 C C . ASN A 1 333 ? 7.338 58.910 18.866 1.000 52.374 325 ASN A C 1
ATOM 2459 O O . ASN A 1 333 ? 7.338 60.033 19.346 1.000 53.064 325 ASN A O 1
ATOM 2464 N N . ILE A 1 334 ? 6.570 57.925 19.338 1.000 54.506 326 ILE A N 1
ATOM 2465 C CA . ILE A 1 334 ? 5.701 58.071 20.546 1.000 54.752 326 ILE A CA 1
ATOM 2466 C C . ILE A 1 334 ? 6.580 58.281 21.784 1.000 58.109 326 ILE A C 1
ATOM 2467 O O . ILE A 1 334 ? 6.189 59.065 22.675 1.000 55.718 326 ILE A O 1
ATOM 2472 N N . ILE A 1 335 ? 7.698 57.558 21.829 1.000 59.355 327 ILE A N 1
ATOM 2473 C CA . ILE A 1 335 ? 8.639 57.453 22.976 1.000 53.055 327 ILE A CA 1
ATOM 2474 C C . ILE A 1 335 ? 9.412 58.770 23.083 1.000 55.208 327 ILE A C 1
ATOM 2475 O O . ILE A 1 335 ? 9.325 59.391 24.150 1.000 54.917 327 ILE A O 1
ATOM 2480 N N . LYS A 1 336 ? 10.105 59.193 22.016 1.000 55.170 328 LYS A N 1
ATOM 2481 C CA . LYS A 1 336 ? 11.031 60.366 22.032 1.000 57.323 328 LYS A CA 1
ATOM 2482 C C . LYS A 1 336 ? 10.379 61.614 21.407 1.000 57.818 328 LYS A C 1
ATOM 2483 O O . LYS A 1 336 ? 11.045 62.660 21.391 1.000 64.436 328 LYS A O 1
ATOM 2489 N N . GLY A 1 337 ? 9.120 61.539 20.960 1.000 61.328 329 GLY A N 1
ATOM 2490 C CA . GLY A 1 337 ? 8.483 62.557 20.094 1.000 58.252 329 GLY A CA 1
ATOM 2491 C C . GLY A 1 337 ? 8.845 62.362 18.624 1.000 55.378 329 GLY A C 1
ATOM 2492 O O . GLY A 1 337 ? 9.690 61.493 18.320 1.000 54.971 329 GLY A O 1
ATOM 2493 N N . ASN A 1 338 ? 8.236 63.123 17.711 1.000 58.246 330 ASN A N 1
ATOM 2494 C CA . ASN A 1 338 ? 8.502 62.987 16.249 1.000 57.310 330 ASN A CA 1
ATOM 2495 C C . ASN A 1 338 ? 9.959 63.382 15.954 1.000 62.838 330 ASN A C 1
ATOM 2496 O O . ASN A 1 338 ? 10.319 64.564 16.121 1.000 66.003 330 ASN A O 1
ATOM 2501 N N . HIS A 1 339 ? 10.783 62.409 15.574 1.000 63.832 331 HIS A N 1
ATOM 2502 C CA . HIS A 1 339 ? 12.244 62.573 15.339 1.000 63.681 331 HIS A CA 1
ATOM 2503 C C . HIS A 1 339 ? 12.685 61.673 14.183 1.000 61.995 331 HIS A C 1
ATOM 2504 O O . HIS A 1 339 ? 13.617 62.049 13.489 1.000 59.253 331 HIS A O 1
ATOM 2511 N N . LYS A 1 340 ? 11.987 60.552 13.985 1.000 63.771 332 LYS A N 1
ATOM 2512 C CA . LYS A 1 340 ? 12.318 59.460 13.039 1.000 60.735 332 LYS A CA 1
ATOM 2513 C C . LYS A 1 340 ? 11.259 59.430 11.920 1.000 60.472 332 LYS A C 1
ATOM 2514 O O . LYS A 1 340 ? 10.057 59.347 12.245 1.000 57.085 332 LYS A O 1
ATOM 2520 N N . LYS A 1 341 ? 11.706 59.486 10.657 1.000 58.629 333 LYS A N 1
ATOM 2521 C CA . LYS A 1 341 ? 10.889 59.313 9.424 1.000 54.983 333 LYS A CA 1
ATOM 2522 C C . LYS A 1 341 ? 10.912 57.835 8.992 1.000 53.664 333 LYS A C 1
ATOM 2523 O O . LYS A 1 341 ? 11.972 57.190 9.067 1.000 47.928 333 LYS A O 1
ATOM 2529 N N . ILE A 1 342 ? 9.773 57.279 8.582 1.000 55.121 334 ILE A N 1
ATOM 2530 C CA . ILE A 1 342 ? 9.721 55.872 8.094 1.000 50.553 334 ILE A CA 1
ATOM 2531 C C . ILE A 1 342 ? 10.513 55.809 6.787 1.000 57.175 334 ILE A C 1
ATOM 2532 O O . ILE A 1 342 ? 10.311 56.688 5.929 1.000 62.973 334 ILE A O 1
ATOM 2537 N N . SER A 1 343 ? 11.393 54.812 6.675 1.000 55.991 335 SER A N 1
ATOM 2538 C CA . SER A 1 343 ? 12.242 54.526 5.500 1.000 57.213 335 SER A CA 1
ATOM 2539 C C . SER A 1 343 ? 12.030 53.057 5.128 1.000 56.785 335 SER A C 1
ATOM 2540 O O . SER A 1 343 ? 12.244 52.191 6.003 1.000 57.982 335 SER A O 1
ATOM 2543 N N . TYR A 1 344 ? 11.591 52.791 3.895 1.000 51.849 336 TYR A N 1
ATOM 2544 C CA . TYR A 1 344 ? 11.323 51.429 3.371 1.000 53.279 336 TYR A CA 1
ATOM 2545 C C . TYR A 1 344 ? 12.527 50.907 2.590 1.000 54.170 336 TYR A C 1
ATOM 2546 O O . TYR A 1 344 ? 12.930 51.502 1.597 1.000 52.725 336 TYR A O 1
ATOM 2555 N N . PRO A 1 345 ? 13.110 49.747 2.971 1.000 57.716 337 PRO A N 1
ATOM 2556 C CA . PRO A 1 345 ? 14.012 49.022 2.077 1.000 52.038 337 PRO A CA 1
ATOM 2557 C C . PRO A 1 345 ? 13.241 48.229 1.024 1.000 49.581 337 PRO A C 1
ATOM 2558 O O . PRO A 1 345 ? 12.007 48.243 0.995 1.000 42.183 337 PRO A O 1
ATOM 2562 N N . PRO A 1 346 ? 13.943 47.521 0.107 1.000 46.545 338 PRO A N 1
ATOM 2563 C CA . PRO A 1 346 ? 13.314 46.512 -0.735 1.000 45.789 338 PRO A CA 1
ATOM 2564 C C . PRO A 1 346 ? 12.287 45.696 0.055 1.000 39.135 338 PRO A C 1
ATOM 2565 O O . PRO A 1 346 ? 12.563 45.350 1.135 1.000 37.428 338 PRO A O 1
ATOM 2569 N N . MET A 1 347 ? 11.125 45.453 -0.518 1.000 37.921 339 MET A N 1
ATOM 2570 C CA . MET A 1 347 ? 10.024 44.735 0.158 1.000 43.217 339 MET A CA 1
ATOM 2571 C C . MET A 1 347 ? 9.747 43.463 -0.628 1.000 40.016 339 MET A C 1
ATOM 2572 O O . MET A 1 347 ? 8.814 43.410 -1.415 1.000 42.097 339 MET A O 1
ATOM 2577 N N . PRO A 1 348 ? 10.599 42.430 -0.505 1.000 40.120 340 PRO A N 1
ATOM 2578 C CA . PRO A 1 348 ? 10.374 41.173 -1.218 1.000 40.656 340 PRO A CA 1
ATOM 2579 C C . PRO A 1 348 ? 8.950 40.687 -0.959 1.000 38.061 340 PRO A C 1
ATOM 2580 O O . PRO A 1 348 ? 8.515 40.860 0.140 1.000 38.460 340 PRO A O 1
ATOM 2584 N N . THR A 1 349 ? 8.272 40.136 -1.960 1.000 36.662 341 THR A N 1
ATOM 2585 C CA . THR A 1 349 ? 6.942 39.484 -1.799 1.000 43.489 341 THR A CA 1
ATOM 2586 C C . THR A 1 349 ? 6.924 38.121 -2.466 1.000 40.194 341 THR A C 1
ATOM 2587 O O . THR A 1 349 ? 7.645 37.966 -3.440 1.000 55.228 341 THR A O 1
ATOM 2591 N N . VAL A 1 350 ? 6.028 37.241 -2.041 1.000 39.554 342 VAL A N 1
ATOM 2592 C CA . VAL A 1 350 ? 5.974 35.832 -2.509 1.000 43.249 342 VAL A CA 1
ATOM 2593 C C . VAL A 1 350 ? 4.524 35.392 -2.654 1.000 44.913 342 VAL A C 1
ATOM 2594 O O . VAL A 1 350 ? 3.674 35.872 -1.906 1.000 46.601 342 VAL A O 1
ATOM 2598 N N . VAL A 1 351 ? 4.283 34.511 -3.620 1.000 49.600 343 VAL A N 1
ATOM 2599 C CA . VAL A 1 351 ? 3.033 33.712 -3.750 1.000 46.877 343 VAL A CA 1
ATOM 2600 C C . VAL A 1 351 ? 3.445 32.262 -3.489 1.000 46.198 343 VAL A C 1
ATOM 2601 O O . VAL A 1 351 ? 4.193 31.668 -4.301 1.000 44.917 343 VAL A O 1
ATOM 2605 N N . PHE A 1 352 ? 3.028 31.767 -2.329 1.000 48.374 344 PHE A N 1
ATOM 2606 C CA . PHE A 1 352 ? 3.336 30.424 -1.786 1.000 44.476 344 PHE A CA 1
ATOM 2607 C C . PHE A 1 352 ? 2.494 29.386 -2.522 1.000 43.792 344 PHE A C 1
ATOM 2608 O O . PHE A 1 352 ? 1.941 28.473 -1.875 1.000 46.346 344 PHE A O 1
ATOM 2616 N N . THR A 1 353 ? 2.434 29.513 -3.849 1.000 39.402 345 THR A N 1
ATOM 2617 C CA . THR A 1 353 ? 2.052 28.391 -4.740 1.000 46.818 345 THR A CA 1
ATOM 2618 C C . THR A 1 353 ? 3.244 27.439 -4.871 1.000 48.111 345 THR A C 1
ATOM 2619 O O . THR A 1 353 ? 4.354 27.759 -4.375 1.000 43.540 345 THR A O 1
ATOM 2623 N N . LEU A 1 354 ? 3.006 26.299 -5.505 1.000 52.787 346 LEU A N 1
ATOM 2624 C CA . LEU A 1 354 ? 4.080 25.384 -5.950 1.000 49.699 346 LEU A CA 1
ATOM 2625 C C . LEU A 1 354 ? 3.993 25.227 -7.456 1.000 48.476 346 LEU A C 1
ATOM 2626 O O . LEU A 1 354 ? 3.056 24.611 -7.947 1.000 50.244 346 LEU A O 1
ATOM 2631 N N . PRO A 1 355 ? 4.993 25.722 -8.217 1.000 50.087 347 PRO A N 1
ATOM 2632 C CA . PRO A 1 355 ? 6.168 26.384 -7.643 1.000 50.084 347 PRO A CA 1
ATOM 2633 C C . PRO A 1 355 ? 5.896 27.821 -7.166 1.000 48.276 347 PRO A C 1
ATOM 2634 O O . PRO A 1 355 ? 5.046 28.474 -7.711 1.000 44.384 347 PRO A O 1
ATOM 2638 N N . THR A 1 356 ? 6.613 28.247 -6.124 1.000 50.293 348 THR A N 1
ATOM 2639 C CA . THR A 1 356 ? 6.559 29.616 -5.553 1.000 49.598 348 THR A CA 1
ATOM 2640 C C . THR A 1 356 ? 6.929 30.602 -6.648 1.000 47.596 348 THR A C 1
ATOM 2641 O O . THR A 1 356 ? 7.726 30.208 -7.509 1.000 44.550 348 THR A O 1
ATOM 2645 N N . MET A 1 357 ? 6.338 31.799 -6.605 1.000 41.196 349 MET A N 1
ATOM 2646 C CA . MET A 1 357 ? 6.739 32.963 -7.424 1.000 38.731 349 MET A CA 1
ATOM 2647 C C . MET A 1 357 ? 7.129 34.036 -6.429 1.000 37.700 349 MET A C 1
ATOM 2648 O O . MET A 1 357 ? 6.509 34.038 -5.369 1.000 40.460 349 MET A O 1
ATOM 2653 N N . ALA A 1 358 ? 8.141 34.857 -6.737 1.000 39.116 350 ALA A N 1
ATOM 2654 C CA . ALA A 1 358 ? 8.601 35.958 -5.858 1.000 42.929 350 ALA A CA 1
ATOM 2655 C C . ALA A 1 358 ? 9.000 37.194 -6.676 1.000 41.158 350 ALA A C 1
ATOM 2656 O O . ALA A 1 358 ? 9.434 37.033 -7.834 1.000 43.211 350 ALA A O 1
ATOM 2658 N N . SER A 1 359 ? 8.910 38.382 -6.079 1.000 39.760 351 SER A N 1
ATOM 2659 C CA . SER A 1 359 ? 9.217 39.671 -6.747 1.000 42.591 351 SER A CA 1
ATOM 2660 C C . SER A 1 359 ? 9.892 40.610 -5.753 1.000 40.073 351 SER A C 1
ATOM 2661 O O . SER A 1 359 ? 9.586 40.513 -4.594 1.000 43.947 351 SER A O 1
ATOM 2664 N N . VAL A 1 360 ? 10.713 41.542 -6.216 1.000 43.982 352 VAL A N 1
ATOM 2665 C CA . VAL A 1 360 ? 11.322 42.604 -5.362 1.000 42.379 352 VAL A CA 1
ATOM 2666 C C . VAL A 1 360 ? 11.714 43.792 -6.234 1.000 41.597 352 VAL A C 1
ATOM 2667 O O . VAL A 1 360 ? 12.081 43.567 -7.410 1.000 38.007 352 VAL A O 1
ATOM 2671 N N . GLY A 1 361 ? 11.604 45.003 -5.678 1.000 42.737 353 GLY A N 1
ATOM 2672 C CA . GLY A 1 361 ? 11.769 46.272 -6.412 1.000 41.069 353 GLY A CA 1
ATOM 2673 C C . GLY A 1 361 ? 10.796 46.377 -7.571 1.000 44.670 353 GLY A C 1
ATOM 2674 O O . GLY A 1 361 ? 9.654 45.843 -7.467 1.000 50.095 353 GLY A O 1
ATOM 2675 N N . TYR A 1 362 ? 11.234 47.025 -8.646 1.000 46.267 354 TYR A N 1
ATOM 2676 C CA . TYR A 1 362 ? 10.396 47.516 -9.766 1.000 46.181 354 TYR A CA 1
ATOM 2677 C C . TYR A 1 362 ? 10.133 46.418 -10.790 1.000 47.917 354 TYR A C 1
ATOM 2678 O O . TYR A 1 362 ? 11.061 45.592 -11.089 1.000 50.856 354 TYR A O 1
ATOM 2687 N N . THR A 1 363 ? 8.921 46.447 -11.350 1.000 45.227 355 THR A N 1
ATOM 2688 C CA . THR A 1 363 ? 8.577 45.780 -12.628 1.000 45.526 355 THR A CA 1
ATOM 2689 C C . THR A 1 363 ? 9.214 46.562 -13.782 1.000 45.071 355 THR A C 1
ATOM 2690 O O . THR A 1 363 ? 9.520 47.781 -13.616 1.000 35.028 355 THR A O 1
ATOM 2694 N N . GLU A 1 364 ? 9.357 45.916 -14.940 1.000 49.404 356 GLU A N 1
ATOM 2695 C CA . GLU A 1 364 ? 9.649 46.651 -16.200 1.000 45.642 356 GLU A CA 1
ATOM 2696 C C . GLU A 1 364 ? 8.764 47.903 -16.278 1.000 46.028 356 GLU A C 1
ATOM 2697 O O . GLU A 1 364 ? 9.333 49.017 -16.328 1.000 47.474 356 GLU A O 1
ATOM 2703 N N . SER A 1 365 ? 7.429 47.756 -16.266 1.000 46.784 357 SER A N 1
ATOM 2704 C CA . SER A 1 365 ? 6.497 48.890 -16.536 1.000 49.015 357 SER A CA 1
ATOM 2705 C C . SER A 1 365 ? 6.799 50.055 -15.586 1.000 50.484 357 SER A C 1
ATOM 2706 O O . SER A 1 365 ? 6.852 51.198 -16.055 1.000 56.002 357 SER A O 1
ATOM 2709 N N . ARG A 1 366 ? 7.044 49.774 -14.305 1.000 58.267 358 ARG A N 1
ATOM 2710 C CA . ARG A 1 366 ? 7.270 50.810 -13.268 1.000 55.822 358 ARG A CA 1
ATOM 2711 C C . ARG A 1 366 ? 8.697 51.373 -13.412 1.000 56.719 358 ARG A C 1
ATOM 2712 O O . ARG A 1 366 ? 8.886 52.591 -13.250 1.000 55.659 358 ARG A O 1
ATOM 2720 N N . ALA A 1 367 ? 9.684 50.541 -13.740 1.000 60.452 359 ALA A N 1
ATOM 2721 C CA . ALA A 1 367 ? 11.065 51.011 -13.988 1.000 60.051 359 ALA A CA 1
ATOM 2722 C C . ALA A 1 367 ? 11.035 52.044 -15.129 1.000 63.954 359 ALA A C 1
ATOM 2723 O O . ALA A 1 367 ? 11.674 53.111 -14.969 1.000 63.110 359 ALA A O 1
ATOM 2725 N N . ARG A 1 368 ? 10.284 51.786 -16.211 1.000 59.744 360 ARG A N 1
ATOM 2726 C CA . ARG A 1 368 ? 10.192 52.733 -17.364 1.000 62.871 360 ARG A CA 1
ATOM 2727 C C . ARG A 1 368 ? 9.516 54.039 -16.911 1.000 69.637 360 ARG A C 1
ATOM 2728 O O . ARG A 1 368 ? 9.976 55.124 -17.357 1.000 70.545 360 ARG A O 1
ATOM 2736 N N . GLU A 1 369 ? 8.511 53.958 -16.024 1.000 64.037 361 GLU A N 1
ATOM 2737 C CA . GLU A 1 369 ? 7.707 55.128 -15.573 1.000 61.979 361 GLU A CA 1
ATOM 2738 C C . GLU A 1 369 ? 8.598 56.130 -14.829 1.000 67.772 361 GLU A C 1
ATOM 2739 O O . GLU A 1 369 ? 8.232 57.329 -14.780 1.000 67.021 361 GLU A O 1
ATOM 2745 N N . LEU A 1 370 ? 9.716 55.668 -14.262 1.000 75.483 362 LEU A N 1
ATOM 2746 C CA . LEU A 1 370 ? 10.653 56.517 -13.477 1.000 79.091 362 LEU A CA 1
ATOM 2747 C C . LEU A 1 370 ? 11.795 56.992 -14.384 1.000 77.517 362 LEU A C 1
ATOM 2748 O O . LEU A 1 370 ? 12.777 57.545 -13.853 1.000 88.571 362 LEU A O 1
ATOM 2753 N N . ASN A 1 371 ? 11.655 56.768 -15.696 1.000 78.322 363 ASN A N 1
ATOM 2754 C CA . ASN A 1 371 ? 12.556 57.240 -16.784 1.000 83.277 363 ASN A CA 1
ATOM 2755 C C . ASN A 1 371 ? 13.992 56.748 -16.542 1.000 78.308 363 ASN A C 1
ATOM 2756 O O . ASN A 1 371 ? 14.946 57.446 -16.919 1.000 81.855 363 ASN A O 1
ATOM 2761 N N . TYR A 1 372 ? 14.142 55.558 -15.969 1.000 76.142 364 TYR A N 1
ATOM 2762 C CA . TYR A 1 372 ? 15.435 54.834 -15.907 1.000 70.395 364 TYR A CA 1
ATOM 2763 C C . TYR A 1 372 ? 15.753 54.272 -17.302 1.000 60.979 364 TYR A C 1
ATOM 2764 O O . TYR A 1 372 ? 14.861 53.668 -17.912 1.000 54.225 364 TYR A O 1
ATOM 2773 N N . ASN A 1 373 ? 16.984 54.450 -17.796 1.000 61.846 365 ASN A N 1
ATOM 2774 C CA . ASN A 1 373 ? 17.539 53.616 -18.896 1.000 57.299 365 ASN A CA 1
ATOM 2775 C C . ASN A 1 373 ? 17.906 52.262 -18.272 1.000 53.514 365 ASN A C 1
ATOM 2776 O O . ASN A 1 373 ? 18.736 52.228 -17.361 1.000 51.442 365 ASN A O 1
ATOM 2781 N N . ILE A 1 374 ? 17.228 51.201 -18.696 1.000 49.882 366 ILE A N 1
ATOM 2782 C CA . ILE A 1 374 ? 17.256 49.866 -18.047 1.000 51.927 366 ILE A CA 1
ATOM 2783 C C . ILE A 1 374 ? 17.751 48.832 -19.054 1.000 49.469 366 ILE A C 1
ATOM 2784 O O . ILE A 1 374 ? 17.636 49.044 -20.248 1.000 52.302 366 ILE A O 1
ATOM 2789 N N . GLN A 1 375 ? 18.333 47.760 -18.554 1.000 54.565 367 GLN A N 1
ATOM 2790 C CA . GLN A 1 375 ? 18.513 46.480 -19.276 1.000 52.477 367 GLN A CA 1
ATOM 2791 C C . GLN A 1 375 ? 17.468 45.537 -18.672 1.000 53.173 367 GLN A C 1
ATOM 2792 O O . GLN A 1 375 ? 17.251 45.639 -17.442 1.000 61.050 367 GLN A O 1
ATOM 2798 N N . VAL A 1 376 ? 16.798 44.717 -19.480 1.000 46.338 368 VAL A N 1
ATOM 2799 C CA . VAL A 1 376 ? 15.937 43.605 -18.989 1.000 45.594 368 VAL A CA 1
ATOM 2800 C C . VAL A 1 376 ? 16.596 42.278 -19.353 1.000 44.429 368 VAL A C 1
ATOM 2801 O O . VAL A 1 376 ? 16.990 42.142 -20.494 1.000 50.819 368 VAL A O 1
ATOM 2805 N N . ASN A 1 377 ? 16.635 41.311 -18.442 1.000 43.276 369 ASN A N 1
ATOM 2806 C CA . ASN A 1 377 ? 16.943 39.896 -18.783 1.000 45.690 369 ASN A CA 1
ATOM 2807 C C . ASN A 1 377 ? 15.731 39.057 -18.372 1.000 40.672 369 ASN A C 1
ATOM 2808 O O . ASN A 1 377 ? 15.511 38.897 -17.183 1.000 46.021 369 ASN A O 1
ATOM 2813 N N . TYR A 1 378 ? 14.952 38.583 -19.332 1.000 42.675 370 TYR A N 1
ATOM 2814 C CA . TYR A 1 378 ? 13.876 37.591 -19.115 1.000 44.226 370 TYR A CA 1
ATOM 2815 C C . TYR A 1 378 ? 14.241 36.328 -19.873 1.000 45.532 370 TYR A C 1
ATOM 2816 O O . TYR A 1 378 ? 14.509 36.451 -21.068 1.000 46.266 370 TYR A O 1
ATOM 2825 N N . LYS A 1 379 ? 14.185 35.176 -19.209 1.000 45.325 371 LYS A N 1
ATOM 2826 C CA . LYS A 1 379 ? 14.358 33.846 -19.848 1.000 51.390 371 LYS A CA 1
ATOM 2827 C C . LYS A 1 379 ? 13.547 32.783 -19.094 1.000 46.955 371 LYS A C 1
ATOM 2828 O O . LYS A 1 379 ? 13.468 32.814 -17.850 1.000 53.263 371 LYS A O 1
ATOM 2834 N N . GLU A 1 380 ? 12.941 31.878 -19.838 1.000 44.671 372 GLU A N 1
ATOM 2835 C CA . GLU A 1 380 ? 12.377 30.615 -19.318 1.000 43.188 372 GLU A CA 1
ATOM 2836 C C . GLU A 1 380 ? 13.511 29.569 -19.318 1.000 44.328 372 GLU A C 1
ATOM 2837 O O . GLU A 1 380 ? 14.072 29.314 -20.375 1.000 39.975 372 GLU A O 1
ATOM 2843 N N . VAL A 1 381 ? 13.849 28.999 -18.156 1.000 46.102 373 VAL A N 1
ATOM 2844 C CA . VAL A 1 381 ? 15.055 28.143 -17.965 1.000 48.801 373 VAL A CA 1
ATOM 2845 C C . VAL A 1 381 ? 14.669 26.797 -17.339 1.000 43.957 373 VAL A C 1
ATOM 2846 O O . VAL A 1 381 ? 15.491 26.260 -16.588 1.000 42.762 373 VAL A O 1
ATOM 2850 N N . GLY A 1 382 ? 13.514 26.235 -17.717 1.000 45.570 374 GLY A N 1
ATOM 2851 C CA . GLY A 1 382 ? 13.060 24.882 -17.313 1.000 43.823 374 GLY A CA 1
ATOM 2852 C C . GLY A 1 382 ? 14.111 23.824 -17.610 1.000 44.515 374 GLY A C 1
ATOM 2853 O O . GLY A 1 382 ? 14.083 22.740 -16.998 1.000 46.530 374 GLY A O 1
ATOM 2854 N N . ASP A 1 383 ? 15.014 24.110 -18.540 1.000 49.365 375 ASP A N 1
ATOM 2855 C CA . ASP A 1 383 ? 16.089 23.171 -18.964 1.000 52.408 375 ASP A CA 1
ATOM 2856 C C . ASP A 1 383 ? 17.308 23.269 -18.021 1.000 52.478 375 ASP A C 1
ATOM 2857 O O . ASP A 1 383 ? 18.220 22.434 -18.204 1.000 57.117 375 ASP A O 1
ATOM 2862 N N . TRP A 1 384 ? 17.347 24.180 -17.032 1.000 47.740 376 TRP A N 1
ATOM 2863 C CA . TRP A 1 384 ? 18.545 24.337 -16.149 1.000 48.018 376 TRP A CA 1
ATOM 2864 C C . TRP A 1 384 ? 18.612 23.177 -15.164 1.000 45.894 376 TRP A C 1
ATOM 2865 O O . TRP A 1 384 ? 17.543 22.738 -14.715 1.000 49.268 376 TRP A O 1
ATOM 2876 N N . PHE A 1 385 ? 19.832 22.694 -14.896 1.000 44.980 377 PHE A N 1
ATOM 2877 C CA . PHE A 1 385 ? 20.127 21.585 -13.953 1.000 48.360 377 PHE A CA 1
ATOM 2878 C C . PHE A 1 385 ? 19.190 21.645 -12.743 1.000 44.041 377 PHE A C 1
ATOM 2879 O O . PHE A 1 385 ? 18.570 20.609 -12.400 1.000 49.881 377 PHE A O 1
ATOM 2887 N N . ASN A 1 386 ? 19.114 22.813 -12.103 1.000 43.613 378 ASN A N 1
ATOM 2888 C CA . ASN A 1 386 ? 18.358 23.008 -10.836 1.000 48.083 378 ASN A CA 1
ATOM 2889 C C . ASN A 1 386 ? 16.876 22.625 -10.998 1.000 51.110 378 ASN A C 1
ATOM 2890 O O . ASN A 1 386 ? 16.321 22.070 -10.014 1.000 52.799 378 ASN A O 1
ATOM 2895 N N . ALA A 1 387 ? 16.245 22.925 -12.141 1.000 45.893 379 ALA A N 1
ATOM 2896 C CA . ALA A 1 387 ? 14.803 22.646 -12.376 1.000 45.616 379 ALA A CA 1
ATOM 2897 C C . ALA A 1 387 ? 14.652 21.184 -12.774 1.000 48.088 379 ALA A C 1
ATOM 2898 O O . ALA A 1 387 ? 13.638 20.542 -12.395 1.000 45.375 379 ALA A O 1
ATOM 2900 N N . LYS A 1 388 ? 15.630 20.734 -13.558 1.000 46.750 380 LYS A N 1
ATOM 2901 C CA . LYS A 1 388 ? 15.673 19.418 -14.223 1.000 52.877 380 LYS A CA 1
ATOM 2902 C C . LYS A 1 388 ? 15.750 18.352 -13.128 1.000 51.862 380 LYS A C 1
ATOM 2903 O O . LYS A 1 388 ? 14.913 17.411 -13.163 1.000 58.834 380 LYS A O 1
ATOM 2909 N N . ARG A 1 389 ? 16.676 18.514 -12.171 1.000 47.470 381 ARG A N 1
ATOM 2910 C CA . ARG A 1 389 ? 16.960 17.475 -11.130 1.000 52.680 381 ARG A CA 1
ATOM 2911 C C . ARG A 1 389 ? 15.779 17.359 -10.157 1.000 49.615 381 ARG A C 1
ATOM 2912 O O . ARG A 1 389 ? 15.627 16.279 -9.589 1.000 46.351 381 ARG A O 1
ATOM 2920 N N . LEU A 1 390 ? 14.986 18.425 -9.985 1.000 54.569 382 LEU A N 1
ATOM 2921 C CA . LEU A 1 390 ? 13.769 18.446 -9.121 1.000 56.532 382 LEU A CA 1
ATOM 2922 C C . LEU A 1 390 ? 12.497 18.181 -9.961 1.000 53.794 382 LEU A C 1
ATOM 2923 O O . LEU A 1 390 ? 11.424 18.004 -9.352 1.000 48.226 382 LEU A O 1
ATOM 2928 N N . ASN A 1 391 ? 12.605 18.152 -11.297 1.000 55.347 383 ASN A N 1
ATOM 2929 C CA . ASN A 1 391 ? 11.481 17.911 -12.249 1.000 54.661 383 ASN A CA 1
ATOM 2930 C C . ASN A 1 391 ? 10.385 18.966 -12.052 1.000 52.355 383 ASN A C 1
ATOM 2931 O O . ASN A 1 391 ? 9.195 18.615 -12.034 1.000 61.927 383 ASN A O 1
ATOM 293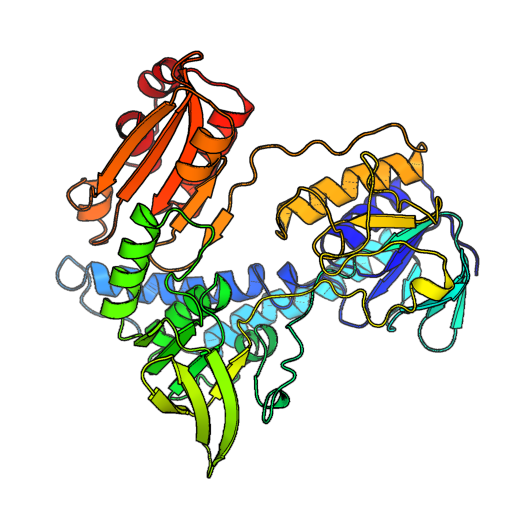6 N N . VAL A 1 392 ? 10.784 20.216 -11.896 1.000 54.333 384 VAL A N 1
ATOM 2937 C CA . VAL A 1 392 ? 9.863 21.376 -11.769 1.000 52.164 384 VAL A CA 1
ATOM 2938 C C . VAL A 1 392 ? 9.853 22.003 -13.147 1.000 50.743 384 VAL A C 1
ATOM 2939 O O . VAL A 1 392 ? 10.929 22.455 -13.562 1.000 49.594 384 VAL A O 1
ATOM 2943 N N . ALA A 1 393 ? 8.710 21.948 -13.834 1.000 48.511 385 ALA A N 1
ATOM 2944 C CA . ALA A 1 393 ? 8.574 22.292 -15.268 1.000 49.533 385 ALA A CA 1
ATOM 2945 C C . ALA A 1 393 ? 8.725 23.814 -15.457 1.000 51.566 385 ALA A C 1
ATOM 2946 O O . ALA A 1 393 ? 9.195 24.249 -16.534 1.000 51.088 385 ALA A O 1
ATOM 2948 N N . GLU A 1 394 ? 8.356 24.604 -14.445 1.000 49.944 386 GLU A N 1
ATOM 2949 C CA . GLU A 1 394 ? 8.241 26.079 -14.558 1.000 53.073 386 GLU A CA 1
ATOM 2950 C C . GLU A 1 394 ? 9.409 26.704 -13.794 1.000 48.354 386 GLU A C 1
ATOM 2951 O O . GLU A 1 394 ? 9.441 26.627 -12.560 1.000 54.942 386 GLU A O 1
ATOM 2957 N N . TYR A 1 395 ? 10.348 27.298 -14.510 1.000 42.943 387 TYR A N 1
ATOM 2958 C CA . TYR A 1 395 ? 11.509 28.019 -13.937 1.000 44.296 387 TYR A CA 1
ATOM 2959 C C . TYR A 1 395 ? 11.790 29.139 -14.932 1.000 43.133 387 TYR A C 1
ATOM 2960 O O . TYR A 1 395 ? 12.034 28.872 -16.123 1.000 43.788 387 TYR A O 1
ATOM 2969 N N . ALA A 1 396 ? 11.620 30.377 -14.494 1.000 45.079 388 ALA A N 1
ATOM 2970 C CA . ALA A 1 396 ? 11.751 31.559 -15.372 1.000 42.703 388 ALA A CA 1
ATOM 2971 C C . ALA A 1 396 ? 12.152 32.733 -14.501 1.000 41.874 388 ALA A C 1
ATOM 2972 O O . ALA A 1 396 ? 11.809 32.696 -13.340 1.000 40.920 388 ALA A O 1
ATOM 2974 N N . PHE A 1 397 ? 12.789 33.752 -15.059 1.000 41.889 389 PHE A N 1
ATOM 2975 C CA . PHE A 1 397 ? 13.208 34.934 -14.273 1.000 42.382 389 PHE A CA 1
ATOM 2976 C C . PHE A 1 397 ? 13.144 36.176 -15.152 1.000 39.214 389 PHE A C 1
ATOM 2977 O O . PHE A 1 397 ? 13.243 36.081 -16.362 1.000 45.079 389 PHE A O 1
ATOM 2985 N N . LYS A 1 398 ? 13.012 37.321 -14.527 1.000 38.503 390 LYS A N 1
ATOM 2986 C CA . LYS A 1 398 ? 13.124 38.634 -15.200 1.000 43.579 390 LYS A CA 1
ATOM 2987 C C . LYS A 1 398 ? 13.852 39.538 -14.213 1.000 43.918 390 LYS A C 1
ATOM 2988 O O . LYS A 1 398 ? 13.431 39.589 -13.031 1.000 40.568 390 LYS A O 1
ATOM 2994 N N . THR A 1 399 ? 14.967 40.117 -14.635 1.000 42.638 391 THR A N 1
ATOM 2995 C CA . THR A 1 399 ? 15.737 41.079 -13.820 1.000 40.685 391 THR A CA 1
ATOM 2996 C C . THR A 1 399 ? 15.730 42.413 -14.532 1.000 40.617 391 THR A C 1
ATOM 2997 O O . THR A 1 399 ? 15.654 42.429 -15.766 1.000 45.122 391 THR A O 1
ATOM 3001 N N . ILE A 1 400 ? 15.878 43.482 -13.770 1.000 37.890 392 ILE A N 1
ATOM 3002 C CA . ILE A 1 400 ? 15.828 44.857 -14.314 1.000 38.158 392 ILE A CA 1
ATOM 3003 C C . ILE A 1 400 ? 17.068 45.572 -13.777 1.000 33.848 392 ILE A C 1
ATOM 3004 O O . ILE A 1 400 ? 17.167 45.723 -12.568 1.000 39.455 392 ILE A O 1
ATOM 3009 N N . ILE A 1 401 ? 18.000 45.964 -14.627 1.000 34.528 393 ILE A N 1
ATOM 3010 C CA . ILE A 1 401 ? 19.282 46.568 -14.167 1.000 34.698 393 ILE A CA 1
ATOM 3011 C C . ILE A 1 401 ? 19.248 48.066 -14.506 1.000 33.595 393 ILE A C 1
ATOM 3012 O O . ILE A 1 401 ? 18.943 48.393 -15.640 1.000 35.647 393 ILE A O 1
ATOM 3017 N N . ASP A 1 402 ? 19.530 48.956 -13.563 1.000 40.594 394 ASP A N 1
ATOM 3018 C CA . ASP A 1 402 ? 19.822 50.379 -13.897 1.000 48.158 394 ASP A CA 1
ATOM 3019 C C . ASP A 1 402 ? 21.074 50.385 -14.774 1.000 51.527 394 ASP A C 1
ATOM 3020 O O . ASP A 1 402 ? 22.147 50.008 -14.271 1.000 53.566 394 ASP A O 1
ATOM 3025 N N . GLU A 1 403 ? 20.916 50.765 -16.045 1.000 58.089 395 GLU A N 1
ATOM 3026 C CA . GLU A 1 403 ? 21.988 50.756 -17.088 1.000 57.947 395 GLU A CA 1
ATOM 3027 C C . GLU A 1 403 ? 23.137 51.683 -16.658 1.000 57.129 395 GLU A C 1
ATOM 3028 O O . GLU A 1 403 ? 24.303 51.304 -16.853 1.000 55.244 395 GLU A O 1
ATOM 3034 N N . GLU A 1 404 ? 22.794 52.808 -16.026 1.000 56.133 396 GLU A N 1
ATOM 3035 C CA . GLU A 1 404 ? 23.693 53.944 -15.701 1.000 62.076 396 GLU A CA 1
ATOM 3036 C C . GLU A 1 404 ? 24.612 53.582 -14.526 1.000 59.859 396 GLU A C 1
ATOM 3037 O O . GLU A 1 404 ? 25.792 53.921 -14.606 1.000 64.937 396 GLU A O 1
ATOM 3043 N N . THR A 1 405 ? 24.082 52.965 -13.463 1.000 57.388 397 THR A N 1
ATOM 3044 C CA . THR A 1 405 ? 24.825 52.570 -12.234 1.000 50.340 397 THR A CA 1
ATOM 3045 C C . THR A 1 405 ? 25.110 51.047 -12.188 1.000 49.866 397 THR A C 1
ATOM 3046 O O . THR A 1 405 ? 25.761 50.589 -11.237 1.000 42.196 397 THR A O 1
ATOM 3050 N N . GLN A 1 406 ? 24.622 50.245 -13.128 1.000 44.120 398 GLN A N 1
ATOM 3051 C CA . GLN A 1 406 ? 24.939 48.794 -13.130 1.000 49.716 398 GLN A CA 1
ATOM 3052 C C . GLN A 1 406 ? 24.599 48.176 -11.754 1.000 51.533 398 GLN A C 1
ATOM 3053 O O . GLN A 1 406 ? 25.283 47.209 -11.339 1.000 49.742 398 GLN A O 1
ATOM 3059 N N . THR A 1 407 ? 23.549 48.684 -11.088 1.000 53.141 399 THR A N 1
ATOM 3060 C CA . THR A 1 407 ? 22.900 48.100 -9.874 1.000 54.609 399 THR A CA 1
ATOM 3061 C C . THR A 1 407 ? 21.513 47.562 -10.254 1.000 51.047 399 THR A C 1
ATOM 3062 O O . THR A 1 407 ? 20.965 48.026 -11.247 1.000 49.043 399 THR A O 1
ATOM 3066 N N . ILE A 1 408 ? 20.956 46.636 -9.482 1.000 50.501 400 ILE A N 1
ATOM 3067 C CA . ILE A 1 408 ? 19.611 46.042 -9.744 1.000 47.549 400 ILE A CA 1
ATOM 3068 C C . ILE A 1 408 ? 18.505 47.009 -9.288 1.000 50.444 400 ILE A C 1
ATOM 3069 O O . ILE A 1 408 ? 18.681 47.684 -8.253 1.000 49.325 400 ILE A O 1
ATOM 3074 N N . LEU A 1 409 ? 17.407 47.065 -10.052 1.000 49.738 401 LEU A N 1
ATOM 3075 C CA . LEU A 1 409 ? 16.173 47.846 -9.754 1.000 48.264 401 LEU A CA 1
ATOM 3076 C C . LEU A 1 409 ? 15.015 46.901 -9.396 1.000 46.443 401 LEU A C 1
ATOM 3077 O O . LEU A 1 409 ? 14.114 47.327 -8.685 1.000 48.314 401 LEU A O 1
ATOM 3082 N N . GLY A 1 410 ? 15.009 45.669 -9.895 1.000 39.021 402 GLY A N 1
ATOM 3083 C CA . GLY A 1 410 ? 13.986 44.691 -9.496 1.000 38.247 402 GLY A CA 1
ATOM 3084 C C . GLY A 1 410 ? 14.302 43.290 -9.965 1.000 35.825 402 GLY A C 1
ATOM 3085 O O . GLY A 1 410 ? 15.146 43.134 -10.804 1.000 37.383 402 GLY A O 1
ATOM 3086 N N . ALA A 1 411 ? 13.607 42.287 -9.458 1.000 38.944 403 ALA A N 1
ATOM 3087 C CA . ALA A 1 411 ? 13.745 40.909 -9.960 1.000 40.164 403 ALA A CA 1
ATOM 3088 C C . ALA A 1 411 ? 12.490 40.121 -9.610 1.000 39.977 403 ALA A C 1
ATOM 3089 O O . ALA A 1 411 ? 11.981 40.249 -8.507 1.000 39.476 403 ALA A O 1
ATOM 3091 N N . HIS A 1 412 ? 12.059 39.291 -10.536 1.000 38.325 404 HIS A N 1
ATOM 3092 C CA . HIS A 1 412 ? 10.775 38.578 -10.474 1.000 42.335 404 HIS A CA 1
ATOM 3093 C C . HIS A 1 412 ? 11.131 37.150 -10.881 1.000 44.600 404 HIS A C 1
ATOM 3094 O O . HIS A 1 412 ? 11.836 37.019 -11.894 1.000 49.548 404 HIS A O 1
ATOM 3101 N N . LEU A 1 413 ? 10.789 36.158 -10.058 1.000 37.790 405 LEU A N 1
ATOM 3102 C CA . LEU A 1 413 ? 11.212 34.742 -10.251 1.000 38.441 405 LEU A CA 1
ATOM 3103 C C . LEU A 1 413 ? 10.003 33.840 -10.055 1.000 35.874 405 LEU A C 1
ATOM 3104 O O . LEU A 1 413 ? 9.173 34.177 -9.209 1.000 34.158 405 LEU A O 1
ATOM 3109 N N . ILE A 1 414 ? 9.960 32.729 -10.787 1.000 34.423 406 ILE A N 1
ATOM 3110 C CA . ILE A 1 414 ? 9.140 31.532 -10.448 1.000 41.107 406 ILE A CA 1
ATOM 3111 C C . ILE A 1 414 ? 10.043 30.312 -10.571 1.000 38.682 406 ILE A C 1
ATOM 3112 O O . ILE A 1 414 ? 10.825 30.259 -11.540 1.000 47.152 406 ILE A O 1
ATOM 3117 N N . GLY A 1 415 ? 9.911 29.357 -9.656 1.000 44.886 407 GLY A N 1
ATOM 3118 C CA . GLY A 1 415 ? 10.683 28.093 -9.653 1.000 42.605 407 GLY A CA 1
ATOM 3119 C C . GLY A 1 415 ? 10.981 27.635 -8.235 1.000 39.534 407 GLY A C 1
ATOM 3120 O O . GLY A 1 415 ? 10.316 28.090 -7.297 1.000 43.075 407 GLY A O 1
ATOM 3121 N N . PRO A 1 416 ? 11.962 26.718 -8.065 1.000 39.778 408 PRO A N 1
ATOM 3122 C CA . PRO A 1 416 ? 12.375 26.230 -6.752 1.000 37.012 408 PRO A CA 1
ATOM 3123 C C . PRO A 1 416 ? 13.047 27.298 -5.882 1.000 45.786 408 PRO A C 1
ATOM 3124 O O . PRO A 1 416 ? 13.826 28.106 -6.443 1.000 45.956 408 PRO A O 1
ATOM 3128 N N . HIS A 1 417 ? 12.742 27.252 -4.568 1.000 44.932 409 HIS A N 1
ATOM 3129 C CA . HIS A 1 417 ? 13.346 28.048 -3.467 1.000 49.569 409 HIS A CA 1
ATOM 3130 C C . HIS A 1 417 ? 13.307 29.562 -3.771 1.000 42.470 409 HIS A C 1
ATOM 3131 O O . HIS A 1 417 ? 14.016 30.298 -3.112 1.000 42.310 409 HIS A O 1
ATOM 3138 N N . THR A 1 418 ? 12.429 30.039 -4.648 1.000 43.057 410 THR A N 1
ATOM 3139 C CA . THR A 1 418 ? 12.388 31.468 -5.053 1.000 45.744 410 THR A CA 1
ATOM 3140 C C . THR A 1 418 ? 12.064 32.351 -3.844 1.000 46.157 410 THR A C 1
ATOM 3141 O O . THR A 1 418 ? 12.670 33.426 -3.730 1.000 47.703 410 THR A O 1
ATOM 3145 N N . GLU A 1 419 ? 11.192 31.881 -2.949 1.000 45.855 411 GLU A N 1
ATOM 3146 C CA . GLU A 1 419 ? 10.828 32.602 -1.703 1.000 43.176 411 GLU A CA 1
ATOM 3147 C C . GLU A 1 419 ? 12.106 32.882 -0.890 1.000 42.448 411 GLU A C 1
ATOM 3148 O O . GLU A 1 419 ? 12.161 33.932 -0.219 1.000 48.551 411 GLU A O 1
ATOM 3154 N N . GLU A 1 420 ? 13.105 32.008 -0.964 1.000 41.425 412 GLU A N 1
ATOM 3155 C CA . GLU A 1 420 ? 14.430 32.211 -0.321 1.000 44.131 412 GLU A CA 1
ATOM 3156 C C . GLU A 1 420 ? 15.279 33.134 -1.188 1.000 47.637 412 GLU A C 1
ATOM 3157 O O . GLU A 1 420 ? 15.655 34.214 -0.711 1.000 54.482 412 GLU A O 1
ATOM 3163 N N . THR A 1 421 ? 15.513 32.728 -2.437 1.000 49.585 413 THR A N 1
ATOM 3164 C CA . THR A 1 421 ? 16.431 33.384 -3.400 1.000 46.209 413 THR A CA 1
ATOM 3165 C C . THR A 1 421 ? 16.099 34.884 -3.529 1.000 45.226 413 THR A C 1
ATOM 3166 O O . THR A 1 421 ? 17.033 35.721 -3.663 1.000 43.175 413 THR A O 1
ATOM 3170 N N . ILE A 1 422 ? 14.822 35.243 -3.447 1.000 37.399 414 ILE A N 1
ATOM 3171 C CA . ILE A 1 422 ? 14.397 36.643 -3.692 1.000 39.187 414 ILE A CA 1
ATOM 3172 C C . ILE A 1 422 ? 15.086 37.572 -2.701 1.000 39.801 414 ILE A C 1
ATOM 3173 O O . ILE A 1 422 ? 15.248 38.741 -3.045 1.000 37.485 414 ILE A O 1
ATOM 3178 N N . ASN A 1 423 ? 15.443 37.081 -1.505 1.000 45.732 415 ASN A N 1
ATOM 3179 C CA . ASN A 1 423 ? 16.054 37.936 -0.448 1.000 44.987 415 ASN A CA 1
ATOM 3180 C C . ASN A 1 423 ? 17.452 38.406 -0.893 1.000 44.788 415 ASN A C 1
ATOM 3181 O O . ASN A 1 423 ? 17.807 39.546 -0.548 1.000 40.548 415 ASN A O 1
ATOM 3186 N N . LEU A 1 424 ? 18.182 37.598 -1.679 1.000 45.655 416 LEU A N 1
ATOM 3187 C CA . LEU A 1 424 ? 19.542 37.935 -2.184 1.000 42.543 416 LEU A CA 1
ATOM 3188 C C . LEU A 1 424 ? 19.422 39.143 -3.099 1.000 44.073 416 LEU A C 1
ATOM 3189 O O . LEU A 1 424 ? 20.366 39.964 -3.166 1.000 45.830 416 LEU A O 1
ATOM 3194 N N . PHE A 1 425 ? 18.311 39.218 -3.822 1.000 45.460 417 PHE A N 1
ATOM 3195 C CA . PHE A 1 425 ? 18.049 40.333 -4.762 1.000 43.219 417 PHE A CA 1
ATOM 3196 C C . PHE A 1 425 ? 17.725 41.558 -3.912 1.000 41.524 417 PHE A C 1
ATOM 3197 O O . PHE A 1 425 ? 18.250 42.644 -4.231 1.000 40.149 417 PHE A O 1
ATOM 3205 N N . ALA A 1 426 ? 16.941 41.356 -2.847 1.000 37.336 418 ALA A N 1
ATOM 3206 C CA . ALA A 1 426 ? 16.646 42.395 -1.827 1.000 37.485 418 ALA A CA 1
ATOM 3207 C C . ALA A 1 426 ? 17.972 42.940 -1.282 1.000 38.998 418 ALA A C 1
ATOM 3208 O O . ALA A 1 426 ? 18.153 44.176 -1.220 1.000 39.789 418 ALA A O 1
ATOM 3210 N N . MET A 1 427 ? 18.853 42.048 -0.854 1.000 38.608 419 MET A N 1
ATOM 3211 C CA . MET A 1 427 ? 20.126 42.481 -0.247 1.000 46.934 419 MET A CA 1
ATOM 3212 C C . MET A 1 427 ? 20.873 43.283 -1.313 1.000 41.762 419 MET A C 1
ATOM 3213 O O . MET A 1 427 ? 21.139 44.475 -1.093 1.000 40.405 419 MET A O 1
ATOM 3218 N N . ALA A 1 428 ? 21.026 42.671 -2.482 1.000 40.198 420 ALA A N 1
ATOM 3219 C CA . ALA A 1 428 ? 21.618 43.261 -3.703 1.000 41.151 420 ALA A CA 1
ATOM 3220 C C . ALA A 1 428 ? 21.122 44.700 -3.965 1.000 42.552 420 ALA A C 1
ATOM 3221 O O . ALA A 1 428 ? 21.971 45.591 -4.124 1.000 41.367 420 ALA A O 1
ATOM 3223 N N . ILE A 1 429 ? 19.803 44.928 -4.019 1.000 45.251 421 ILE A N 1
ATOM 3224 C CA . ILE A 1 429 ? 19.216 46.27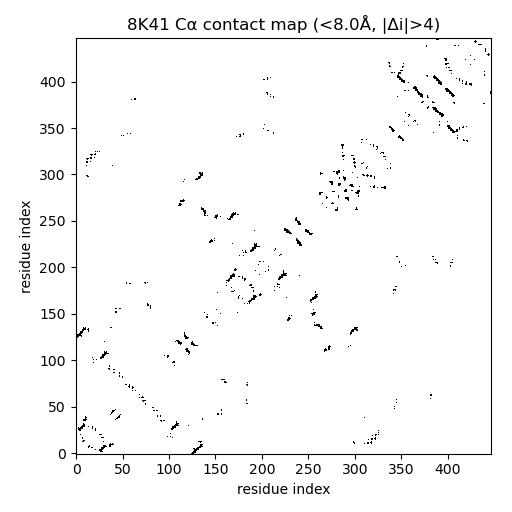1 -4.284 1.000 43.281 421 ILE A CA 1
ATOM 3225 C C . ILE A 1 429 ? 19.657 47.227 -3.169 1.000 45.771 421 ILE A C 1
ATOM 3226 O O . ILE A 1 429 ? 20.141 48.330 -3.520 1.000 48.734 421 ILE A O 1
ATOM 3231 N N . LYS A 1 430 ? 19.480 46.828 -1.894 1.000 49.438 422 LYS A N 1
ATOM 3232 C CA . LYS A 1 430 ? 19.708 47.685 -0.690 1.000 48.843 422 LYS A CA 1
ATOM 3233 C C . LYS A 1 430 ? 21.180 48.092 -0.586 1.000 50.072 422 LYS A C 1
ATOM 3234 O O . LYS A 1 430 ? 21.447 49.231 -0.194 1.000 51.138 422 LYS A O 1
ATOM 3240 N N . THR A 1 431 ? 22.094 47.175 -0.904 1.000 52.642 423 THR A N 1
ATOM 3241 C CA . THR A 1 431 ? 23.551 47.358 -0.735 1.000 48.446 423 THR A CA 1
ATOM 3242 C C . THR A 1 431 ? 24.113 47.989 -2.002 1.000 50.234 423 THR A C 1
ATOM 3243 O O . THR A 1 431 ? 25.326 48.238 -1.993 1.000 49.647 423 THR A O 1
ATOM 3247 N N . LYS A 1 432 ? 23.270 48.190 -3.034 1.000 47.817 424 LYS A N 1
ATOM 3248 C CA . LYS A 1 432 ? 23.603 48.880 -4.313 1.000 47.955 424 LYS A CA 1
ATOM 3249 C C . LYS A 1 432 ? 24.805 48.181 -4.938 1.000 50.418 424 LYS A C 1
ATOM 3250 O O . LYS A 1 432 ? 25.698 48.863 -5.503 1.000 48.928 424 LYS A O 1
ATOM 3256 N N . MET A 1 433 ? 24.818 46.858 -4.820 1.000 49.493 425 MET A N 1
ATOM 3257 C CA . MET A 1 433 ? 25.893 45.976 -5.317 1.000 47.585 425 MET A CA 1
ATOM 3258 C C . MET A 1 433 ? 25.927 46.091 -6.841 1.000 47.760 425 MET A C 1
ATOM 3259 O O . MET A 1 433 ? 24.854 46.112 -7.447 1.000 55.668 425 MET A O 1
ATOM 3264 N N . LYS A 1 434 ? 27.116 46.179 -7.431 1.000 52.027 426 LYS A N 1
ATOM 3265 C CA . LYS A 1 434 ? 27.285 46.261 -8.900 1.000 50.197 426 LYS A CA 1
ATOM 3266 C C . LYS A 1 434 ? 27.052 44.873 -9.476 1.000 53.861 426 LYS A C 1
ATOM 3267 O O . LYS A 1 434 ? 27.485 43.868 -8.858 1.000 56.042 426 LYS A O 1
ATOM 3273 N N . VAL A 1 435 ? 26.442 44.842 -10.652 1.000 48.012 427 VAL A N 1
ATOM 3274 C CA . VAL A 1 435 ? 26.063 43.587 -11.342 1.000 51.151 427 VAL A CA 1
ATOM 3275 C C . VAL A 1 435 ? 27.314 42.688 -11.458 1.000 47.429 427 VAL A C 1
ATOM 3276 O O . VAL A 1 435 ? 27.174 41.466 -11.258 1.000 39.660 427 VAL A O 1
ATOM 3280 N N . ASN A 1 436 ? 28.504 43.257 -11.677 1.000 52.375 428 ASN A N 1
ATOM 3281 C CA . ASN A 1 436 ? 29.751 42.468 -11.882 1.000 53.455 428 ASN A CA 1
ATOM 3282 C C . ASN A 1 436 ? 30.227 41.867 -10.554 1.000 54.705 428 ASN A C 1
ATOM 3283 O O . ASN A 1 436 ? 30.685 40.706 -10.547 1.000 53.393 428 ASN A O 1
ATOM 3288 N N . ASP A 1 437 ? 30.154 42.637 -9.472 1.000 55.962 429 ASP A N 1
ATOM 3289 C CA . ASP A 1 437 ? 30.507 42.144 -8.118 1.000 51.530 429 ASP A CA 1
ATOM 3290 C C . ASP A 1 437 ? 29.604 40.929 -7.866 1.000 48.179 429 ASP A C 1
ATOM 3291 O O . ASP A 1 437 ? 30.101 39.944 -7.332 1.000 44.026 429 ASP A O 1
ATOM 3296 N N . ILE A 1 438 ? 28.331 40.961 -8.280 1.000 47.976 430 ILE A N 1
ATOM 3297 C CA . ILE A 1 438 ? 27.411 39.793 -8.099 1.000 44.119 430 ILE A CA 1
ATOM 3298 C C . ILE A 1 438 ? 27.875 38.646 -8.999 1.000 44.891 430 ILE A C 1
ATOM 3299 O O . ILE A 1 438 ? 27.874 37.501 -8.528 1.000 45.290 430 ILE A O 1
ATOM 3304 N N . ARG A 1 439 ? 28.206 38.932 -10.258 1.000 47.795 431 ARG A N 1
ATOM 3305 C CA . ARG A 1 439 ? 28.626 37.892 -11.233 1.000 53.610 431 ARG A CA 1
ATOM 3306 C C . ARG A 1 439 ? 29.888 37.172 -10.730 1.000 53.770 431 ARG A C 1
ATOM 3307 O O . ARG A 1 439 ? 29.904 35.947 -10.840 1.000 62.188 431 ARG A O 1
ATOM 3315 N N . THR A 1 440 ? 30.869 37.878 -10.157 1.000 53.565 432 THR A N 1
ATOM 3316 C CA . THR A 1 440 ? 32.201 37.325 -9.757 1.000 54.226 432 THR A CA 1
ATOM 3317 C C . THR A 1 440 ? 32.231 36.823 -8.300 1.000 54.975 432 THR A C 1
ATOM 3318 O O . THR A 1 440 ? 33.293 36.349 -7.865 1.000 69.037 432 THR A O 1
ATOM 3322 N N . MET A 1 441 ? 31.117 36.945 -7.584 1.000 47.890 433 MET A N 1
ATOM 3323 C CA . MET A 1 441 ? 30.882 36.486 -6.190 1.000 46.898 433 MET A CA 1
ATOM 3324 C C . MET A 1 441 ? 30.712 34.965 -6.195 1.000 44.178 433 MET A C 1
ATOM 3325 O O . MET A 1 441 ? 30.390 34.421 -7.279 1.000 37.979 433 MET A O 1
ATOM 3330 N N . ILE A 1 442 ? 30.945 34.308 -5.057 1.000 38.507 434 ILE A N 1
ATOM 3331 C CA . ILE A 1 442 ? 30.914 32.821 -4.987 1.000 45.063 434 ILE A CA 1
ATOM 3332 C C . ILE A 1 442 ? 29.743 32.366 -4.123 1.000 40.348 434 ILE A C 1
ATOM 3333 O O . ILE A 1 442 ? 29.634 32.777 -2.966 1.000 43.269 434 ILE A O 1
ATOM 3338 N N . PHE A 1 443 ? 28.977 31.459 -4.683 1.000 38.756 435 PHE A N 1
ATOM 3339 C CA . PHE A 1 443 ? 27.841 30.779 -4.043 1.000 42.013 435 PHE A CA 1
ATOM 3340 C C . PHE A 1 443 ? 28.287 29.359 -3.737 1.000 41.262 435 PHE A C 1
ATOM 3341 O O . PHE A 1 443 ? 29.148 28.819 -4.441 1.000 36.357 435 PHE A O 1
ATOM 3349 N N . SER A 1 444 ? 27.784 28.826 -2.630 1.000 44.623 436 SER A N 1
ATOM 3350 C CA . SER A 1 444 ? 27.538 27.378 -2.448 1.000 40.646 436 SER A CA 1
ATOM 3351 C C . SER A 1 444 ? 26.974 26.832 -3.754 1.000 38.401 436 SER A C 1
ATOM 3352 O O . SER A 1 444 ? 26.110 27.495 -4.351 1.000 33.979 436 SER A O 1
ATOM 3355 N N . TYR A 1 445 ? 27.462 25.668 -4.169 1.000 41.935 437 TYR A N 1
ATOM 3356 C CA . TYR A 1 445 ? 26.919 24.872 -5.296 1.000 44.352 437 TYR A CA 1
ATOM 3357 C C . TYR A 1 445 ? 26.930 23.390 -4.902 1.000 41.276 437 TYR A C 1
ATOM 3358 O O . TYR A 1 445 ? 27.886 22.915 -4.308 1.000 35.761 437 TYR A O 1
ATOM 3367 N N . PRO A 1 446 ? 25.907 22.566 -5.221 1.000 45.655 438 PRO A N 1
ATOM 3368 C CA . PRO A 1 446 ? 24.787 22.945 -6.067 1.000 43.361 438 PRO A CA 1
ATOM 3369 C C . PRO A 1 446 ? 23.606 23.529 -5.281 1.000 41.849 438 PRO A C 1
ATOM 3370 O O . PRO A 1 446 ? 23.065 22.828 -4.467 1.000 46.078 438 PRO A O 1
ATOM 3374 N N . THR A 1 447 ? 23.226 24.770 -5.610 1.000 39.952 439 THR A N 1
ATOM 3375 C CA . THR A 1 447 ? 22.090 25.537 -5.046 1.000 38.637 439 THR A CA 1
ATOM 3376 C C . THR A 1 447 ? 21.383 26.396 -6.105 1.000 35.415 439 THR A C 1
ATOM 3377 O O . THR A 1 447 ? 22.010 26.751 -7.122 1.000 37.285 439 THR A O 1
ATOM 3381 N N . LEU A 1 448 ? 20.124 26.736 -5.838 1.000 31.930 440 LEU A N 1
ATOM 3382 C CA . LEU A 1 448 ? 19.311 27.713 -6.608 1.000 32.662 440 LEU A CA 1
ATOM 3383 C C . LEU A 1 448 ? 19.977 29.099 -6.555 1.000 35.467 440 LEU A C 1
ATOM 3384 O O . LEU A 1 448 ? 20.031 29.769 -7.567 1.000 34.074 440 LEU A O 1
ATOM 3389 N N . ALA A 1 449 ? 20.522 29.495 -5.417 1.000 40.441 441 ALA A N 1
ATOM 3390 C CA . ALA A 1 449 ? 21.256 30.771 -5.256 1.000 43.863 441 ALA A CA 1
ATOM 3391 C C . ALA A 1 449 ? 22.343 30.901 -6.324 1.000 44.852 441 ALA A C 1
ATOM 3392 O O . ALA A 1 449 ? 22.640 32.056 -6.728 1.000 42.053 441 ALA A O 1
ATOM 3394 N N . SER A 1 450 ? 22.920 29.778 -6.773 1.000 45.835 442 SER A N 1
ATOM 3395 C CA . SER A 1 450 ? 24.071 29.787 -7.720 1.000 46.150 442 SER A CA 1
ATOM 3396 C C . SER A 1 450 ? 23.584 30.098 -9.144 1.000 42.755 442 SER A C 1
ATOM 3397 O O . SER A 1 450 ? 24.413 30.391 -9.965 1.000 38.686 442 SER A O 1
ATOM 3400 N N . ASP A 1 451 ? 22.273 30.111 -9.408 1.000 48.373 443 ASP A N 1
ATOM 3401 C CA . ASP A 1 451 ? 21.703 30.543 -10.715 1.000 46.782 443 ASP A CA 1
ATOM 3402 C C . ASP A 1 451 ? 21.648 32.084 -10.809 1.000 43.413 443 ASP A C 1
ATOM 3403 O O . ASP A 1 451 ? 21.496 32.585 -11.915 1.000 46.272 443 ASP A O 1
ATOM 3408 N N . ILE A 1 452 ? 21.801 32.833 -9.724 1.000 45.843 444 ILE A N 1
ATOM 3409 C CA . ILE A 1 452 ? 21.668 34.324 -9.761 1.000 46.652 444 ILE A CA 1
ATOM 3410 C C . ILE A 1 452 ? 22.666 34.948 -10.736 1.000 55.164 444 ILE A C 1
ATOM 3411 O O . ILE A 1 452 ? 22.279 35.833 -11.501 1.000 56.051 444 ILE A O 1
ATOM 3416 N N . PRO A 1 453 ? 23.973 34.581 -10.720 1.000 52.754 445 PRO A N 1
ATOM 3417 C CA . PRO A 1 453 ? 24.950 35.260 -11.574 1.000 51.913 445 PRO A CA 1
ATOM 3418 C C . PRO A 1 453 ? 24.503 35.187 -13.045 1.000 53.602 445 PRO A C 1
ATOM 3419 O O . PRO A 1 453 ? 24.762 36.097 -13.826 1.000 53.638 445 PRO A O 1
ATOM 3423 N N . HIS A 1 454 ? 23.828 34.086 -13.371 1.000 52.828 446 HIS A N 1
ATOM 3424 C CA . HIS A 1 454 ? 23.312 33.738 -14.717 1.000 53.248 446 HIS A CA 1
ATOM 3425 C C . HIS A 1 454 ? 22.049 34.546 -15.074 1.000 45.817 446 HIS A C 1
ATOM 3426 O O . HIS A 1 454 ? 21.689 34.531 -16.257 1.000 51.706 446 HIS A O 1
ATOM 3433 N N . MET A 1 455 ? 21.402 35.232 -14.127 1.000 46.051 447 MET A N 1
ATOM 3434 C CA . MET A 1 455 ? 20.217 36.112 -14.387 1.000 48.482 447 MET A CA 1
ATOM 3435 C C . MET A 1 455 ? 20.683 37.564 -14.594 1.000 50.285 447 MET A C 1
ATOM 3436 O O . MET A 1 455 ? 19.794 38.422 -14.803 1.000 48.413 447 MET A O 1
ATOM 3441 N N . LEU A 1 456 ? 22.016 37.761 -14.560 1.000 50.718 448 LEU A N 1
ATOM 3442 C CA . LEU A 1 456 ? 22.851 39.001 -14.478 1.000 61.960 448 LEU A CA 1
ATOM 3443 C C . LEU A 1 456 ? 22.695 39.705 -13.120 1.000 64.836 448 LEU A C 1
ATOM 3444 O O . LEU A 1 456 ? 21.666 40.176 -12.635 1.000 74.148 448 LEU A O 1
#

Foldseek 3Di:
DEWQEEEEAQELQRLLLLLLLLVLPTAAEYEYLDQHHDCCQAQHVQLLVLLLVQLCQQLLLVLCPVVPHPDRDQRDVQVSLVVSVVSNVVRRVVSVVSQVVSNHHYANADWAAQEQFWICGPPDIYGYQFYEYANAWAFDQQPAAASVLAAESRVLSNDNDQFQEEEEEAQALSLLSSLQSSLSNPHAYEYEHLAQDGNVQAQVLQVVLSVVVSVVSNYHYHYNWHWHYWDDDDLWIWTWTDHPVDIDIDIGNGYHRPHDIWAPCPRHNVVRNQFDADRQAGEADQLQATDGSRRYHYAASRYPDPDDRDSVRSSLSSVSNSVCSNVNRDGGRDDAWDKDWRSHVQIKIKTADDPVVCVVVVFPKDKQKDFPCVDPQNVVSSPNGWIKIWIARPVLQATRMIIITGPPCVPLRVVNSVRNRVSPHLVCQLPDDDDPPDPNRCVNVSD

Solvent-accessible surface area: 20956 Å² total; per-residue (Å²): 135,100,12,33,0,0,0,11,8,0,11,52,6,0,29,19,0,0,57,72,0,13,77,124,68,41,71,3,0,0,1,15,76,82,77,0,0,4,44,14,9,18,57,16,44,67,1,27,74,32,1,4,25,31,2,67,89,66,12,96,13,82,43,46,106,63,91,64,68,115,109,64,60,148,15,84,24,147,90,12,16,65,118,1,55,42,94,20,87,120,39,18,79,128,10,48,128,21,1,157,188,58,59,7,66,41,25,103,36,65,8,84,2,71,43,101,48,13,0,65,4,28,161,77,155,3,89,4,116,61,0,0,0,6,28,20,10,79,40,105,119,19,162,63,136,6,4,146,58,15,71,36,12,27,59,1,2,85,29,121,133,31,20,154,15,2,1,1,14,14,3,25,90,40,0,0,6,6,0,3,2,0,18,16,9,58,11,119,3,25,0,2,18,175,14,103,63,7,6,95,138,20,16,62,58,0,0,103,23,0,21,44,10,0,107,154,38,43,5,107,14,43,57,77,3,55,9,35,2,3,75,129,48,140,182,66,19,87,0,68,0,122,28,115,158,114,66,44,96,33,105,3,60,3,0,2,13,10,26,33,78,33,11,8,1,111,79,9,57,2,122,124,4,46,7,36,70,61,179,158,0,0,19,28,55,99,38,1,24,3,87,70,2,74,46,0,4,0,0,8,42,0,9,42,27,159,14,74,97,48,40,98,10,10,44,63,0,0,82,3,0,0,16,0,11,35,165,28,68,108,85,124,28,86,52,50,32,46,37,12,21,0,45,0,22,17,8,1,0,16,2,42,72,24,40,71,118,0,132,116,70,134,78,106,23,59,49,13,73,99,94,6,14,107,65,117,5,1,132,89,22,85,15,66,18,4,0,0,8,0,0,0,10,91,156,51,75,13,4,17,0,0,3,3,0,1,13,101,4,32,113,8,1,74,65,2,14,134,6,17,131,80,128,55,96,3,79,78,6,96,98,80,156,30,78,160,85,39,10,22,15,15,6,21,109,4,45

Organism: NCBI:txid291193

InterPro domains:
  IPR001100 Pyridine nucleotide-disulphide oxidoreductase, class I [PIRSF000350] (2-442)
  IPR004099 Pyridine nucleotide-disulphide oxidoreductase, dimerisation domain [PF02852] (339-446)
  IPR016156 FAD/NAD-linked reductase, dimerisation domain superfamily [G3DSA:3.30.390.30] (339-447)
  IPR016156 FAD/NAD-linked reductase, dimerisation domain superfamily [SSF55424] (336-447)
  IPR023753 FAD/NAD(P)-binding domain [PF07992] (4-319)
  IPR036188 FAD/NAD(P)-binding domain superfamily [G3DSA:3.50.50.60] (4-326)
  IPR036188 FAD/NAD(P)-binding domain superfamily [G3DSA:3.50.50.60] (141-260)
  IPR036188 FAD/NAD(P)-binding domain superfamily [SSF51905] (1-362)